Protein 3GEU (pdb70)

CATH classification: 1.10.357.10

Structure (mmCIF, N/CA/C/O backbone):
data_3GEU
#
_entry.id   3GEU
#
_cell.length_a   113.922
_cell.length_b   121.141
_cell.length_c   61.686
_cell.angle_alpha   90.000
_cell.angle_beta   90.000
_cell.angle_gamma   90.000
#
_symmetry.space_group_name_H-M   'P 21 21 2'
#
loop_
_entity.id
_entity.type
_entity.pdbx_description
1 polymer 'Intercellular adhesion protein R'
2 non-polymer 'CHLORIDE ION'
3 non-polymer 'FORMIC ACID'
4 non-polymer 'SODIUM ION'
5 water water
#
loop_
_atom_site.group_PDB
_atom_site.id
_atom_site.type_symbol
_atom_site.label_atom_id
_atom_site.label_alt_id
_atom_site.label_comp_id
_atom_site.label_asym_id
_atom_site.label_entity_id
_atom_site.label_seq_id
_atom_site.pdbx_PDB_ins_code
_atom_site.Cartn_x
_atom_site.Cartn_y
_atom_site.Cartn_z
_atom_site.occupancy
_atom_site.B_iso_or_equiv
_atom_site.auth_seq_id
_atom_site.auth_comp_id
_atom_site.auth_asym_id
_atom_site.auth_atom_id
_atom_site.pdbx_PDB_model_num
ATOM 1 N N . SER A 1 1 ? -1.182 13.900 -0.690 1.00 62.75 -2 SER A N 1
ATOM 2 C CA . SER A 1 1 ? -2.316 13.592 0.221 1.00 59.26 -2 SER A CA 1
ATOM 3 C C . SER A 1 1 ? -1.975 13.875 1.701 1.00 58.30 -2 SER A C 1
ATOM 4 O O . SER A 1 1 ? -1.167 13.175 2.286 1.00 46.84 -2 SER A O 1
ATOM 7 N N . ASN A 1 2 ? -2.609 14.893 2.283 1.00 58.98 -1 ASN A N 1
ATOM 8 C CA . ASN A 1 2 ? -2.590 15.161 3.730 1.00 56.46 -1 ASN A CA 1
ATOM 9 C C . ASN A 1 2 ? -2.831 13.952 4.657 1.00 53.27 -1 ASN A C 1
ATOM 10 O O . ASN A 1 2 ? -2.173 13.831 5.698 1.00 43.57 -1 ASN A O 1
ATOM 15 N N . ALA A 1 3 ? -3.730 13.045 4.286 1.00 47.71 0 ALA A N 1
ATOM 16 C CA . ALA A 1 3 ? -3.923 11.844 5.100 1.00 46.61 0 ALA A CA 1
ATOM 17 C C . ALA A 1 3 ? -2.726 10.903 5.040 1.00 42.71 0 ALA A C 1
ATOM 18 O O . ALA A 1 3 ? -2.314 10.371 6.077 1.00 42.14 0 ALA A O 1
ATOM 28 N N . LYS A 1 5 ? 0.406 11.820 4.196 1.00 40.27 2 LYS A N 1
ATOM 29 C CA . LYS A 1 5 ? 1.498 12.505 4.874 1.00 39.11 2 LYS A CA 1
ATOM 30 C C . LYS A 1 5 ? 1.400 12.270 6.394 1.00 42.97 2 LYS A C 1
ATOM 31 O O . LYS A 1 5 ? 2.407 12.041 7.108 1.00 32.23 2 LYS A O 1
ATOM 37 N N . ASP A 1 6 ? 0.185 12.323 6.909 1.00 39.74 3 ASP A N 1
ATOM 38 C CA . ASP A 1 6 ? -0.005 12.105 8.337 1.00 42.15 3 ASP A CA 1
ATOM 39 C C . ASP A 1 6 ? 0.349 10.669 8.743 1.00 40.10 3 ASP A C 1
ATOM 40 O O . ASP A 1 6 ? 0.898 10.436 9.818 1.00 39.57 3 ASP A O 1
ATOM 45 N N . LYS A 1 7 ? 0.015 9.720 7.884 1.00 34.21 4 LYS A N 1
ATOM 46 C CA . LYS A 1 7 ? 0.196 8.322 8.192 1.00 31.18 4 LYS A CA 1
ATOM 47 C C . LYS A 1 7 ? 1.693 7.982 8.133 1.00 33.79 4 LYS A C 1
ATOM 48 O O . LYS A 1 7 ? 2.171 7.160 8.899 1.00 31.98 4 LYS A O 1
ATOM 54 N N . ILE A 1 8 ? 2.401 8.614 7.196 1.00 27.26 5 ILE A N 1
ATOM 55 C CA . ILE A 1 8 ? 3.857 8.489 7.079 1.00 29.01 5 ILE A CA 1
ATOM 56 C C . ILE A 1 8 ? 4.533 9.021 8.339 1.00 25.20 5 ILE A C 1
ATOM 57 O O . ILE A 1 8 ? 5.414 8.396 8.880 1.00 27.37 5 ILE A O 1
ATOM 62 N N . ILE A 1 9 ? 4.085 10.168 8.834 1.00 28.98 6 ILE A N 1
ATOM 63 C CA . ILE A 1 9 ? 4.705 10.719 10.031 1.00 27.15 6 ILE A CA 1
ATOM 64 C C . ILE A 1 9 ? 4.422 9.835 11.238 1.00 32.89 6 ILE A C 1
ATOM 65 O O . ILE A 1 9 ? 5.317 9.575 12.062 1.00 31.79 6 ILE A O 1
ATOM 70 N N . ASP A 1 10 ? 3.181 9.367 11.350 1.00 28.39 7 ASP A N 1
ATOM 71 C CA . ASP A 1 10 ? 2.812 8.543 12.493 1.00 30.21 7 ASP A CA 1
ATOM 72 C C . ASP A 1 10 ? 3.679 7.286 12.524 1.00 29.95 7 ASP A C 1
ATOM 73 O O . ASP A 1 10 ? 4.253 6.937 13.563 1.00 27.78 7 ASP A O 1
ATOM 78 N N . ASN A 1 11 ? 3.816 6.627 11.381 1.00 29.46 8 ASN A N 1
ATOM 79 C CA . ASN A 1 11 ? 4.698 5.465 11.288 1.00 33.38 8 ASN A CA 1
ATOM 80 C C . ASN A 1 11 ? 6.185 5.740 11.489 1.00 32.66 8 ASN A C 1
ATOM 81 O O . ASN A 1 11 ? 6.878 4.939 12.100 1.00 28.49 8 ASN A O 1
ATOM 86 N N . ALA A 1 12 ? 6.663 6.871 10.977 1.00 25.25 9 ALA A N 1
ATOM 87 C CA . ALA A 1 12 ? 8.063 7.298 11.128 1.00 28.72 9 ALA A CA 1
ATOM 88 C C . ALA A 1 12 ? 8.429 7.595 12.589 1.00 28.23 9 ALA A C 1
ATOM 89 O O . ALA A 1 12 ? 9.534 7.285 13.067 1.00 28.27 9 ALA A O 1
ATOM 91 N N . ILE A 1 13 ? 7.509 8.203 13.318 1.00 31.64 10 ILE A N 1
ATOM 92 C CA . ILE A 1 13 ? 7.705 8.320 14.777 1.00 30.70 10 ILE A CA 1
ATOM 93 C C . ILE A 1 13 ? 8.056 6.932 15.388 1.00 30.84 10 ILE A C 1
ATOM 94 O O . ILE A 1 13 ? 9.012 6.795 16.143 1.00 30.17 10 ILE A O 1
ATOM 99 N N . THR A 1 14 ? 7.271 5.912 15.052 1.00 30.06 11 THR A N 1
ATOM 100 C CA . THR A 1 14 ? 7.498 4.583 15.599 1.00 29.25 11 THR A CA 1
ATOM 101 C C . THR A 1 14 ? 8.876 4.051 15.213 1.00 29.36 11 THR A C 1
ATOM 102 O O . THR A 1 14 ? 9.577 3.511 16.050 1.00 30.80 11 THR A O 1
ATOM 106 N N . LEU A 1 15 ? 9.229 4.147 13.925 1.00 31.81 12 LEU A N 1
ATOM 107 C CA . LEU A 1 15 ? 10.505 3.658 13.420 1.00 26.38 12 LEU A CA 1
ATOM 108 C C . LEU A 1 15 ? 11.678 4.433 13.991 1.00 29.78 12 LEU A C 1
ATOM 109 O O . LEU A 1 15 ? 12.660 3.841 14.427 1.00 27.97 12 LEU A O 1
ATOM 114 N N . PHE A 1 16 ? 11.586 5.761 13.985 1.00 23.66 13 PHE A N 1
ATOM 115 C CA . PHE A 1 16 ? 12.653 6.587 14.585 1.00 24.45 13 PHE A CA 1
ATOM 116 C C . PHE A 1 16 ? 12.856 6.296 16.080 1.00 23.93 13 PHE A C 1
ATOM 117 O O . PHE A 1 16 ? 13.993 6.298 16.574 1.00 26.87 13 PHE A O 1
ATOM 125 N N . SER A 1 17 ? 11.745 6.111 16.796 1.00 25.03 14 SER A N 1
ATOM 126 C CA . SER A 1 17 ? 11.775 5.931 18.244 1.00 28.13 14 SER A CA 1
ATOM 127 C C . SER A 1 17 ? 12.482 4.631 18.555 1.00 32.60 14 SER A C 1
ATOM 128 O O . SER A 1 17 ? 13.098 4.515 19.622 1.00 31.27 14 SER A O 1
ATOM 131 N N . GLU A 1 18 ? 12.385 3.670 17.626 1.00 29.23 15 GLU A N 1
ATOM 132 C CA . GLU A 1 18 ? 13.109 2.379 17.678 1.00 35.68 15 GLU A CA 1
ATOM 133 C C . GLU A 1 18 ? 14.602 2.444 17.345 1.00 37.39 15 GLU A C 1
ATOM 134 O O . GLU A 1 18 ? 15.396 1.967 18.141 1.00 39.53 15 GLU A O 1
ATOM 140 N N . LYS A 1 19 ? 15.010 3.047 16.227 1.00 33.61 16 LYS A N 1
ATOM 141 C CA . LYS A 1 19 ? 16.415 2.938 15.773 1.00 31.02 16 LYS A CA 1
ATOM 142 C C . LYS A 1 19 ? 17.120 4.268 15.577 1.00 35.77 16 LYS A C 1
ATOM 143 O O . LYS A 1 19 ? 18.285 4.306 15.149 1.00 36.41 16 LYS A O 1
ATOM 149 N N . GLY A 1 20 ? 16.414 5.360 15.866 1.00 32.87 17 GLY A N 1
ATOM 150 C CA . GLY A 1 20 ? 16.924 6.680 15.604 1.00 27.84 17 GLY A CA 1
ATOM 151 C C . GLY A 1 20 ? 17.064 7.056 14.124 1.00 31.34 17 GLY A C 1
ATOM 152 O O . GLY A 1 20 ? 16.779 6.267 13.238 1.00 34.21 17 GLY A O 1
ATOM 153 N N . TYR A 1 21 ? 17.514 8.280 13.870 1.00 32.77 18 TYR A N 1
ATOM 154 C CA . TYR A 1 21 ? 17.586 8.821 12.514 1.00 32.88 18 TYR A CA 1
ATOM 155 C C . TYR A 1 21 ? 18.482 7.995 11.596 1.00 36.57 18 TYR A C 1
ATOM 156 O O . TYR A 1 21 ? 18.042 7.559 10.512 1.00 27.32 18 TYR A O 1
ATOM 165 N N . ASP A 1 22 ? 19.729 7.773 12.035 1.00 36.85 19 ASP A N 1
ATOM 166 C CA . ASP A 1 22 ? 20.740 7.106 11.185 1.00 41.12 19 ASP A CA 1
ATOM 167 C C . ASP A 1 22 ? 20.390 5.632 11.002 1.00 36.90 19 ASP A C 1
ATOM 168 O O . ASP A 1 22 ? 20.679 5.042 9.966 1.00 46.69 19 ASP A O 1
ATOM 173 N N . GLY A 1 23 ? 19.747 5.030 11.985 1.00 31.57 20 GLY A N 1
ATOM 174 C CA . GLY A 1 23 ? 19.392 3.604 11.841 1.00 34.00 20 GLY A CA 1
ATOM 175 C C . GLY A 1 23 ? 18.057 3.338 11.135 1.00 38.70 20 GLY A C 1
ATOM 176 O O . GLY A 1 23 ? 17.668 2.194 10.938 1.00 35.55 20 GLY A O 1
ATOM 177 N N . THR A 1 24 ? 17.358 4.394 10.749 1.00 29.51 21 THR A N 1
ATOM 178 C CA . THR A 1 24 ? 16.052 4.255 10.090 1.00 32.06 21 THR A CA 1
ATOM 179 C C . THR A 1 24 ? 16.235 4.646 8.609 1.00 32.00 21 THR A C 1
ATOM 180 O O . THR A 1 24 ? 16.843 5.685 8.318 1.00 33.52 21 THR A O 1
ATOM 184 N N . THR A 1 25 ? 15.767 3.803 7.690 1.00 30.67 22 THR A N 1
ATOM 185 C CA . THR A 1 25 ? 15.941 4.050 6.231 1.00 33.46 22 THR A CA 1
ATOM 186 C C . THR A 1 25 ? 14.659 4.515 5.584 1.00 29.29 22 THR A C 1
ATOM 187 O O . THR A 1 25 ? 13.572 4.264 6.081 1.00 27.12 22 THR A O 1
ATOM 191 N N . LEU A 1 26 ? 14.762 5.208 4.458 1.00 25.79 23 LEU A N 1
ATOM 192 C CA . LEU A 1 26 ? 13.532 5.545 3.754 1.00 26.80 23 LEU A CA 1
ATOM 193 C C . LEU A 1 26 ? 12.763 4.289 3.335 1.00 27.92 23 LEU A C 1
ATOM 194 O O . LEU A 1 26 ? 11.531 4.289 3.336 1.00 28.12 23 LEU A O 1
ATOM 199 N N . ASP A 1 27 ? 13.477 3.232 2.967 1.00 28.15 24 ASP A N 1
ATOM 200 C CA . ASP A 1 27 ? 12.820 1.959 2.659 1.00 32.87 24 ASP A CA 1
ATOM 201 C C . ASP A 1 27 ? 11.949 1.484 3.797 1.00 28.55 24 ASP A C 1
ATOM 202 O O . ASP A 1 27 ? 10.813 1.062 3.569 1.00 31.05 24 ASP A O 1
ATOM 207 N N . ASP A 1 28 ? 12.483 1.565 5.014 1.00 32.11 25 ASP A N 1
ATOM 208 C CA . ASP A 1 28 ? 11.763 1.147 6.214 1.00 32.56 25 ASP A CA 1
ATOM 209 C C . ASP A 1 28 ? 10.426 1.899 6.321 1.00 31.64 25 ASP A C 1
ATOM 210 O O . ASP A 1 28 ? 9.355 1.313 6.609 1.00 31.10 25 ASP A O 1
ATOM 215 N N . ILE A 1 29 ? 10.513 3.221 6.158 1.00 28.60 26 ILE A N 1
ATOM 216 C CA . ILE A 1 29 ? 9.339 4.104 6.241 1.00 26.00 26 ILE A CA 1
ATOM 217 C C . ILE A 1 29 ? 8.289 3.757 5.175 1.00 28.61 26 ILE A C 1
ATOM 218 O O . ILE A 1 29 ? 7.112 3.587 5.503 1.00 27.37 26 ILE A O 1
ATOM 223 N N . ALA A 1 30 ? 8.713 3.624 3.910 1.00 26.02 27 ALA A N 1
ATOM 224 C CA . ALA A 1 30 ? 7.774 3.249 2.848 1.00 28.00 27 ALA A CA 1
ATOM 225 C C . ALA A 1 30 ? 7.089 1.904 3.112 1.00 28.69 27 ALA A C 1
ATOM 226 O O . ALA A 1 30 ? 5.871 1.778 2.922 1.00 28.69 27 ALA A O 1
ATOM 228 N N . LYS A 1 31 ? 7.859 0.893 3.511 1.00 27.83 28 LYS A N 1
ATOM 229 C CA . LYS A 1 31 ? 7.257 -0.408 3.815 1.00 34.14 28 LYS A CA 1
ATOM 230 C C . LYS A 1 31 ? 6.190 -0.326 4.919 1.00 40.49 28 LYS A C 1
ATOM 231 O O . LYS A 1 31 ? 5.117 -0.945 4.819 1.00 39.31 28 LYS A O 1
ATOM 237 N N . SER A 1 32 ? 6.474 0.462 5.952 1.00 35.14 29 SER A N 1
ATOM 238 C CA . SER A 1 32 ? 5.554 0.609 7.078 1.00 35.98 29 SER A CA 1
ATOM 239 C C . SER A 1 32 ? 4.158 1.028 6.611 1.00 37.32 29 SER A C 1
ATOM 240 O O . SER A 1 32 ? 3.160 0.584 7.169 1.00 37.09 29 SER A O 1
ATOM 243 N N . VAL A 1 33 ? 4.065 1.876 5.584 1.00 37.28 30 VAL A N 1
ATOM 244 C CA . VAL A 1 33 ? 2.751 2.287 5.095 1.00 36.12 30 VAL A CA 1
ATOM 245 C C . VAL A 1 33 ? 2.369 1.597 3.787 1.00 31.24 30 VAL A C 1
ATOM 246 O O . VAL A 1 33 ? 1.386 1.954 3.158 1.00 32.78 30 VAL A O 1
ATOM 250 N N . ASN A 1 34 ? 3.192 0.635 3.382 1.00 32.77 31 ASN A N 1
ATOM 251 C CA . ASN A 1 34 ? 3.060 -0.072 2.107 1.00 32.78 31 ASN A CA 1
ATOM 252 C C . ASN A 1 34 ? 2.899 0.851 0.884 1.00 33.56 31 ASN A C 1
ATOM 253 O O . ASN A 1 34 ? 1.943 0.724 0.120 1.00 31.50 31 ASN A O 1
ATOM 258 N N . ILE A 1 35 ? 3.827 1.783 0.709 1.00 30.22 32 ILE A N 1
ATOM 259 C CA . ILE A 1 35 ? 3.904 2.579 -0.529 1.00 31.11 32 ILE A CA 1
ATOM 260 C C . ILE A 1 35 ? 5.281 2.392 -1.163 1.00 28.98 32 ILE A C 1
ATOM 261 O O . ILE A 1 35 ? 6.232 1.978 -0.491 1.00 27.53 32 ILE A O 1
ATOM 266 N N . LYS A 1 36 ? 5.381 2.665 -2.461 1.00 30.59 33 LYS A N 1
ATOM 267 C CA . LYS A 1 36 ? 6.676 2.560 -3.115 1.00 31.24 33 LYS A CA 1
ATOM 268 C C . LYS A 1 36 ? 7.497 3.676 -2.528 1.00 29.28 33 LYS A C 1
ATOM 269 O O . LYS A 1 36 ? 6.969 4.706 -2.134 1.00 29.00 33 LYS A O 1
ATOM 275 N N . LYS A 1 37 ? 8.797 3.494 -2.501 1.00 30.30 34 LYS A N 1
ATOM 276 C CA . LYS A 1 37 ? 9.654 4.502 -1.919 1.00 29.23 34 LYS A CA 1
ATOM 277 C C . LYS A 1 37 ? 9.521 5.840 -2.658 1.00 28.57 34 LYS A C 1
ATOM 278 O O . LYS A 1 37 ? 9.653 6.889 -2.022 1.00 29.89 34 LYS A O 1
ATOM 284 N N . ALA A 1 38 ? 9.246 5.822 -3.971 1.00 24.97 35 ALA A N 1
ATOM 285 C CA . ALA A 1 38 ? 9.166 7.068 -4.725 1.00 23.22 35 ALA A CA 1
ATOM 286 C C . ALA A 1 38 ? 8.005 7.913 -4.228 1.00 30.99 35 ALA A C 1
ATOM 287 O O . ALA A 1 38 ? 8.033 9.137 -4.343 1.00 30.75 35 ALA A O 1
ATOM 289 N N . SER A 1 39 ? 6.980 7.255 -3.694 1.00 28.42 36 SER A N 1
ATOM 290 C CA . SER A 1 39 ? 5.784 7.932 -3.188 1.00 30.05 36 SER A CA 1
ATOM 291 C C . SER A 1 39 ? 6.065 8.768 -1.959 1.00 28.28 36 SER A C 1
ATOM 292 O O . SER A 1 39 ? 5.334 9.689 -1.685 1.00 24.00 36 SER A O 1
ATOM 295 N N . LEU A 1 40 ? 7.139 8.467 -1.239 1.00 25.88 37 LEU A N 1
ATOM 296 C CA . LEU A 1 40 ? 7.519 9.313 -0.101 1.00 28.21 37 LEU A CA 1
ATOM 297 C C . LEU A 1 40 ? 7.734 10.755 -0.565 1.00 28.47 37 LEU A C 1
ATOM 298 O O . LEU A 1 40 ? 7.387 11.717 0.135 1.00 27.39 37 LEU A O 1
ATOM 303 N N . TYR A 1 41 ? 8.309 10.888 -1.753 1.00 26.18 38 TYR A N 1
ATOM 304 C CA . TYR A 1 41 ? 8.735 12.185 -2.264 1.00 31.17 38 TYR A CA 1
ATOM 305 C C . TYR A 1 41 ? 7.550 13.015 -2.732 1.00 32.94 38 TYR A C 1
ATOM 306 O O . TYR A 1 41 ? 7.675 14.225 -2.937 1.00 34.10 38 TYR A O 1
ATOM 315 N N . TYR A 1 42 ? 6.393 12.371 -2.875 1.00 36.76 39 TYR A N 1
ATOM 316 C CA . TYR A 1 42 ? 5.150 13.115 -3.048 1.00 42.12 39 TYR A CA 1
ATOM 317 C C . TYR A 1 42 ? 4.817 14.038 -1.873 1.00 38.85 39 TYR A C 1
ATOM 318 O O . TYR A 1 42 ? 4.108 15.019 -2.065 1.00 37.68 39 TYR A O 1
ATOM 327 N N . HIS A 1 43 ? 5.314 13.726 -0.669 1.00 31.72 40 HIS A N 1
ATOM 328 C CA . HIS A 1 43 ? 4.906 14.417 0.553 1.00 27.74 40 HIS A CA 1
ATOM 329 C C . HIS A 1 43 ? 6.079 15.033 1.319 1.00 31.12 40 HIS A C 1
ATOM 330 O O . HIS A 1 43 ? 5.879 15.826 2.245 1.00 30.35 40 HIS A O 1
ATOM 337 N N . PHE A 1 44 ? 7.301 14.618 0.971 1.00 26.82 41 PHE A N 1
ATOM 338 C CA . PHE A 1 44 ? 8.515 15.064 1.665 1.00 28.20 41 PHE A CA 1
ATOM 339 C C . PHE A 1 44 ? 9.659 15.168 0.668 1.00 27.15 41 PHE A C 1
ATOM 340 O O . PHE A 1 44 ? 9.688 14.451 -0.320 1.00 38.37 41 PHE A O 1
ATOM 348 N N . ASP A 1 45 ? 10.636 16.015 0.926 1.00 25.81 42 ASP A N 1
ATOM 349 C CA . ASP A 1 45 ? 11.716 16.092 -0.057 1.00 22.54 42 ASP A CA 1
ATOM 350 C C . ASP A 1 45 ? 12.959 15.294 0.348 1.00 21.29 42 ASP A C 1
ATOM 351 O O . ASP A 1 45 ? 13.919 15.233 -0.426 1.00 25.64 42 ASP A O 1
ATOM 356 N N . SER A 1 46 ? 12.917 14.651 1.522 1.00 22.34 43 SER A N 1
ATOM 357 C CA . SER A 1 46 ? 14.100 14.018 2.111 1.00 23.91 43 SER A CA 1
ATOM 358 C C . SER A 1 46 ? 13.810 13.311 3.425 1.00 28.06 43 SER A C 1
ATOM 359 O O . SER A 1 46 ? 12.799 13.603 4.086 1.00 27.53 43 SER A O 1
ATOM 362 N N . LYS A 1 47 ? 14.709 12.402 3.843 1.00 20.58 44 LYS A N 1
ATOM 363 C CA . LYS A 1 47 ? 14.583 11.776 5.142 1.00 23.72 44 LYS A CA 1
ATOM 364 C C . LYS A 1 47 ? 14.622 12.824 6.253 1.00 24.97 44 LYS A C 1
ATOM 365 O O . LYS A 1 47 ? 13.922 12.706 7.254 1.00 24.06 44 LYS A O 1
ATOM 371 N N . LYS A 1 48 ? 15.431 13.850 6.062 1.00 26.41 45 LYS A N 1
ATOM 372 C CA . LYS A 1 48 ? 15.555 14.935 7.029 1.00 30.43 45 LYS A CA 1
ATOM 373 C C . LYS A 1 48 ? 14.201 15.614 7.324 1.00 25.82 45 LYS A C 1
ATOM 374 O O . LYS A 1 48 ? 13.866 15.834 8.480 1.00 26.38 45 LYS A O 1
ATOM 380 N N . SER A 1 49 ? 13.439 15.934 6.286 1.00 25.29 46 SER A N 1
ATOM 381 C CA . SER A 1 49 ? 12.078 16.521 6.455 1.00 26.29 46 SER A CA 1
ATOM 382 C C . SER A 1 49 ? 11.114 15.605 7.186 1.00 25.95 46 SER A C 1
ATOM 383 O O . SER A 1 49 ? 10.294 16.087 7.971 1.00 25.20 46 SER A O 1
ATOM 386 N N . ILE A 1 50 ? 11.194 14.296 6.946 1.00 26.59 47 ILE A N 1
ATOM 387 C CA . ILE A 1 50 ? 10.302 13.362 7.655 1.00 25.52 47 ILE A CA 1
ATOM 388 C C . ILE A 1 50 ? 10.661 13.384 9.144 1.00 25.27 47 ILE A C 1
ATOM 389 O O . ILE A 1 50 ? 9.783 13.453 10.001 1.00 24.61 47 ILE A O 1
ATOM 394 N N . TYR A 1 51 ? 11.943 13.359 9.467 1.00 24.95 48 TYR A N 1
ATOM 395 C CA . TYR A 1 51 ? 12.332 13.347 10.865 1.00 25.05 48 TYR A CA 1
ATOM 396 C C . TYR A 1 51 ? 11.912 14.647 11.582 1.00 30.34 48 TYR A C 1
ATOM 397 O O . TYR A 1 51 ? 11.332 14.605 12.663 1.00 25.28 48 TYR A O 1
ATOM 406 N N . GLU A 1 52 ? 12.216 15.800 10.971 1.00 22.67 49 GLU A N 1
ATOM 407 C CA . GLU A 1 52 ? 11.879 17.106 11.559 1.00 26.40 49 GLU A CA 1
ATOM 408 C C . GLU A 1 52 ? 10.404 17.161 11.899 1.00 26.15 49 GLU A C 1
ATOM 409 O O . GLU A 1 52 ? 10.013 17.578 12.991 1.00 28.75 49 GLU A O 1
ATOM 415 N N . GLN A 1 53 ? 9.579 16.749 10.942 1.00 27.13 50 GLN A N 1
ATOM 416 C CA . GLN A 1 53 ? 8.145 16.784 11.131 1.00 31.10 50 GLN A CA 1
ATOM 417 C C . GLN A 1 53 ? 7.677 15.757 12.170 1.00 30.69 50 GLN A C 1
ATOM 418 O O . GLN A 1 53 ? 6.689 15.990 12.880 1.00 25.35 50 GLN A O 1
ATOM 424 N N . SER A 1 54 ? 8.386 14.629 12.264 1.00 29.00 51 SER A N 1
ATOM 425 C CA . SER A 1 54 ? 8.090 13.613 13.264 1.00 25.59 51 SER A CA 1
ATOM 426 C C . SER A 1 54 ? 8.423 14.109 14.677 1.00 26.24 51 SER A C 1
ATOM 427 O O . SER A 1 54 ? 7.693 13.844 15.636 1.00 27.71 51 SER A O 1
ATOM 430 N N . VAL A 1 55 ? 9.556 14.782 14.812 1.00 25.92 52 VAL A N 1
ATOM 431 C CA . VAL A 1 55 ? 9.941 15.379 16.082 1.00 27.87 52 VAL A CA 1
ATOM 432 C C . VAL A 1 55 ? 8.940 16.441 16.534 1.00 27.45 52 VAL A C 1
ATOM 433 O O . VAL A 1 55 ? 8.597 16.515 17.707 1.00 31.34 52 VAL A O 1
ATOM 437 N N . LYS A 1 56 ? 8.461 17.265 15.604 1.00 26.32 53 LYS A N 1
ATOM 438 C CA . LYS A 1 56 ? 7.436 18.252 15.923 1.00 25.04 53 LYS A CA 1
ATOM 439 C C . LYS A 1 56 ? 6.122 17.628 16.391 1.00 26.13 53 LYS A C 1
ATOM 440 O O . LYS A 1 56 ? 5.477 18.125 17.314 1.00 27.95 53 LYS A O 1
ATOM 446 N N . CYS A 1 57 ? 5.682 16.587 15.713 1.00 25.78 54 CYS A N 1
ATOM 447 C CA A CYS A 1 57 ? 4.482 15.836 16.076 0.50 27.99 54 CYS A CA 1
ATOM 448 C CA B CYS A 1 57 ? 4.460 15.907 16.115 0.50 27.95 54 CYS A CA 1
ATOM 449 C C . CYS A 1 57 ? 4.643 15.272 17.493 1.00 33.40 54 CYS A C 1
ATOM 450 O O . CYS A 1 57 ? 3.704 15.240 18.317 1.00 27.32 54 CYS A O 1
ATOM 455 N N . CYS A 1 58 ? 5.842 14.786 17.765 1.00 27.59 55 CYS A N 1
ATOM 456 C CA . CYS A 1 58 ? 6.123 14.178 19.074 1.00 28.79 55 CYS A CA 1
ATOM 457 C C . CYS A 1 58 ? 5.989 15.218 20.179 1.00 26.70 55 CYS A C 1
ATOM 458 O O . CYS A 1 58 ? 5.323 14.963 21.206 1.00 28.14 55 CYS A O 1
ATOM 461 N N . PHE A 1 59 ? 6.560 16.402 19.974 1.00 26.33 56 PHE A N 1
ATOM 462 C CA . PHE A 1 59 ? 6.338 17.472 20.962 1.00 24.78 56 PHE A CA 1
ATOM 463 C C . PHE A 1 59 ? 4.878 17.927 21.021 1.00 33.02 56 PHE A C 1
ATOM 464 O O . PHE A 1 59 ? 4.400 18.281 22.088 1.00 34.68 56 PHE A O 1
ATOM 472 N N . ASP A 1 60 ? 4.160 17.933 19.896 1.00 30.78 57 ASP A N 1
ATOM 473 C CA . ASP A 1 60 ? 2.748 18.301 19.983 1.00 28.42 57 ASP A CA 1
ATOM 474 C C . ASP A 1 60 ? 2.050 17.336 20.912 1.00 29.84 57 ASP A C 1
ATOM 475 O O . ASP A 1 60 ? 1.250 17.753 21.752 1.00 29.46 57 ASP A O 1
ATOM 480 N N . TYR A 1 61 ? 2.344 16.047 20.766 1.00 28.72 58 TYR A N 1
ATOM 481 C CA . TYR A 1 61 ? 1.743 15.028 21.620 1.00 32.42 58 TYR A CA 1
ATOM 482 C C . TYR A 1 61 ? 2.075 15.270 23.096 1.00 32.36 58 TYR A C 1
ATOM 483 O O . TYR A 1 61 ? 1.195 15.250 23.938 1.00 30.33 58 TYR A O 1
ATOM 492 N N . LEU A 1 62 ? 3.356 15.451 23.395 1.00 28.14 59 LEU A N 1
ATOM 493 C CA . LEU A 1 62 ? 3.812 15.633 24.772 1.00 31.13 59 LEU A CA 1
ATOM 494 C C . LEU A 1 62 ? 3.233 16.906 25.401 1.00 32.89 59 LEU A C 1
ATOM 495 O O . LEU A 1 62 ? 2.754 16.879 26.531 1.00 36.89 59 LEU A O 1
ATOM 500 N N . ASN A 1 63 ? 3.250 18.007 24.662 1.00 28.79 60 ASN A N 1
ATOM 501 C CA . ASN A 1 63 ? 2.621 19.237 25.118 1.00 33.95 60 ASN A CA 1
ATOM 502 C C . ASN A 1 63 ? 1.115 19.087 25.296 1.00 39.22 60 ASN A C 1
ATOM 503 O O . ASN A 1 63 ? 0.494 19.771 26.119 1.00 35.39 60 ASN A O 1
ATOM 508 N N . ASN A 1 64 ? 0.497 18.215 24.507 1.00 32.71 61 ASN A N 1
ATOM 509 C CA . ASN A 1 64 ? -0.927 18.034 24.691 1.00 39.12 61 ASN A CA 1
ATOM 510 C C . ASN A 1 64 ? -1.313 17.376 26.023 1.00 36.57 61 ASN A C 1
ATOM 511 O O . ASN A 1 64 ? -2.448 17.489 26.460 1.00 34.59 61 ASN A O 1
ATOM 516 N N . ILE A 1 65 ? -0.382 16.687 26.672 1.00 42.54 62 ILE A N 1
ATOM 517 C CA . ILE A 1 65 ? -0.646 16.131 28.013 1.00 42.19 62 ILE A CA 1
ATOM 518 C C . ILE A 1 65 ? -0.993 17.247 29.000 1.00 46.23 62 ILE A C 1
ATOM 519 O O . ILE A 1 65 ? -1.820 17.080 29.904 1.00 48.63 62 ILE A O 1
ATOM 524 N N . ILE A 1 66 ? -0.389 18.411 28.791 1.00 42.64 63 ILE A N 1
ATOM 525 C CA . ILE A 1 66 ? -0.586 19.537 29.677 1.00 42.79 63 ILE A CA 1
ATOM 526 C C . ILE A 1 66 ? -1.896 20.241 29.364 1.00 42.73 63 ILE A C 1
ATOM 527 O O . ILE A 1 66 ? -2.652 20.601 30.265 1.00 41.91 63 ILE A O 1
ATOM 548 N N . ASN A 1 69 ? -4.653 18.257 30.808 1.00 38.48 66 ASN A N 1
ATOM 549 C CA . ASN A 1 69 ? -4.749 18.467 32.244 1.00 40.64 66 ASN A CA 1
ATOM 550 C C . ASN A 1 69 ? -5.419 19.790 32.597 1.00 37.18 66 ASN A C 1
ATOM 551 O O . ASN A 1 69 ? -6.243 19.840 33.509 1.00 36.69 66 ASN A O 1
ATOM 556 N N . GLN A 1 70 ? -5.066 20.855 31.880 1.00 38.11 67 GLN A N 1
ATOM 557 C CA . GLN A 1 70 ? -5.730 22.158 32.085 1.00 43.45 67 GLN A CA 1
ATOM 558 C C . GLN A 1 70 ? -7.235 22.068 31.897 1.00 45.07 67 GLN A C 1
ATOM 559 O O . GLN A 1 70 ? -8.006 22.772 32.573 1.00 41.23 67 GLN A O 1
ATOM 565 N N . ASN A 1 71 ? -7.657 21.218 30.961 1.00 43.40 68 ASN A N 1
ATOM 566 C CA . ASN A 1 71 ? -9.076 21.128 30.628 1.00 46.13 68 ASN A CA 1
ATOM 567 C C . ASN A 1 71 ? -9.865 20.498 31.757 1.00 42.47 68 ASN A C 1
ATOM 568 O O . ASN A 1 71 ? -11.059 20.697 31.843 1.00 41.05 68 ASN A O 1
ATOM 573 N N . LYS A 1 72 ? -9.225 19.727 32.621 1.00 36.08 69 LYS A N 1
ATOM 574 C CA . LYS A 1 72 ? -10.034 18.880 33.483 1.00 38.15 69 LYS A CA 1
ATOM 575 C C . LYS A 1 72 ? -9.789 19.119 34.946 1.00 42.33 69 LYS A C 1
ATOM 576 O O . LYS A 1 72 ? -10.730 19.281 35.734 1.00 42.56 69 LYS A O 1
ATOM 582 N N . SER A 1 73 ? -8.499 19.186 35.283 1.00 45.55 70 SER A N 1
ATOM 583 C CA . SER A 1 73 ? -7.992 19.236 36.664 1.00 42.63 70 SER A CA 1
ATOM 584 C C . SER A 1 73 ? -8.477 20.379 37.569 1.00 37.94 70 SER A C 1
ATOM 585 O O . SER A 1 73 ? -8.501 21.543 37.173 1.00 38.17 70 SER A O 1
ATOM 588 N N . ASN A 1 74 ? -8.862 20.017 38.789 1.00 41.02 71 ASN A N 1
ATOM 589 C CA . ASN A 1 74 ? -9.179 20.961 39.859 1.00 38.12 71 ASN A CA 1
ATOM 590 C C . ASN A 1 74 ? -7.903 21.418 40.603 1.00 41.23 71 ASN A C 1
ATOM 591 O O . ASN A 1 74 ? -7.957 22.246 41.514 1.00 44.45 71 ASN A O 1
ATOM 596 N N . TYR A 1 75 ? -6.768 20.862 40.207 1.00 31.16 72 TYR A N 1
ATOM 597 C CA . TYR A 1 75 ? -5.481 21.149 40.860 1.00 27.66 72 TYR A CA 1
ATOM 598 C C . TYR A 1 75 ? -5.369 20.814 42.359 1.00 22.52 72 TYR A C 1
ATOM 599 O O . TYR A 1 75 ? -4.443 21.278 43.025 1.00 25.38 72 TYR A O 1
ATOM 608 N N . SER A 1 76 ? -6.284 19.979 42.862 1.00 22.70 73 SER A N 1
ATOM 609 C CA . SER A 1 76 ? -6.203 19.435 44.227 1.00 26.28 73 SER A CA 1
ATOM 610 C C . SER A 1 76 ? -5.021 18.478 44.413 1.00 22.74 73 SER A C 1
ATOM 611 O O . SER A 1 76 ? -4.371 18.096 43.428 1.00 25.13 73 SER A O 1
ATOM 614 N N . ILE A 1 77 ? -4.714 18.096 45.660 1.00 22.19 74 ILE A N 1
ATOM 615 C CA . ILE A 1 77 ? -3.673 17.097 45.901 1.00 26.91 74 ILE A CA 1
ATOM 616 C C . ILE A 1 77 ? -4.036 15.778 45.228 1.00 28.41 74 ILE A C 1
ATOM 617 O O . ILE A 1 77 ? -3.183 15.124 44.637 1.00 24.73 74 ILE A O 1
ATOM 622 N N . ASP A 1 78 ? -5.313 15.385 45.312 1.00 26.02 75 ASP A N 1
ATOM 623 C CA . ASP A 1 78 ? -5.763 14.200 44.569 1.00 26.30 75 ASP A CA 1
ATOM 624 C C . ASP A 1 78 ? -5.469 14.357 43.122 1.00 24.17 75 ASP A C 1
ATOM 625 O O . ASP A 1 78 ? -4.974 13.434 42.488 1.00 25.75 75 ASP A O 1
ATOM 630 N N . ALA A 1 79 ? -5.832 15.493 42.542 1.00 21.77 76 ALA A N 1
ATOM 631 C CA . ALA A 1 79 ? -5.509 15.707 41.126 1.00 23.99 76 ALA A CA 1
ATOM 632 C C . ALA A 1 79 ? -3.987 15.667 40.819 1.00 25.09 76 ALA A C 1
ATOM 633 O O . ALA A 1 79 ? -3.581 15.260 39.718 1.00 22.32 76 ALA A O 1
ATOM 635 N N . LEU A 1 80 ? -3.148 16.105 41.768 1.00 19.05 77 LEU A N 1
ATOM 636 C CA . LEU A 1 80 ? -1.683 15.993 41.579 1.00 18.77 77 LEU A CA 1
ATOM 637 C C . LEU A 1 80 ? -1.263 14.529 41.482 1.00 22.48 77 LEU A C 1
ATOM 638 O O . LEU A 1 80 ? -0.522 14.162 40.565 1.00 22.91 77 LEU A O 1
ATOM 643 N N . TYR A 1 81 ? -1.768 13.667 42.367 1.00 24.08 78 TYR A N 1
ATOM 644 C CA . TYR A 1 81 ? -1.406 12.223 42.259 1.00 21.11 78 TYR A CA 1
ATOM 645 C C . TYR A 1 81 ? -1.881 11.612 40.945 1.00 23.69 78 TYR A C 1
ATOM 646 O O . TYR A 1 81 ? -1.185 10.807 40.292 1.00 24.02 78 TYR A O 1
ATOM 655 N N . GLN A 1 82 ? -3.069 12.011 40.536 1.00 23.10 79 GLN A N 1
ATOM 656 C CA . GLN A 1 82 ? -3.610 11.517 39.254 1.00 26.38 79 GLN A CA 1
ATOM 657 C C . GLN A 1 82 ? -2.818 12.024 38.038 1.00 24.27 79 GLN A C 1
ATOM 658 O O . GLN A 1 82 ? -2.569 11.269 37.090 1.00 25.24 79 GLN A O 1
ATOM 664 N N . PHE A 1 83 ? -2.408 13.291 38.052 1.00 25.97 80 PHE A N 1
ATOM 665 C CA . PHE A 1 83 ? -1.530 13.808 36.984 1.00 23.23 80 PHE A CA 1
ATOM 666 C C . PHE A 1 83 ? -0.216 13.028 36.915 1.00 22.60 80 PHE A C 1
ATOM 667 O O . PHE A 1 83 ? 0.272 12.705 35.807 1.00 21.09 80 PHE A O 1
ATOM 675 N N . LEU A 1 84 ? 0.375 12.706 38.073 1.00 22.38 81 LEU A N 1
ATOM 676 C CA . LEU A 1 84 ? 1.639 11.949 38.056 1.00 20.00 81 LEU A CA 1
ATOM 677 C C . LEU A 1 84 ? 1.369 10.539 37.447 1.00 22.72 81 LEU A C 1
ATOM 678 O O . LEU A 1 84 ? 2.167 10.020 36.611 1.00 21.07 81 LEU A O 1
ATOM 683 N N . PHE A 1 85 ? 0.290 9.914 37.922 1.00 19.82 82 PHE A N 1
ATOM 684 C CA . PHE A 1 85 ? -0.145 8.619 37.391 1.00 21.08 82 PHE A CA 1
ATOM 685 C C . PHE A 1 85 ? -0.292 8.692 35.882 1.00 21.75 82 PHE A C 1
ATOM 686 O O . PHE A 1 85 ? 0.232 7.849 35.145 1.00 20.77 82 PHE A O 1
ATOM 694 N N . GLU A 1 86 ? -1.027 9.690 35.402 1.00 23.02 83 GLU A N 1
ATOM 695 C CA . GLU A 1 86 ? -1.228 9.795 33.960 1.00 24.26 83 GLU A CA 1
ATOM 696 C C . GLU A 1 86 ? 0.056 10.016 33.157 1.00 25.24 83 GLU A C 1
ATOM 697 O O . GLU A 1 86 ? 0.225 9.459 32.078 1.00 22.75 83 GLU A O 1
ATOM 703 N N . PHE A 1 87 ? 0.987 10.814 33.681 1.00 21.89 84 PHE A N 1
ATOM 704 C CA . PHE A 1 87 ? 2.242 11.041 32.994 1.00 21.10 84 PHE A CA 1
ATOM 705 C C . PHE A 1 87 ? 3.020 9.722 32.813 1.00 23.74 84 PHE A C 1
ATOM 706 O O . PHE A 1 87 ? 3.515 9.418 31.712 1.00 22.33 84 PHE A O 1
ATOM 714 N N . ILE A 1 88 ? 3.139 8.954 33.895 1.00 19.73 85 ILE A N 1
ATOM 715 C CA . ILE A 1 88 ? 3.895 7.701 33.915 1.00 18.45 85 ILE A CA 1
ATOM 716 C C . ILE A 1 88 ? 3.151 6.605 33.087 1.00 18.82 85 ILE A C 1
ATOM 717 O O . ILE A 1 88 ? 3.755 5.914 32.277 1.00 20.60 85 ILE A O 1
ATOM 722 N N . PHE A 1 89 ? 1.839 6.451 33.276 1.00 22.43 86 PHE A N 1
ATOM 723 C CA . PHE A 1 89 ? 1.134 5.346 32.622 1.00 19.94 86 PHE A CA 1
ATOM 724 C C . PHE A 1 89 ? 0.594 5.671 31.229 1.00 22.45 86 PHE A C 1
ATOM 725 O O . PHE A 1 89 ? 0.517 4.764 30.387 1.00 21.09 86 PHE A O 1
ATOM 733 N N . ASP A 1 90 ? 0.175 6.919 31.002 1.00 22.42 87 ASP A N 1
ATOM 734 C CA . ASP A 1 90 ? -0.604 7.234 29.794 1.00 21.37 87 ASP A CA 1
ATOM 735 C C . ASP A 1 90 ? 0.137 7.820 28.600 1.00 27.65 87 ASP A C 1
ATOM 736 O O . ASP A 1 90 ? -0.428 7.950 27.495 1.00 26.84 87 ASP A O 1
ATOM 741 N N . ILE A 1 91 ? 1.365 8.262 28.831 1.00 23.06 88 ILE A N 1
ATOM 742 C CA . ILE A 1 91 ? 2.213 8.682 27.735 1.00 26.17 88 ILE A CA 1
ATOM 743 C C . ILE A 1 91 ? 2.698 7.438 27.003 1.00 25.76 88 ILE A C 1
ATOM 744 O O . ILE A 1 91 ? 3.347 6.560 27.574 1.00 25.78 88 ILE A O 1
ATOM 749 N N . GLU A 1 92 ? 2.314 7.344 25.746 1.00 24.93 89 GLU A N 1
ATOM 750 C CA . GLU A 1 92 ? 2.700 6.189 24.945 1.00 26.30 89 GLU A CA 1
ATOM 751 C C . GLU A 1 92 ? 4.207 6.099 24.841 1.00 23.73 89 GLU A C 1
ATOM 752 O O . GLU A 1 92 ? 4.904 7.100 24.629 1.00 25.72 89 GLU A O 1
ATOM 758 N N . GLU A 1 93 ? 4.685 4.867 24.992 1.00 24.81 90 GLU A N 1
ATOM 759 C CA . GLU A 1 93 ? 6.097 4.575 25.049 1.00 23.64 90 GLU A CA 1
ATOM 760 C C . GLU A 1 93 ? 6.858 5.135 23.853 1.00 30.66 90 GLU A C 1
ATOM 761 O O . GLU A 1 93 ? 7.974 5.606 23.997 1.00 27.47 90 GLU A O 1
ATOM 767 N N . ARG A 1 94 ? 6.262 5.146 22.668 1.00 25.07 91 ARG A N 1
ATOM 768 C CA . ARG A 1 94 ? 7.099 5.546 21.502 1.00 31.81 91 ARG A CA 1
ATOM 769 C C . ARG A 1 94 ? 7.501 7.024 21.523 1.00 26.38 91 ARG A C 1
ATOM 770 O O . ARG A 1 94 ? 8.593 7.412 21.063 1.00 30.20 91 ARG A O 1
ATOM 778 N N . TYR A 1 95 ? 6.640 7.834 22.091 1.00 24.30 92 TYR A N 1
ATOM 779 C CA . TYR A 1 95 ? 6.956 9.273 22.206 1.00 24.81 92 TYR A CA 1
ATOM 780 C C . TYR A 1 95 ? 8.048 9.518 23.208 1.00 28.90 92 TYR A C 1
ATOM 781 O O . TYR A 1 95 ? 8.879 10.347 22.988 1.00 30.78 92 TYR A O 1
ATOM 790 N N . ILE A 1 96 ? 8.023 8.812 24.329 1.00 29.63 93 ILE A N 1
ATOM 791 C CA . ILE A 1 96 ? 9.169 8.887 25.234 1.00 35.38 93 ILE A CA 1
ATOM 792 C C . ILE A 1 96 ? 10.453 8.406 24.577 1.00 29.85 93 ILE A C 1
ATOM 793 O O . ILE A 1 96 ? 11.484 9.041 24.716 1.00 28.79 93 ILE A O 1
ATOM 798 N N . ARG A 1 97 ? 10.395 7.296 23.845 1.00 29.35 94 ARG A N 1
ATOM 799 C CA . ARG A 1 97 ? 11.595 6.839 23.190 1.00 30.25 94 ARG A CA 1
ATOM 800 C C . ARG A 1 97 ? 12.074 7.822 22.084 1.00 32.87 94 ARG A C 1
ATOM 801 O O . ARG A 1 97 ? 13.259 7.999 21.897 1.00 29.35 94 ARG A O 1
ATOM 817 N N . TYR A 1 99 ? 11.690 11.043 22.141 1.00 34.53 96 TYR A N 1
ATOM 818 C CA . TYR A 1 99 ? 12.336 12.114 22.929 1.00 35.57 96 TYR A CA 1
ATOM 819 C C . TYR A 1 99 ? 13.767 11.750 23.348 1.00 34.16 96 TYR A C 1
ATOM 820 O O . TYR A 1 99 ? 14.723 12.523 23.175 1.00 32.59 96 TYR A O 1
ATOM 829 N N . VAL A 1 100 ? 13.941 10.553 23.895 1.00 29.50 97 VAL A N 1
ATOM 830 C CA . VAL A 1 100 ? 15.286 10.131 24.222 1.00 32.00 97 VAL A CA 1
ATOM 831 C C . VAL A 1 100 ? 16.148 10.031 22.950 1.00 34.82 97 VAL A C 1
ATOM 832 O O . VAL A 1 100 ? 17.312 10.377 23.010 1.00 35.33 97 VAL A O 1
ATOM 836 N N . GLN A 1 101 ? 15.573 9.571 21.821 1.00 34.16 98 GLN A N 1
ATOM 837 C CA . GLN A 1 101 ? 16.324 9.431 20.546 1.00 32.83 98 GLN A CA 1
ATOM 838 C C . GLN A 1 101 ? 16.834 10.793 20.026 1.00 30.78 98 GLN A C 1
ATOM 839 O O . GLN A 1 101 ? 17.746 10.839 19.225 1.00 35.46 98 GLN A O 1
ATOM 845 N N . LEU A 1 102 ? 16.254 11.891 20.487 1.00 29.32 99 LEU A N 1
ATOM 846 C CA . LEU A 1 102 ? 16.746 13.226 20.077 1.00 33.05 99 LEU A CA 1
ATOM 847 C C . LEU A 1 102 ? 18.242 13.366 20.353 1.00 39.06 99 LEU A C 1
ATOM 848 O O . LEU A 1 102 ? 18.891 14.270 19.823 1.00 38.34 99 LEU A O 1
ATOM 853 N N . SER A 1 103 ? 18.776 12.449 21.174 1.00 43.27 100 SER A N 1
ATOM 854 C CA . SER A 1 103 ? 20.220 12.352 21.490 1.00 41.86 100 SER A CA 1
ATOM 855 C C . SER A 1 103 ? 21.131 11.983 20.332 1.00 47.82 100 SER A C 1
ATOM 856 O O . SER A 1 103 ? 22.308 12.350 20.336 1.00 45.80 100 SER A O 1
ATOM 859 N N . ASN A 1 104 ? 20.630 11.250 19.340 1.00 45.94 101 ASN A N 1
ATOM 860 C CA . ASN A 1 104 ? 21.520 10.846 18.247 1.00 43.22 101 ASN A CA 1
ATOM 861 C C . ASN A 1 104 ? 21.225 11.525 16.898 1.00 46.32 101 ASN A C 1
ATOM 862 O O . ASN A 1 104 ? 21.690 11.102 15.840 1.00 47.87 101 ASN A O 1
ATOM 867 N N . THR A 1 105 ? 20.460 12.600 16.956 1.00 45.15 102 THR A N 1
ATOM 868 C CA . THR A 1 105 ? 20.240 13.445 15.799 1.00 46.28 102 THR A CA 1
ATOM 869 C C . THR A 1 105 ? 21.594 13.888 15.215 1.00 48.71 102 THR A C 1
ATOM 870 O O . THR A 1 105 ? 22.448 14.344 15.963 1.00 48.99 102 THR A O 1
ATOM 874 N N . PRO A 1 106 ? 21.770 13.837 13.907 1.00 51.16 103 PRO A N 1
ATOM 875 C CA . PRO A 1 106 ? 22.977 14.362 13.315 1.00 48.87 103 PRO A CA 1
ATOM 876 C C . PRO A 1 106 ? 23.082 15.850 13.592 1.00 50.62 103 PRO A C 1
ATOM 877 O O . PRO A 1 106 ? 22.119 16.580 13.622 1.00 39.03 103 PRO A O 1
ATOM 881 N N . GLU A 1 107 ? 24.316 16.276 13.802 1.00 52.28 104 GLU A N 1
ATOM 882 C CA . GLU A 1 107 ? 24.625 17.640 14.168 1.00 61.03 104 GLU A CA 1
ATOM 883 C C . GLU A 1 107 ? 24.149 18.610 13.125 1.00 62.54 104 GLU A C 1
ATOM 884 O O . GLU A 1 107 ? 23.673 19.683 13.460 1.00 63.33 104 GLU A O 1
ATOM 890 N N . GLU A 1 108 ? 24.235 18.201 11.867 1.00 63.05 105 GLU A N 1
ATOM 891 C CA . GLU A 1 108 ? 23.890 19.016 10.733 1.00 69.12 105 GLU A CA 1
ATOM 892 C C . GLU A 1 108 ? 22.407 19.385 10.709 1.00 70.92 105 GLU A C 1
ATOM 893 O O . GLU A 1 108 ? 21.969 20.209 9.930 1.00 72.40 105 GLU A O 1
ATOM 899 N N . PHE A 1 109 ? 21.645 18.705 11.542 1.00 71.76 106 PHE A N 1
ATOM 900 C CA . PHE A 1 109 ? 20.240 18.920 11.686 1.00 68.73 106 PHE A CA 1
ATOM 901 C C . PHE A 1 109 ? 19.854 19.200 13.131 1.00 68.78 106 PHE A C 1
ATOM 902 O O . PHE A 1 109 ? 18.849 18.767 13.575 1.00 71.54 106 PHE A O 1
ATOM 910 N N . SER A 1 110 ? 20.638 19.928 13.901 1.00 66.65 107 SER A N 1
ATOM 911 C CA . SER A 1 110 ? 20.202 20.216 15.277 1.00 63.27 107 SER A CA 1
ATOM 912 C C . SER A 1 110 ? 18.853 20.932 15.236 1.00 63.30 107 SER A C 1
ATOM 913 O O . SER A 1 110 ? 18.025 20.681 16.060 1.00 59.57 107 SER A O 1
ATOM 916 N N . GLY A 1 111 ? 18.658 21.841 14.260 1.00 61.86 108 GLY A N 1
ATOM 917 C CA . GLY A 1 111 ? 17.411 22.564 14.061 1.00 52.07 108 GLY A CA 1
ATOM 918 C C . GLY A 1 111 ? 16.959 23.394 15.241 1.00 50.90 108 GLY A C 1
ATOM 919 O O . GLY A 1 111 ? 17.731 24.143 15.795 1.00 52.05 108 GLY A O 1
ATOM 920 N N . ASN A 1 112 ? 15.695 23.256 15.602 1.00 42.63 109 ASN A N 1
ATOM 921 C CA . ASN A 1 112 ? 15.093 23.918 16.752 1.00 37.97 109 ASN A CA 1
ATOM 922 C C . ASN A 1 112 ? 14.889 22.975 17.942 1.00 36.64 109 ASN A C 1
ATOM 923 O O . ASN A 1 112 ? 14.219 23.300 18.894 1.00 31.30 109 ASN A O 1
ATOM 928 N N . ILE A 1 113 ? 15.448 21.796 17.834 1.00 32.00 110 ILE A N 1
ATOM 929 C CA . ILE A 1 113 ? 15.137 20.688 18.749 1.00 35.43 110 ILE A CA 1
ATOM 930 C C . ILE A 1 113 ? 15.419 20.997 20.209 1.00 30.57 110 ILE A C 1
ATOM 931 O O . ILE A 1 113 ? 14.623 20.652 21.068 1.00 32.81 110 ILE A O 1
ATOM 936 N N . TYR A 1 114 ? 16.550 21.632 20.520 1.00 29.60 111 TYR A N 1
ATOM 937 C CA . TYR A 1 114 ? 16.821 21.924 21.932 1.00 29.08 111 TYR A CA 1
ATOM 938 C C . TYR A 1 114 ? 15.807 22.932 22.472 1.00 32.37 111 TYR A C 1
ATOM 939 O O . TYR A 1 114 ? 15.457 22.895 23.634 1.00 32.22 111 TYR A O 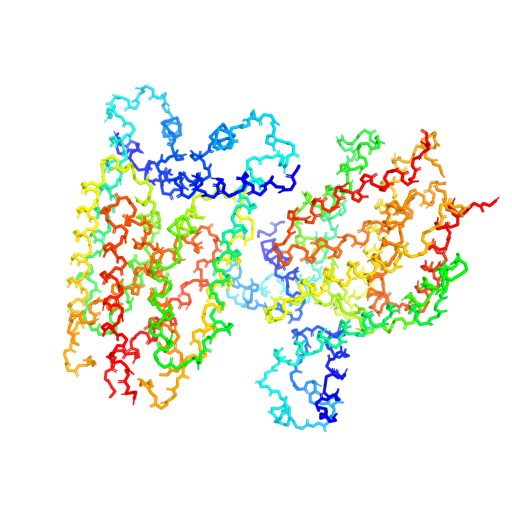1
ATOM 948 N N . GLY A 1 115 ? 15.383 23.869 21.626 1.00 30.86 112 GLY A N 1
ATOM 949 C CA . GLY A 1 115 ? 14.329 24.814 22.002 1.00 29.41 112 GLY A CA 1
ATOM 950 C C . GLY A 1 115 ? 13.029 24.114 22.401 1.00 30.03 112 GLY A C 1
ATOM 951 O O . GLY A 1 115 ? 12.369 24.525 23.348 1.00 28.82 112 GLY A O 1
ATOM 952 N N . GLN A 1 116 ? 12.668 23.057 21.672 1.00 26.38 113 GLN A N 1
ATOM 953 C CA . GLN A 1 116 ? 11.472 22.287 21.950 1.00 26.44 113 GLN A CA 1
ATOM 954 C C . GLN A 1 116 ? 11.619 21.511 23.291 1.00 25.69 113 GLN A C 1
ATOM 955 O O . GLN A 1 116 ? 10.679 21.457 24.090 1.00 25.58 113 GLN A O 1
ATOM 961 N N . ILE A 1 117 ? 12.807 20.948 23.519 1.00 24.29 114 ILE A N 1
ATOM 962 C CA . ILE A 1 117 ? 13.151 20.263 24.794 1.00 23.03 114 ILE A CA 1
ATOM 963 C C . ILE A 1 117 ? 12.999 21.218 25.971 1.00 26.76 114 ILE A C 1
ATOM 964 O O . ILE A 1 117 ? 12.360 20.909 26.961 1.00 25.93 114 ILE A O 1
ATOM 969 N N . GLN A 1 118 ? 13.589 22.395 25.859 1.00 26.52 115 GLN A N 1
ATOM 970 C CA . GLN A 1 118 ? 13.510 23.356 26.937 1.00 28.66 115 GLN A CA 1
ATOM 971 C C . GLN A 1 118 ? 12.135 23.955 27.185 1.00 30.36 115 GLN A C 1
ATOM 972 O O . GLN A 1 118 ? 11.777 24.176 28.336 1.00 27.95 115 GLN A O 1
ATOM 978 N N . ASP A 1 119 ? 11.384 24.219 26.112 1.00 30.83 116 ASP A N 1
ATOM 979 C CA . ASP A 1 119 ? 9.991 24.685 26.209 1.00 32.02 116 ASP A CA 1
ATOM 980 C C . ASP A 1 119 ? 9.081 23.649 26.878 1.00 32.45 116 ASP A C 1
ATOM 981 O O . ASP A 1 119 ? 8.235 24.004 27.676 1.00 23.99 116 ASP A O 1
ATOM 986 N N . LEU A 1 120 ? 9.240 22.375 26.548 1.00 26.21 117 LEU A N 1
ATOM 987 C CA . LEU A 1 120 ? 8.432 21.352 27.219 1.00 28.46 117 LEU A CA 1
ATOM 988 C C . LEU A 1 120 ? 8.676 21.367 28.732 1.00 26.71 117 LEU A C 1
ATOM 989 O O . LEU A 1 120 ? 7.719 21.364 29.539 1.00 28.22 117 LEU A O 1
ATOM 994 N N . ASN A 1 121 ? 9.950 21.429 29.127 1.00 26.88 118 ASN A N 1
ATOM 995 C CA . ASN A 1 121 ? 10.291 21.516 30.549 1.00 28.99 118 ASN A CA 1
ATOM 996 C C . ASN A 1 121 ? 9.669 22.750 31.194 1.00 28.87 118 ASN A C 1
ATOM 997 O O . ASN A 1 121 ? 9.103 22.651 32.281 1.00 31.68 118 ASN A O 1
ATOM 1002 N N . GLN A 1 122 ? 9.780 23.905 30.528 1.00 31.09 119 GLN A N 1
ATOM 1003 C CA A GLN A 1 122 ? 9.185 25.170 30.989 0.50 31.40 119 GLN A CA 1
ATOM 1004 C CA B GLN A 1 122 ? 9.197 25.116 31.103 0.50 30.52 119 GLN A CA 1
ATOM 1005 C C . GLN A 1 122 ? 7.668 25.037 31.164 1.00 30.37 119 GLN A C 1
ATOM 1006 O O . GLN A 1 122 ? 7.073 25.465 32.157 1.00 26.88 119 GLN A O 1
ATOM 1017 N N . SER A 1 123 ? 7.030 24.459 30.147 1.00 27.60 120 SER A N 1
ATOM 1018 C CA . SER A 1 123 ? 5.591 24.259 30.173 1.00 30.09 120 SER A CA 1
ATOM 1019 C C . SER A 1 123 ? 5.148 23.318 31.295 1.00 28.28 120 SER A C 1
ATOM 1020 O O . SER A 1 123 ? 4.097 23.541 31.914 1.00 24.85 120 SER A O 1
ATOM 1023 N N . LEU A 1 124 ? 5.912 22.252 31.515 1.00 25.24 121 LEU A N 1
ATOM 1024 C CA . LEU A 1 124 ? 5.566 21.288 32.562 1.00 25.40 121 LEU A CA 1
ATOM 1025 C C . LEU A 1 124 ? 5.706 21.943 33.932 1.00 26.09 121 LEU A C 1
ATOM 1026 O O . LEU A 1 124 ? 4.868 21.754 34.800 1.00 26.18 121 LEU A O 1
ATOM 1031 N N . SER A 1 125 ? 6.805 22.668 34.118 1.00 23.85 122 SER A N 1
ATOM 1032 C CA . SER A 1 125 ? 7.022 23.462 35.332 1.00 26.48 122 SER A CA 1
ATOM 1033 C C . SER A 1 125 ? 5.896 24.447 35.648 1.00 26.70 122 SER A C 1
ATOM 1034 O O . SER A 1 125 ? 5.424 24.512 36.788 1.00 26.17 122 SER A O 1
ATOM 1037 N N . LYS A 1 126 ? 5.450 25.223 34.660 1.00 27.32 123 LYS A N 1
ATOM 1038 C CA . LYS A 1 126 ? 4.291 26.075 34.871 1.00 26.20 123 LYS A CA 1
ATOM 1039 C C . LYS A 1 126 ? 3.036 25.296 35.257 1.00 27.56 123 LYS A C 1
ATOM 1040 O O . LYS A 1 126 ? 2.266 25.736 36.101 1.00 24.20 123 LYS A O 1
ATOM 1046 N N . GLU A 1 127 ? 2.788 24.165 34.629 1.00 27.79 124 GLU A N 1
ATOM 1047 C CA . GLU A 1 127 ? 1.560 23.411 34.976 1.00 30.82 124 GLU A CA 1
ATOM 1048 C C . GLU A 1 127 ? 1.667 22.832 36.414 1.00 29.84 124 GLU A C 1
ATOM 1049 O O . GLU A 1 127 ? 0.714 22.880 37.187 1.00 24.56 124 GLU A O 1
ATOM 1055 N N . ILE A 1 128 ? 2.850 22.330 36.755 1.00 26.50 125 ILE A N 1
ATOM 1056 C CA . ILE A 1 128 ? 3.137 21.786 38.098 1.00 26.40 125 ILE A CA 1
ATOM 1057 C C . ILE A 1 128 ? 2.881 22.853 39.176 1.00 24.49 125 ILE A C 1
ATOM 1058 O O . ILE A 1 128 ? 2.298 22.551 40.237 1.00 22.10 125 ILE A O 1
ATOM 1063 N N . ALA A 1 129 ? 3.271 24.096 38.891 1.00 21.92 126 ALA A N 1
ATOM 1064 C CA . ALA A 1 129 ? 3.110 25.198 39.850 1.00 23.26 126 ALA A CA 1
ATOM 1065 C C . ALA A 1 129 ? 1.670 25.414 40.265 1.00 28.13 126 ALA A C 1
ATOM 1066 O O . ALA A 1 129 ? 1.406 25.854 41.385 1.00 23.31 126 ALA A O 1
ATOM 1068 N N . LYS A 1 130 ? 0.734 25.116 39.363 1.00 22.02 127 LYS A N 1
ATOM 1069 C CA . LYS A 1 130 ? -0.682 25.264 39.678 1.00 25.49 127 LYS A CA 1
ATOM 1070 C C . LYS A 1 130 ? -1.230 24.376 40.796 1.00 21.89 127 LYS A C 1
ATOM 1071 O O . LYS A 1 130 ? -2.299 24.682 41.371 1.00 21.30 127 LYS A O 1
ATOM 1077 N N . PHE A 1 131 ? -0.551 23.260 41.065 1.00 23.24 128 PHE A N 1
ATOM 1078 C CA . PHE A 1 131 ? -0.876 22.353 42.185 1.00 23.85 128 PHE A CA 1
ATOM 1079 C C . PHE A 1 131 ? -0.275 22.802 43.505 1.00 26.73 128 PHE A C 1
ATOM 1080 O O . PHE A 1 131 ? -0.553 22.206 44.545 1.00 25.60 128 PHE A O 1
ATOM 1088 N N . TYR A 1 132 ? 0.603 23.791 43.483 1.00 26.04 129 TYR A N 1
ATOM 1089 C CA . TYR A 1 132 ? 1.184 24.197 44.769 1.00 25.07 129 TYR A CA 1
ATOM 1090 C C . TYR A 1 132 ? 0.106 24.710 45.716 1.00 26.52 129 TYR A C 1
ATOM 1091 O O . TYR A 1 132 ? -0.683 25.571 45.359 1.00 27.06 129 TYR A O 1
ATOM 1100 N N . ASP A 1 133 ? 0.094 24.226 46.946 1.00 26.67 130 ASP A N 1
ATOM 1101 C CA . ASP A 1 133 ? -0.861 24.757 47.892 1.00 21.83 130 ASP A CA 1
ATOM 1102 C C . ASP A 1 133 ? -0.176 24.892 49.208 1.00 28.28 130 ASP A C 1
ATOM 1103 O O . ASP A 1 133 ? 0.204 23.873 49.804 1.00 22.34 130 ASP A O 1
ATOM 1108 N N . GLU A 1 134 ? -0.024 26.145 49.680 1.00 20.29 131 GLU A N 1
ATOM 1109 C CA . GLU A 1 134 ? 0.728 26.417 50.895 1.00 28.58 131 GLU A CA 1
ATOM 1110 C C . GLU A 1 134 ? 0.128 25.652 52.071 1.00 24.80 131 GLU A C 1
ATOM 1111 O O . GLU A 1 134 ? 0.845 25.286 52.981 1.00 34.21 131 GLU A O 1
ATOM 1117 N N . SER A 1 135 ? -1.185 25.469 52.090 1.00 28.73 132 SER A N 1
ATOM 1118 C CA . SER A 1 135 ? -1.815 24.762 53.225 1.00 37.77 132 SER A CA 1
ATOM 1119 C C . SER A 1 135 ? -1.614 23.220 53.241 1.00 42.97 132 SER A C 1
ATOM 1120 O O . SER A 1 135 ? -1.980 22.558 54.220 1.00 42.54 132 SER A O 1
ATOM 1123 N N . LYS A 1 136 ? -1.026 22.649 52.186 1.00 33.26 133 LYS A N 1
ATOM 1124 C CA . LYS A 1 136 ? -1.003 21.186 52.066 1.00 31.16 133 LYS A CA 1
ATOM 1125 C C . LYS A 1 136 ? 0.392 20.616 51.791 1.00 36.29 133 LYS A C 1
ATOM 1126 O O . LYS A 1 136 ? 0.672 19.425 52.049 1.00 33.18 133 LYS A O 1
ATOM 1132 N N . ILE A 1 137 ? 1.274 21.491 51.331 1.00 31.37 134 ILE A N 1
ATOM 1133 C CA . ILE A 1 137 ? 2.625 21.085 50.903 1.00 29.06 134 ILE A CA 1
ATOM 1134 C C . ILE A 1 137 ? 3.637 21.783 51.755 1.00 33.14 134 ILE A C 1
ATOM 1135 O O . ILE A 1 137 ? 3.743 23.018 51.761 1.00 27.19 134 ILE A O 1
ATOM 1140 N N . LYS A 1 138 ? 4.398 21.001 52.481 1.00 27.94 135 LYS A N 1
ATOM 1141 C CA . LYS A 1 138 ? 5.390 21.485 53.387 1.00 34.24 135 LYS A CA 1
ATOM 1142 C C . LYS A 1 138 ? 6.723 21.754 52.681 1.00 34.65 135 LYS A C 1
ATOM 1143 O O . LYS A 1 138 ? 7.712 21.214 53.043 1.00 32.55 135 LYS A O 1
ATOM 1157 N N . THR A 1 140 ? 8.703 24.965 49.876 1.00 18.50 137 THR A N 1
ATOM 1158 C CA . THR A 1 140 ? 8.623 26.171 49.111 1.00 18.95 137 THR A CA 1
ATOM 1159 C C . THR A 1 140 ? 8.077 25.809 47.755 1.00 17.43 137 THR A C 1
ATOM 1160 O O . THR A 1 140 ? 8.224 24.688 47.346 1.00 18.64 137 THR A O 1
ATOM 1164 N N . LYS A 1 141 ? 7.454 26.753 47.062 1.00 16.53 138 LYS A N 1
ATOM 1165 C CA . LYS A 1 141 ? 6.973 26.445 45.697 1.00 20.67 138 LYS A CA 1
ATOM 1166 C C . LYS A 1 141 ? 8.120 26.014 44.779 1.00 21.43 138 LYS A C 1
ATOM 1167 O O . LYS A 1 141 ? 7.962 25.082 43.991 1.00 22.02 138 LYS A O 1
ATOM 1173 N N . GLU A 1 142 ? 9.249 26.730 44.860 1.00 18.40 139 GLU A N 1
ATOM 1174 C CA . GLU A 1 142 ? 10.535 26.386 44.184 1.00 24.10 139 GLU A CA 1
ATOM 1175 C C . GLU A 1 142 ? 10.864 24.914 44.363 1.00 18.42 139 GLU A C 1
ATOM 1176 O O . GLU A 1 142 ? 11.124 24.213 43.372 1.00 21.54 139 GLU A O 1
ATOM 1182 N N . ASP A 1 143 ? 10.879 24.436 45.608 1.00 17.25 140 ASP A N 1
ATOM 1183 C CA . ASP A 1 143 ? 11.270 23.042 45.866 1.00 19.79 140 ASP A CA 1
ATOM 1184 C C . ASP A 1 143 ? 10.207 22.071 45.379 1.00 21.42 140 ASP A C 1
ATOM 1185 O O . ASP A 1 143 ? 10.497 20.964 44.873 1.00 20.32 140 ASP A O 1
ATOM 1190 N N . PHE A 1 144 ? 8.959 22.473 45.533 1.00 18.77 141 PHE A N 1
ATOM 1191 C CA . PHE A 1 144 ? 7.860 21.584 45.040 1.00 19.98 141 PHE A CA 1
ATOM 1192 C C . PHE A 1 144 ? 7.995 21.395 43.505 1.00 20.73 141 PHE A C 1
ATOM 1193 O O . PHE A 1 144 ? 7.897 20.283 42.985 1.00 21.64 141 PHE A O 1
ATOM 1201 N N . GLN A 1 145 ? 8.153 22.488 42.757 1.00 19.98 142 GLN A N 1
ATOM 1202 C CA . GLN A 1 145 ? 8.299 22.370 41.305 1.00 20.73 142 GLN A CA 1
ATOM 1203 C C . GLN A 1 145 ? 9.519 21.497 40.950 1.00 20.41 142 GLN A C 1
ATOM 1204 O O . GLN A 1 145 ? 9.469 20.668 40.051 1.00 24.06 142 GLN A O 1
ATOM 1210 N N . ASN A 1 146 ? 10.616 21.704 41.650 1.00 24.23 143 ASN A N 1
ATOM 1211 C CA . ASN A 1 146 ? 11.815 20.923 41.349 1.00 24.86 143 ASN A CA 1
ATOM 1212 C C . ASN A 1 146 ? 11.592 19.439 41.644 1.00 25.71 143 ASN A C 1
ATOM 1213 O O . ASN A 1 146 ? 12.048 18.595 40.884 1.00 21.04 143 ASN A O 1
ATOM 1218 N N . LEU A 1 147 ? 10.929 19.141 42.748 1.00 21.10 144 LEU A N 1
ATOM 1219 C CA . LEU A 1 147 ? 10.669 17.729 43.101 1.00 22.03 144 LEU A CA 1
ATOM 1220 C C . LEU A 1 147 ? 9.784 17.052 42.055 1.00 22.48 144 LEU A C 1
ATOM 1221 O O . LEU A 1 147 ? 10.072 15.914 41.617 1.00 20.83 144 LEU A O 1
ATOM 1226 N N . ILE A 1 148 ? 8.717 17.735 41.653 1.00 19.95 145 ILE A N 1
ATOM 1227 C CA . ILE A 1 148 ? 7.796 17.106 40.713 1.00 24.51 145 ILE A CA 1
ATOM 1228 C C . ILE A 1 148 ? 8.488 16.948 39.342 1.00 22.97 145 ILE A C 1
ATOM 1229 O O . ILE A 1 148 ? 8.390 15.898 38.682 1.00 23.33 145 ILE A O 1
ATOM 1234 N N . LEU A 1 149 ? 9.232 17.961 38.956 1.00 22.04 146 LEU A N 1
ATOM 1235 C CA . LEU A 1 149 ? 10.026 17.882 37.732 1.00 24.04 146 LEU A CA 1
ATOM 1236 C C . LEU A 1 149 ? 11.025 16.756 37.736 1.00 25.87 146 LEU A C 1
ATOM 1237 O O . LEU A 1 149 ? 11.209 16.093 36.717 1.00 26.96 146 LEU A O 1
ATOM 1242 N N . LEU A 1 150 ? 11.721 16.535 38.849 1.00 22.33 147 LEU A N 1
ATOM 1243 C CA . LEU A 1 150 ? 12.614 15.415 38.836 1.00 26.25 147 LEU A CA 1
ATOM 1244 C C . LEU A 1 150 ? 11.912 14.083 38.717 1.00 25.69 147 LEU A C 1
ATOM 1245 O O . LEU A 1 150 ? 12.495 13.169 38.148 1.00 25.77 147 LEU A O 1
ATOM 1250 N N . PHE A 1 151 ? 10.706 13.940 39.255 1.00 27.67 148 PHE A N 1
ATOM 1251 C CA . PHE A 1 151 ? 9.941 12.694 39.021 1.00 24.96 148 PHE A CA 1
ATOM 1252 C C . PHE A 1 151 ? 9.688 12.541 37.523 1.00 25.77 148 PHE A C 1
ATOM 1253 O O . PHE A 1 151 ? 9.913 11.483 36.938 1.00 27.47 148 PHE A O 1
ATOM 1261 N N . LEU A 1 152 ? 9.190 13.590 36.898 1.00 21.98 149 LEU A N 1
ATOM 1262 C CA . LEU A 1 152 ? 8.751 13.451 35.504 1.00 26.55 149 LEU A CA 1
ATOM 1263 C C . LEU A 1 152 ? 9.953 13.285 34.578 1.00 22.23 149 LEU A C 1
ATOM 1264 O O . LEU A 1 152 ? 9.907 12.488 33.607 1.00 22.70 149 LEU A O 1
ATOM 1269 N N . GLU A 1 153 ? 11.036 14.004 34.858 1.00 22.37 150 GLU A N 1
ATOM 1270 C CA . GLU A 1 153 ? 12.205 13.955 33.961 1.00 26.26 150 GLU A CA 1
ATOM 1271 C C . GLU A 1 153 ? 13.088 12.724 34.155 1.00 26.71 150 GLU A C 1
ATOM 1272 O O . GLU A 1 153 ? 13.739 12.282 33.217 1.00 25.02 150 GLU A O 1
ATOM 1278 N N . SER A 1 154 ? 13.069 12.142 35.344 1.00 22.89 151 SER A N 1
ATOM 1279 C CA . SER A 1 154 ? 13.699 10.845 35.537 1.00 27.08 151 SER A CA 1
ATOM 1280 C C . SER A 1 154 ? 12.909 9.722 34.841 1.00 28.45 151 SER A C 1
ATOM 1281 O O . SER A 1 154 ? 13.483 8.649 34.476 1.00 24.87 151 SER A O 1
ATOM 1284 N N . TRP A 1 155 ? 11.607 9.924 34.658 1.00 22.11 152 TRP A N 1
ATOM 1285 C CA . TRP A 1 155 ? 10.799 8.891 33.979 1.00 23.06 152 TRP A CA 1
ATOM 1286 C C . TRP A 1 155 ? 11.217 8.675 32.527 1.00 25.42 152 TRP A C 1
ATOM 1287 O O . TRP A 1 155 ? 11.237 7.537 32.072 1.00 23.47 152 TRP A O 1
ATOM 1298 N N . TYR A 1 156 ? 11.545 9.733 31.795 1.00 26.71 153 TYR A N 1
ATOM 1299 C CA . TYR A 1 156 ? 11.959 9.535 30.386 1.00 29.37 153 TYR A CA 1
ATOM 1300 C C . TYR A 1 156 ? 12.961 8.383 30.173 1.00 27.54 153 TYR A C 1
ATOM 1301 O O . TYR A 1 156 ? 12.724 7.450 29.372 1.00 23.92 153 TYR A O 1
ATOM 1310 N N . LEU A 1 157 ? 14.075 8.405 30.913 1.00 28.36 154 LEU A N 1
ATOM 1311 C CA . LEU A 1 157 ? 15.121 7.438 30.656 1.00 32.31 154 LEU A CA 1
ATOM 1312 C C . LEU A 1 157 ? 14.731 6.072 31.181 1.00 27.57 154 LEU A C 1
ATOM 1313 O O . LEU A 1 157 ? 14.957 5.059 30.530 1.00 29.03 154 LEU A O 1
ATOM 1318 N N . LYS A 1 158 ? 14.128 6.023 32.367 1.00 28.54 155 LYS A N 1
ATOM 1319 C CA . LYS A 1 158 ? 13.603 4.728 32.870 1.00 27.68 155 LYS A CA 1
ATOM 1320 C C . LYS A 1 158 ? 12.639 4.051 31.856 1.00 28.01 155 LYS A C 1
ATOM 1321 O O . LYS A 1 158 ? 12.707 2.840 31.616 1.00 25.78 155 LYS A O 1
ATOM 1327 N N . ALA A 1 159 ? 11.708 4.835 31.318 1.00 24.42 156 ALA A N 1
ATOM 1328 C CA . ALA A 1 159 ? 10.695 4.299 30.407 1.00 27.27 156 ALA A CA 1
ATOM 1329 C C . ALA A 1 159 ? 11.392 3.826 29.117 1.00 29.17 156 ALA A C 1
ATOM 1330 O O . ALA A 1 159 ? 11.070 2.768 28.597 1.00 28.73 156 ALA A O 1
ATOM 1332 N N . SER A 1 160 ? 12.322 4.623 28.603 1.00 25.16 157 SER A N 1
ATOM 1333 C CA . SER A 1 160 ? 13.074 4.248 27.381 1.00 28.36 157 SER A CA 1
ATOM 1334 C C . SER A 1 160 ? 13.849 2.948 27.581 1.00 27.37 157 SER A C 1
ATOM 1335 O O . SER A 1 160 ? 13.772 2.053 26.738 1.00 29.87 157 SER A O 1
ATOM 1338 N N . PHE A 1 161 ? 14.566 2.828 28.705 1.00 24.81 158 PHE A N 1
ATOM 1339 C CA . PHE A 1 161 ? 15.297 1.591 29.043 1.00 27.20 158 PHE A CA 1
ATOM 1340 C C . PHE A 1 161 ? 14.313 0.413 29.206 1.00 30.70 158 PHE A C 1
ATOM 1341 O O . PHE A 1 161 ? 14.596 -0.695 28.749 1.00 31.13 158 PHE A O 1
ATOM 1349 N N . SER A 1 162 ? 13.158 0.646 29.856 1.00 30.22 159 SER A N 1
ATOM 1350 C CA . SER A 1 162 ? 12.225 -0.442 30.187 1.00 30.80 159 SER A CA 1
ATOM 1351 C C . SER A 1 162 ? 11.810 -1.227 28.936 1.00 32.45 159 SER A C 1
ATOM 1352 O O . SER A 1 162 ? 11.549 -2.434 28.982 1.00 34.73 159 SER A O 1
ATOM 1355 N N . GLN A 1 163 ? 11.783 -0.552 27.813 1.00 29.43 160 GLN A N 1
ATOM 1356 C CA . GLN A 1 163 ? 11.419 -1.184 26.564 1.00 35.96 160 GLN A CA 1
ATOM 1357 C C . GLN A 1 163 ? 12.396 -2.308 26.171 1.00 36.29 160 GLN A C 1
ATOM 1358 O O . GLN A 1 163 ? 11.981 -3.348 25.683 1.00 31.03 160 GLN A O 1
ATOM 1364 N N . LYS A 1 164 ? 13.682 -2.081 26.412 1.00 33.38 161 LYS A N 1
ATOM 1365 C CA . LYS A 1 164 ? 14.729 -3.010 26.035 1.00 38.19 161 LYS A CA 1
ATOM 1366 C C . LYS A 1 164 ? 14.920 -4.016 27.132 1.00 44.98 161 LYS A C 1
ATOM 1367 O O . LYS A 1 164 ? 15.133 -5.198 26.855 1.00 44.55 161 LYS A O 1
ATOM 1373 N N . PHE A 1 165 ? 14.904 -3.525 28.375 1.00 40.88 162 PHE A N 1
ATOM 1374 C CA . PHE A 1 165 ? 15.428 -4.276 29.518 1.00 46.41 162 PHE A CA 1
ATOM 1375 C C . PHE A 1 165 ? 14.263 -4.529 30.438 1.00 50.78 162 PHE A C 1
ATOM 1376 O O . PHE A 1 165 ? 14.027 -3.760 31.372 1.00 58.80 162 PHE A O 1
ATOM 1384 N N . GLY A 1 166 ? 13.528 -5.601 30.194 1.00 60.87 163 GLY A N 1
ATOM 1385 C CA . GLY A 1 166 ? 12.441 -5.926 31.091 1.00 54.90 163 GLY A CA 1
ATOM 1386 C C . GLY A 1 166 ? 11.119 -5.376 30.604 1.00 54.34 163 GLY A C 1
ATOM 1387 O O . GLY A 1 166 ? 10.784 -5.505 29.412 1.00 60.58 163 GLY A O 1
ATOM 1388 N N . ALA A 1 167 ? 10.356 -4.754 31.507 1.00 43.05 164 ALA A N 1
ATOM 1389 C CA . ALA A 1 167 ? 8.975 -4.633 31.190 1.00 31.58 164 ALA A CA 1
ATOM 1390 C C . ALA A 1 167 ? 8.371 -3.247 31.404 1.00 25.36 164 ALA A C 1
ATOM 1391 O O . ALA A 1 167 ? 8.421 -2.710 32.492 1.00 22.82 164 ALA A O 1
ATOM 1393 N N . VAL A 1 168 ? 7.814 -2.690 30.340 1.00 24.09 165 VAL A N 1
ATOM 1394 C CA . VAL A 1 168 ? 7.269 -1.338 30.405 1.00 28.05 165 VAL A CA 1
ATOM 1395 C C . VAL A 1 168 ? 6.211 -1.214 31.540 1.00 25.74 165 VAL A C 1
ATOM 1396 O O . VAL A 1 168 ? 6.273 -0.295 32.319 1.00 23.28 165 VAL A O 1
ATOM 1400 N N . GLU A 1 169 ? 5.235 -2.124 31.632 1.00 22.30 166 GLU A N 1
ATOM 1401 C CA . GLU A 1 169 ? 4.116 -1.895 32.588 1.00 21.55 166 GLU A CA 1
ATOM 1402 C C . GLU A 1 169 ? 4.589 -2.098 34.012 1.00 25.12 166 GLU A C 1
ATOM 1403 O O . GLU A 1 169 ? 4.181 -1.397 34.942 1.00 24.12 166 GLU A O 1
ATOM 1409 N N . GLU A 1 170 ? 5.465 -3.079 34.182 1.00 21.02 167 GLU A N 1
ATOM 1410 C CA . GLU A 1 170 ? 6.036 -3.322 35.512 1.00 23.84 167 GLU A CA 1
ATOM 1411 C C . GLU A 1 170 ? 6.839 -2.116 35.959 1.00 21.10 167 GLU A C 1
ATOM 1412 O O . GLU A 1 170 ? 6.806 -1.733 37.157 1.00 21.41 167 GLU A O 1
ATOM 1418 N N . SER A 1 171 ? 7.553 -1.491 35.005 1.00 20.59 168 SER A N 1
ATOM 1419 C CA . SER A 1 171 ? 8.304 -0.280 35.343 1.00 23.17 168 SER A CA 1
ATOM 1420 C C . SER A 1 171 ? 7.426 0.893 35.727 1.00 24.45 168 SER A C 1
ATOM 1421 O O . SER A 1 171 ? 7.756 1.622 36.644 1.00 20.97 168 SER A O 1
ATOM 1424 N N . LYS A 1 172 ? 6.320 1.088 35.004 1.00 20.36 169 LYS A N 1
ATOM 1425 C CA . LYS A 1 172 ? 5.377 2.142 35.367 1.00 22.44 169 LYS A CA 1
ATOM 1426 C C . LYS A 1 172 ? 4.925 1.924 36.799 1.00 25.71 169 LYS A C 1
ATOM 1427 O O . LYS A 1 172 ? 4.882 2.874 37.598 1.00 22.45 169 LYS A O 1
ATOM 1433 N N . SER A 1 173 ? 4.549 0.692 37.129 1.00 22.08 170 SER A N 1
ATOM 1434 C CA . SER A 1 173 ? 3.957 0.436 38.425 1.00 24.12 170 SER A CA 1
ATOM 1435 C C . SER A 1 173 ? 4.993 0.692 39.522 1.00 22.86 170 SER A C 1
ATOM 1436 O O . SER A 1 173 ? 4.707 1.332 40.532 1.00 24.30 170 SER A O 1
ATOM 1439 N N . GLN A 1 174 ? 6.198 0.179 39.329 1.00 20.60 171 GLN A N 1
ATOM 1440 C CA . GLN A 1 174 ? 7.249 0.355 40.346 1.00 23.48 171 GLN A CA 1
ATOM 1441 C C . GLN A 1 174 ? 7.629 1.833 40.544 1.00 23.06 171 GLN A C 1
ATOM 1442 O O . GLN A 1 174 ? 7.856 2.315 41.661 1.00 22.20 171 GLN A O 1
ATOM 1448 N N . PHE A 1 175 ? 7.714 2.565 39.433 1.00 24.13 172 PHE A N 1
ATOM 1449 C CA . PHE A 1 175 ? 8.151 3.966 39.457 1.00 23.05 172 PHE A CA 1
ATOM 1450 C C . PHE A 1 175 ? 7.066 4.812 40.083 1.00 24.68 172 PHE A C 1
ATOM 1451 O O . PHE A 1 175 ? 7.354 5.630 40.938 1.00 22.17 172 PHE A O 1
ATOM 1459 N N . LYS A 1 176 ? 5.816 4.604 39.655 1.00 24.35 173 LYS A N 1
ATOM 1460 C CA . LYS A 1 176 ? 4.680 5.251 40.333 1.00 22.98 173 LYS A CA 1
ATOM 1461 C C . LYS A 1 176 ? 4.682 5.055 41.857 1.00 25.67 173 LYS A C 1
ATOM 1462 O O . LYS A 1 176 ? 4.530 6.039 42.618 1.00 23.44 173 LYS A O 1
ATOM 1468 N N . ASP A 1 177 ? 4.831 3.819 42.317 1.00 23.38 174 ASP A N 1
ATOM 1469 C CA . ASP A 1 177 ? 4.881 3.614 43.781 1.00 25.29 174 ASP A CA 1
ATOM 1470 C C . ASP A 1 177 ? 6.056 4.342 44.449 1.00 23.53 174 ASP A C 1
ATOM 1471 O O . ASP A 1 177 ? 5.923 4.909 45.547 1.00 24.66 174 ASP A O 1
ATOM 1476 N N . GLU A 1 178 ? 7.201 4.358 43.776 1.00 24.96 175 GLU A N 1
ATOM 1477 C CA . GLU A 1 178 ? 8.341 5.096 44.293 1.00 22.72 175 GLU A CA 1
ATOM 1478 C C . GLU A 1 178 ? 8.129 6.592 44.380 1.00 28.86 175 GLU A C 1
ATOM 1479 O O . GLU A 1 178 ? 8.467 7.227 45.375 1.00 25.40 175 GLU A O 1
ATOM 1485 N N . VAL A 1 179 ? 7.603 7.176 43.318 1.00 22.15 176 VAL A N 1
ATOM 1486 C CA . VAL A 1 179 ? 7.357 8.564 43.309 1.00 23.14 176 VAL A CA 1
ATOM 1487 C C . VAL A 1 179 ? 6.278 8.917 44.363 1.00 24.13 176 VAL A C 1
ATOM 1488 O O . VAL A 1 179 ? 6.435 9.920 45.071 1.00 24.52 176 VAL A O 1
ATOM 1492 N N . TYR A 1 180 ? 5.186 8.167 44.413 1.00 27.82 177 TYR A N 1
ATOM 1493 C CA . TYR A 1 180 ? 4.165 8.384 45.488 1.00 27.51 177 TYR A CA 1
ATOM 1494 C C . TYR A 1 180 ? 4.775 8.335 46.894 1.00 28.21 177 TYR A C 1
ATOM 1495 O O . TYR A 1 180 ? 4.517 9.212 47.713 1.00 27.16 177 TYR A O 1
ATOM 1504 N N . SER A 1 181 ? 5.593 7.334 47.166 1.00 26.03 178 SER A N 1
ATOM 1505 C CA . S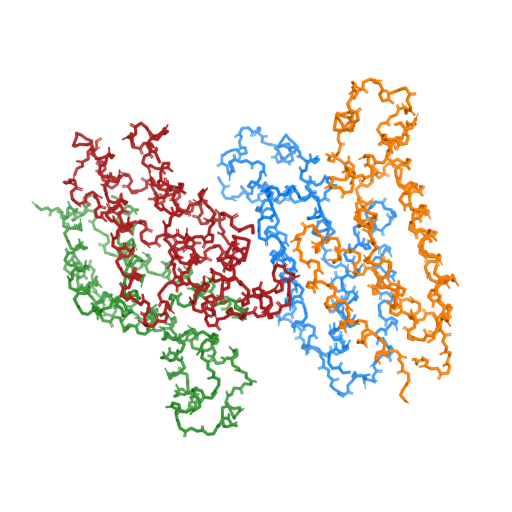ER A 1 181 ? 6.292 7.268 48.468 1.00 33.00 178 SER A CA 1
ATOM 1506 C C . SER A 1 181 ? 7.097 8.545 48.800 1.00 32.42 178 SER A C 1
ATOM 1507 O O . SER A 1 181 ? 7.051 9.040 49.929 1.00 31.49 178 SER A O 1
ATOM 1510 N N . LEU A 1 182 ? 7.812 9.118 47.831 1.00 28.83 179 LEU A N 1
ATOM 1511 C CA . LEU A 1 182 ? 8.574 10.319 48.091 1.00 24.93 179 LEU A CA 1
ATOM 1512 C C . LEU A 1 182 ? 7.662 11.558 48.272 1.00 29.90 179 LEU A C 1
ATOM 1513 O O . LEU A 1 182 ? 7.929 12.417 49.131 1.00 29.93 179 LEU A O 1
ATOM 1518 N N . LEU A 1 183 ? 6.648 11.682 47.418 1.00 25.79 180 LEU A N 1
ATOM 1519 C CA . LEU A 1 183 ? 5.768 12.851 47.486 1.00 32.83 180 LEU A CA 1
ATOM 1520 C C . LEU A 1 183 ? 5.058 12.868 48.840 1.00 29.87 180 LEU A C 1
ATOM 1521 O O . LEU A 1 183 ? 4.910 13.926 49.460 1.00 30.29 180 LEU A O 1
ATOM 1526 N N . ASN A 1 184 ? 4.678 11.687 49.313 1.00 24.73 181 ASN A N 1
ATOM 1527 C CA . ASN A 1 184 ? 3.957 11.559 50.561 1.00 26.04 181 ASN A CA 1
ATOM 1528 C C . ASN A 1 184 ? 4.700 12.200 51.696 1.00 31.03 181 ASN A C 1
ATOM 1529 O O . ASN A 1 184 ? 4.098 12.584 52.688 1.00 30.57 181 ASN A O 1
ATOM 1534 N N . ILE A 1 185 ? 6.023 12.304 51.580 1.00 27.55 182 ILE A N 1
ATOM 1535 C CA . ILE A 1 185 ? 6.826 12.847 52.666 1.00 26.49 182 ILE A CA 1
ATOM 1536 C C . ILE A 1 185 ? 6.454 14.325 52.896 1.00 24.24 182 ILE A C 1
ATOM 1537 O O . ILE A 1 185 ? 6.592 14.877 53.993 1.00 29.62 182 ILE A O 1
ATOM 1542 N N . PHE A 1 186 ? 6.072 14.996 51.831 1.00 25.48 183 PHE A N 1
ATOM 1543 C CA . PHE A 1 186 ? 5.886 16.447 51.918 1.00 32.18 183 PHE A CA 1
ATOM 1544 C C . PHE A 1 186 ? 4.451 16.936 52.076 1.00 35.95 183 PHE A C 1
ATOM 1545 O O . PHE A 1 186 ? 4.188 18.152 52.077 1.00 37.49 183 PHE A O 1
ATOM 1553 N N . LEU A 1 187 ? 3.522 16.002 52.225 1.00 35.26 184 LEU A N 1
ATOM 1554 C CA . LEU A 1 187 ? 2.124 16.381 52.337 1.00 33.96 184 LEU A CA 1
ATOM 1555 C C . LEU A 1 187 ? 1.770 16.562 53.791 1.00 44.38 184 LEU A C 1
ATOM 1556 O O . LEU A 1 187 ? 1.969 15.634 54.594 1.00 48.96 184 LEU A O 1
ATOM 1561 N N . LYS A 1 188 ? 1.290 17.751 54.157 1.00 49.70 185 LYS A N 1
ATOM 1562 C CA . LYS A 1 188 ? 0.527 17.898 55.394 1.00 60.48 185 LYS A CA 1
ATOM 1563 C C . LYS A 1 188 ? -0.845 17.387 54.972 1.00 66.63 185 LYS A C 1
ATOM 1564 O O . LYS A 1 188 ? -1.375 16.433 55.532 1.00 69.53 185 LYS A O 1
ATOM 1570 N N . LYS A 1 189 ? -1.369 18.040 53.930 1.00 73.08 186 LYS A N 1
ATOM 1571 C CA . LYS A 1 189 ? -2.678 17.774 53.311 1.00 75.71 186 LYS A CA 1
ATOM 1572 C C . LYS A 1 189 ? -3.881 17.822 54.296 1.00 78.71 186 LYS A C 1
ATOM 1573 O O . LYS A 1 189 ? -3.863 18.516 55.326 1.00 78.05 186 LYS A O 1
ATOM 1580 N N . SER B 1 1 ? 50.550 3.915 18.783 1.00 85.43 -2 SER B N 1
ATOM 1581 C CA . SER B 1 1 ? 50.106 2.523 19.110 1.00 85.89 -2 SER B CA 1
ATOM 1582 C C . SER B 1 1 ? 49.688 2.365 20.584 1.00 84.56 -2 SER B C 1
ATOM 1583 O O . SER B 1 1 ? 49.109 3.284 21.170 1.00 87.76 -2 SER B O 1
ATOM 1586 N N . ASN B 1 2 ? 49.944 1.200 21.179 1.00 81.24 -1 ASN B N 1
ATOM 1587 C CA . ASN B 1 2 ? 50.511 0.043 20.486 1.00 76.17 -1 ASN B CA 1
ATOM 1588 C C . ASN B 1 2 ? 49.442 -1.039 20.264 1.00 73.75 -1 ASN B C 1
ATOM 1589 O O . ASN B 1 2 ? 49.737 -2.117 19.732 1.00 73.99 -1 ASN B O 1
ATOM 1594 N N . ALA B 1 3 ? 48.204 -0.745 20.675 1.00 67.57 0 ALA B N 1
ATOM 1595 C CA . ALA B 1 3 ? 47.160 -1.770 20.745 1.00 58.72 0 ALA B CA 1
ATOM 1596 C C . ALA B 1 3 ? 45.915 -1.439 19.917 1.00 54.16 0 ALA B C 1
ATOM 1597 O O . ALA B 1 3 ? 45.036 -0.679 20.347 1.00 52.57 0 ALA B O 1
ATOM 1607 N N . LYS B 1 5 ? 43.346 -3.238 19.147 1.00 39.10 2 LYS B N 1
ATOM 1608 C CA . LYS B 1 5 ? 42.073 -3.622 19.790 1.00 42.17 2 LYS B CA 1
ATOM 1609 C C . LYS B 1 5 ? 41.495 -2.480 20.631 1.00 46.20 2 LYS B C 1
ATOM 1610 O O . LYS B 1 5 ? 40.311 -2.160 20.529 1.00 36.86 2 LYS B O 1
ATOM 1616 N N . ASP B 1 6 ? 42.339 -1.896 21.481 1.00 47.19 3 ASP B N 1
ATOM 1617 C CA . ASP B 1 6 ? 41.963 -0.754 22.306 1.00 48.90 3 ASP B CA 1
ATOM 1618 C C . ASP B 1 6 ? 41.620 0.501 21.513 1.00 43.70 3 ASP B C 1
ATOM 1619 O O . ASP B 1 6 ? 40.807 1.311 21.964 1.00 45.16 3 ASP B O 1
ATOM 1624 N N . LYS B 1 7 ? 42.243 0.668 20.348 1.00 45.13 4 LYS B N 1
ATOM 1625 C CA . LYS B 1 7 ? 42.010 1.838 19.491 1.00 44.17 4 LYS B CA 1
ATOM 1626 C C . LYS B 1 7 ? 40.642 1.747 18.870 1.00 43.23 4 LYS B C 1
ATOM 1627 O O . LYS B 1 7 ? 39.887 2.745 18.810 1.00 39.04 4 LYS B O 1
ATOM 1633 N N . ILE B 1 8 ? 40.332 0.556 18.372 1.00 28.72 5 ILE B N 1
ATOM 1634 C CA . ILE B 1 8 ? 38.981 0.305 17.869 1.00 28.16 5 ILE B CA 1
ATOM 1635 C C . ILE B 1 8 ? 37.940 0.561 18.973 1.00 26.58 5 ILE B C 1
ATOM 1636 O O . ILE B 1 8 ? 36.898 1.211 18.721 1.00 28.74 5 ILE B O 1
ATOM 1641 N N . ILE B 1 9 ? 38.177 0.048 20.190 1.00 27.78 6 ILE B N 1
ATOM 1642 C CA . ILE B 1 9 ? 37.139 0.167 21.257 1.00 30.76 6 ILE B CA 1
ATOM 1643 C C . ILE B 1 9 ? 36.975 1.642 21.718 1.00 34.95 6 ILE B C 1
ATOM 1644 O O . ILE B 1 9 ? 35.847 2.119 21.953 1.00 35.94 6 ILE B O 1
ATOM 1649 N N . ASP B 1 10 ? 38.098 2.346 21.848 1.00 35.97 7 ASP B N 1
ATOM 1650 C CA . ASP B 1 10 ? 38.057 3.772 22.160 1.00 39.75 7 ASP B CA 1
ATOM 1651 C C . ASP B 1 10 ? 37.272 4.547 21.078 1.00 39.32 7 ASP B C 1
ATOM 1652 O O . ASP B 1 10 ? 36.387 5.343 21.403 1.00 41.62 7 ASP B O 1
ATOM 1657 N N . ASN B 1 11 ? 37.578 4.302 19.798 1.00 33.71 8 ASN B N 1
ATOM 1658 C CA . ASN B 1 11 ? 36.822 4.925 18.703 1.00 30.00 8 ASN B CA 1
ATOM 1659 C C . ASN B 1 11 ? 35.358 4.512 18.691 1.00 35.70 8 ASN B C 1
ATOM 1660 O O . ASN B 1 11 ? 34.461 5.301 18.348 1.00 33.93 8 ASN B O 1
ATOM 1665 N N . ALA B 1 12 ? 35.104 3.265 19.056 1.00 30.10 9 ALA B N 1
ATOM 1666 C CA . ALA B 1 12 ? 33.736 2.740 19.015 1.00 28.99 9 ALA B CA 1
ATOM 1667 C C . ALA B 1 12 ? 32.827 3.390 20.070 1.00 30.39 9 ALA B C 1
ATOM 1668 O O . ALA B 1 12 ? 31.637 3.603 19.822 1.00 33.94 9 ALA B O 1
ATOM 1670 N N . ILE B 1 13 ? 33.392 3.681 21.247 1.00 27.18 10 ILE B N 1
ATOM 1671 C CA . ILE B 1 13 ? 32.648 4.306 22.338 1.00 31.53 10 ILE B CA 1
ATOM 1672 C C . ILE B 1 13 ? 32.203 5.663 21.828 1.00 34.47 10 ILE B C 1
ATOM 1673 O O . ILE B 1 13 ? 31.053 6.076 22.007 1.00 33.89 10 ILE B O 1
ATOM 1678 N N . THR B 1 14 ? 33.085 6.325 21.092 1.00 30.34 11 THR B N 1
ATOM 1679 C CA . THR B 1 14 ? 32.684 7.623 20.548 1.00 30.57 11 THR B CA 1
ATOM 1680 C C . THR B 1 14 ? 31.577 7.569 19.502 1.00 31.00 11 THR B C 1
ATOM 1681 O O . THR B 1 14 ? 30.558 8.296 19.596 1.00 37.57 11 THR B O 1
ATOM 1685 N N . LEU B 1 15 ? 31.772 6.712 18.504 1.00 30.85 12 LEU B N 1
ATOM 1686 C CA . LEU B 1 15 ? 30.780 6.494 17.470 1.00 31.28 12 LEU B CA 1
ATOM 1687 C C . LEU B 1 15 ? 29.462 6.044 18.118 1.00 32.73 12 LEU B C 1
ATOM 1688 O O . LEU B 1 15 ? 28.423 6.654 17.869 1.00 31.99 12 LEU B O 1
ATOM 1693 N N . PHE B 1 16 ? 29.494 4.988 18.948 1.00 30.02 13 PHE B N 1
ATOM 1694 C CA . PHE B 1 16 ? 28.239 4.543 19.592 1.00 32.28 13 PHE B CA 1
ATOM 1695 C C . PHE B 1 16 ? 27.537 5.632 20.435 1.00 37.84 13 PHE B C 1
ATOM 1696 O O . PHE B 1 16 ? 26.299 5.707 20.459 1.00 40.61 13 PHE B O 1
ATOM 1704 N N . SER B 1 17 ? 28.308 6.475 21.118 1.00 34.75 14 SER B N 1
ATOM 1705 C CA . SER B 1 17 ? 27.733 7.483 22.001 1.00 37.49 14 SER B CA 1
ATOM 1706 C C . SER B 1 17 ? 27.046 8.569 21.176 1.00 37.97 14 SER B C 1
ATOM 1707 O O . SER B 1 17 ? 26.164 9.280 21.674 1.00 39.90 14 SER B O 1
ATOM 1710 N N . GLU B 1 18 ? 27.448 8.685 19.910 1.00 37.13 15 GLU B N 1
ATOM 1711 C CA . GLU B 1 18 ? 26.926 9.748 19.028 1.00 38.91 15 GLU B CA 1
ATOM 1712 C C . GLU B 1 18 ? 25.786 9.289 18.143 1.00 38.98 15 GLU B C 1
ATOM 1713 O O . GLU B 1 18 ? 24.824 10.059 17.895 1.00 37.13 15 GLU B O 1
ATOM 1719 N N . LYS B 1 19 ? 25.857 8.032 17.706 1.00 30.19 16 LYS B N 1
ATOM 1720 C CA . LYS B 1 19 ? 24.819 7.486 16.811 1.00 40.86 16 LYS B CA 1
ATOM 1721 C C . LYS B 1 19 ? 24.040 6.283 17.369 1.00 38.96 16 LYS B C 1
ATOM 1722 O O . LYS B 1 19 ? 23.048 5.852 16.770 1.00 46.68 16 LYS B O 1
ATOM 1728 N N . GLY B 1 20 ? 24.497 5.729 18.484 1.00 41.81 17 GLY B N 1
ATOM 1729 C CA . GLY B 1 20 ? 23.880 4.515 19.042 1.00 43.31 17 GLY B CA 1
ATOM 1730 C C . GLY B 1 20 ? 24.196 3.283 18.209 1.00 42.26 17 GLY B C 1
ATOM 1731 O O . GLY B 1 20 ? 24.956 3.344 17.219 1.00 41.86 17 GLY B O 1
ATOM 1732 N N . TYR B 1 21 ? 23.624 2.155 18.616 1.00 38.88 18 TYR B N 1
ATOM 1733 C CA . TYR B 1 21 ? 23.938 0.877 17.983 1.00 33.93 18 TYR B CA 1
ATOM 1734 C C . TYR B 1 21 ? 23.486 0.824 16.516 1.00 35.15 18 TYR B C 1
ATOM 1735 O O . TYR B 1 21 ? 24.259 0.446 15.618 1.00 34.33 18 TYR B O 1
ATOM 1744 N N . ASP B 1 22 ? 22.237 1.219 16.265 1.00 32.76 19 ASP B N 1
ATOM 1745 C CA . ASP B 1 22 ? 21.633 1.001 14.948 1.00 35.40 19 ASP B CA 1
ATOM 1746 C C . ASP B 1 22 ? 22.240 1.953 13.943 1.00 33.49 19 ASP B C 1
ATOM 1747 O O . ASP B 1 22 ? 22.255 1.683 12.759 1.00 39.07 19 ASP B O 1
ATOM 1752 N N . GLY B 1 23 ? 22.738 3.080 14.439 1.00 39.89 20 GLY B N 1
ATOM 1753 C CA . GLY B 1 23 ? 23.238 4.135 13.577 1.00 40.26 20 GLY B CA 1
ATOM 1754 C C . GLY B 1 23 ? 24.726 4.089 13.334 1.00 39.09 20 GLY B C 1
ATOM 1755 O O . GLY B 1 23 ? 25.223 4.800 12.485 1.00 39.85 20 GLY B O 1
ATOM 1756 N N . THR B 1 24 ? 25.441 3.250 14.084 1.00 44.48 21 THR B N 1
ATOM 1757 C CA . THR B 1 24 ? 26.892 3.085 13.910 1.00 40.89 21 THR B CA 1
ATOM 1758 C C . THR B 1 24 ? 27.175 1.860 13.032 1.00 40.34 21 THR B C 1
ATOM 1759 O O . THR B 1 24 ? 26.677 0.769 13.319 1.00 42.51 21 THR B O 1
ATOM 1763 N N . THR B 1 25 ? 27.971 2.049 11.975 1.00 39.73 22 THR B N 1
ATOM 1764 C CA . THR B 1 25 ? 28.270 0.998 10.987 1.00 39.81 22 THR B CA 1
ATOM 1765 C C . THR B 1 25 ? 29.678 0.408 11.159 1.00 41.29 22 THR B C 1
ATOM 1766 O O . THR B 1 25 ? 30.595 1.088 11.630 1.00 36.87 22 THR B O 1
ATOM 1770 N N . LEU B 1 26 ? 29.866 -0.847 10.765 1.00 38.66 23 LEU B N 1
ATOM 1771 C CA . LEU B 1 26 ? 31.205 -1.428 10.868 1.00 38.63 23 LEU B CA 1
ATOM 1772 C C . LEU B 1 26 ? 32.190 -0.583 10.052 1.00 40.23 23 LEU B C 1
ATOM 1773 O O . LEU B 1 26 ? 33.334 -0.406 10.450 1.00 37.01 23 LEU B O 1
ATOM 1778 N N . ASP B 1 27 ? 31.712 -0.011 8.945 1.00 41.34 24 ASP B N 1
ATOM 1779 C CA . ASP B 1 27 ? 32.540 0.840 8.090 1.00 45.13 24 ASP B CA 1
ATOM 1780 C C . ASP B 1 27 ? 32.991 2.118 8.780 1.00 43.27 24 ASP B C 1
ATOM 1781 O O . ASP B 1 27 ? 34.136 2.552 8.604 1.00 38.13 24 ASP B O 1
ATOM 1786 N N . ASP B 1 28 ? 32.076 2.717 9.538 1.00 37.93 25 ASP B N 1
ATOM 1787 C CA . ASP B 1 28 ? 32.346 3.880 10.383 1.00 39.70 25 ASP B CA 1
ATOM 1788 C C . ASP B 1 28 ? 33.485 3.583 11.317 1.00 34.65 25 ASP B C 1
ATOM 1789 O O . ASP B 1 28 ? 34.380 4.393 11.510 1.00 37.67 25 ASP B O 1
ATOM 1794 N N . ILE B 1 29 ? 33.402 2.430 11.949 1.00 33.86 26 ILE B N 1
ATOM 1795 C CA . ILE B 1 29 ? 34.382 2.033 12.951 1.00 31.12 26 ILE B CA 1
ATOM 1796 C C . ILE B 1 29 ? 35.720 1.807 12.247 1.00 32.59 26 ILE B C 1
ATOM 1797 O O . ILE B 1 29 ? 36.759 2.293 12.708 1.00 29.75 26 ILE B O 1
ATOM 1802 N N . ALA B 1 30 ? 35.686 1.108 11.114 1.00 25.44 27 ALA B N 1
ATOM 1803 C CA . ALA B 1 30 ? 36.926 0.776 10.420 1.00 31.89 27 ALA B CA 1
ATOM 1804 C C . ALA B 1 30 ? 37.595 2.062 9.951 1.00 33.62 27 ALA B C 1
ATOM 1805 O O . ALA B 1 30 ? 38.797 2.249 10.167 1.00 34.12 27 ALA B O 1
ATOM 1807 N N . LYS B 1 31 ? 36.811 2.951 9.325 1.00 35.37 28 LYS B N 1
ATOM 1808 C CA . LYS B 1 31 ? 37.327 4.238 8.835 1.00 40.35 28 LYS B CA 1
ATOM 1809 C C . LYS B 1 31 ? 38.047 4.986 9.950 1.00 38.91 28 LYS B C 1
ATOM 1810 O O . LYS B 1 31 ? 39.035 5.694 9.727 1.00 32.61 28 LYS B O 1
ATOM 1816 N N . SER B 1 32 ? 37.543 4.810 11.163 1.00 35.44 29 SER B N 1
ATOM 1817 C CA . SER B 1 32 ? 37.953 5.655 12.275 1.00 35.57 29 SER B CA 1
ATOM 1818 C C . SER B 1 32 ? 39.340 5.277 12.827 1.00 37.29 29 SER B C 1
ATOM 1819 O O . SER B 1 32 ? 39.938 6.057 13.577 1.00 37.65 29 SER B O 1
ATOM 1822 N N . VAL B 1 33 ? 39.854 4.102 12.418 1.00 29.20 30 VAL B N 1
ATOM 1823 C CA . VAL B 1 33 ? 41.220 3.651 12.725 1.00 33.58 30 VAL B CA 1
ATOM 1824 C C . VAL B 1 33 ? 42.003 3.350 11.435 1.00 28.83 30 VAL B C 1
ATOM 1825 O O . VAL B 1 33 ? 43.081 2.732 11.438 1.00 26.29 30 VAL B O 1
ATOM 1829 N N . ASN B 1 34 ? 41.423 3.766 10.318 1.00 32.78 31 ASN B N 1
ATOM 1830 C CA . ASN B 1 34 ? 42.104 3.687 9.034 1.00 28.78 31 ASN B CA 1
ATOM 1831 C C . ASN B 1 34 ? 42.473 2.246 8.591 1.00 33.56 31 ASN B C 1
ATOM 1832 O O . ASN B 1 34 ? 43.552 2.018 8.022 1.00 28.85 31 ASN B O 1
ATOM 1837 N N . ILE B 1 35 ? 41.583 1.288 8.839 1.00 30.01 32 ILE B N 1
ATOM 1838 C CA . ILE B 1 35 ? 41.773 -0.070 8.311 1.00 34.60 32 ILE B CA 1
ATOM 1839 C C . ILE B 1 35 ? 40.602 -0.426 7.416 1.00 32.58 32 ILE B C 1
ATOM 1840 O O . ILE B 1 35 ? 39.596 0.296 7.397 1.00 35.28 32 ILE B O 1
ATOM 1845 N N . LYS B 1 36 ? 40.751 -1.500 6.646 1.00 35.34 33 LYS B N 1
ATOM 1846 C CA . LYS B 1 36 ? 39.634 -2.054 5.877 1.00 38.64 33 LYS B CA 1
ATOM 1847 C C . LYS B 1 36 ? 38.628 -2.665 6.849 1.00 41.33 33 LYS B C 1
ATOM 1848 O O . LYS B 1 36 ? 38.986 -3.035 7.971 1.00 38.70 33 LYS B O 1
ATOM 1854 N N . LYS B 1 37 ? 37.375 -2.778 6.425 1.00 45.02 34 LYS B N 1
ATOM 1855 C CA . LYS B 1 37 ? 36.354 -3.378 7.287 1.00 49.78 34 LYS B CA 1
ATOM 1856 C C . LYS B 1 37 ? 36.777 -4.772 7.780 1.00 47.51 34 LYS B C 1
ATOM 1857 O O . LYS B 1 37 ? 36.746 -5.041 8.990 1.00 48.00 34 LYS B O 1
ATOM 1863 N N . ALA B 1 38 ? 37.190 -5.643 6.857 1.00 42.72 35 ALA B N 1
ATOM 1864 C CA . ALA B 1 38 ? 37.587 -7.019 7.213 1.00 45.24 35 ALA B CA 1
ATOM 1865 C C . ALA B 1 38 ? 38.677 -7.131 8.302 1.00 47.08 35 ALA B C 1
ATOM 1866 O O . ALA B 1 38 ? 38.762 -8.158 8.995 1.00 49.09 35 ALA B O 1
ATOM 1868 N N . SER B 1 39 ? 39.509 -6.094 8.446 1.00 38.70 36 SER B N 1
ATOM 1869 C CA . SER B 1 39 ? 40.599 -6.120 9.428 1.00 34.32 36 SER B CA 1
ATOM 1870 C C . SER B 1 39 ? 40.092 -5.968 10.868 1.00 33.62 36 SER B C 1
ATOM 1871 O O . SER B 1 39 ? 40.831 -6.201 11.839 1.00 28.49 36 SER B O 1
ATOM 1874 N N . LEU B 1 40 ? 38.831 -5.561 11.012 1.00 33.69 37 LEU B N 1
ATOM 1875 C CA . LEU B 1 40 ? 38.243 -5.484 12.342 1.00 34.41 37 LEU B CA 1
ATOM 1876 C C . LEU B 1 40 ? 38.158 -6.893 12.862 1.00 27.87 37 LEU B C 1
ATOM 1877 O O . LEU B 1 40 ? 38.149 -7.115 14.075 1.00 33.14 37 LEU B O 1
ATOM 1882 N N . TYR B 1 41 ? 38.051 -7.832 11.921 1.00 35.01 38 TYR B N 1
ATOM 1883 C CA . TYR B 1 41 ? 37.873 -9.237 12.255 1.00 39.21 38 TYR B CA 1
ATOM 1884 C C . TYR B 1 41 ? 39.157 -9.865 12.791 1.00 39.73 38 TYR B C 1
ATOM 1885 O O . TYR B 1 41 ? 39.160 -11.030 13.199 1.00 45.45 38 TYR B O 1
ATOM 1894 N N . TYR B 1 42 ? 40.236 -9.077 12.834 1.00 35.76 39 TYR B N 1
ATOM 1895 C CA . TYR B 1 42 ? 41.495 -9.512 13.453 1.00 31.54 39 TYR B CA 1
ATOM 1896 C C . TYR B 1 42 ? 41.407 -9.357 14.967 1.00 32.98 39 TYR B C 1
ATOM 1897 O O . TYR B 1 42 ? 42.228 -9.887 15.714 1.00 33.85 39 TYR B O 1
ATOM 1906 N N . HIS B 1 43 ? 40.388 -8.639 15.426 1.00 29.15 40 HIS B N 1
ATOM 1907 C CA . HIS B 1 43 ? 40.356 -8.224 16.809 1.00 33.31 40 HIS B CA 1
ATOM 1908 C C . HIS B 1 43 ? 39.027 -8.530 17.456 1.00 31.27 40 HIS B C 1
ATOM 1909 O O . HIS B 1 43 ? 38.937 -8.644 18.675 1.00 34.08 40 HIS B O 1
ATOM 1916 N N . PHE B 1 44 ? 38.010 -8.713 16.621 1.00 33.58 41 PHE B N 1
ATOM 1917 C CA . PHE B 1 44 ? 36.646 -8.909 17.083 1.00 33.51 41 PHE B CA 1
ATOM 1918 C C . PHE B 1 44 ? 35.912 -9.877 16.158 1.00 38.91 41 PHE B C 1
ATOM 1919 O O . PHE B 1 44 ? 36.250 -9.998 14.993 1.00 38.89 41 PHE B O 1
ATOM 1927 N N . ASP B 1 45 ? 34.894 -10.568 16.662 1.00 42.71 42 ASP B N 1
ATOM 1928 C CA . ASP B 1 45 ? 34.147 -11.437 15.750 1.00 46.27 42 ASP B CA 1
ATOM 1929 C C . ASP B 1 45 ? 32.880 -10.821 15.138 1.00 44.20 42 ASP B C 1
ATOM 1930 O O . ASP B 1 45 ? 32.356 -11.339 14.164 1.00 41.39 42 ASP B O 1
ATOM 1935 N N . SER B 1 46 ? 32.408 -9.699 15.679 1.00 40.30 43 SER B N 1
ATOM 1936 C CA . SER B 1 46 ? 31.184 -9.100 15.176 1.00 40.31 43 SER B CA 1
ATOM 1937 C C . SER B 1 46 ? 31.040 -7.651 15.626 1.00 42.23 43 SER B C 1
ATOM 1938 O O . SER B 1 46 ? 31.729 -7.206 16.553 1.00 38.43 43 SER B O 1
ATOM 1941 N N . LYS B 1 47 ? 30.132 -6.923 14.975 1.00 39.11 44 LYS B N 1
ATOM 1942 C CA . LYS B 1 47 ? 29.717 -5.625 15.493 1.00 39.72 44 LYS B CA 1
ATOM 1943 C C . LYS B 1 47 ? 29.198 -5.751 16.934 1.00 38.18 44 LYS B C 1
ATOM 1944 O O . LYS B 1 47 ? 29.545 -4.948 17.792 1.00 33.88 44 LYS B O 1
ATOM 1950 N N . LYS B 1 48 ? 28.350 -6.745 17.205 1.00 38.90 45 LYS B N 1
ATOM 1951 C CA A LYS B 1 48 ? 27.794 -6.932 18.567 0.00 39.59 45 LYS B CA 1
ATOM 1952 C CA B LYS B 1 48 ? 27.794 -6.885 18.534 1.00 37.51 45 LYS B CA 1
ATOM 1953 C C . LYS B 1 48 ? 28.906 -7.072 19.577 1.00 35.59 45 LYS B C 1
ATOM 1954 O O . LYS B 1 48 ? 28.805 -6.571 20.696 1.00 30.26 45 LYS B O 1
ATOM 1965 N N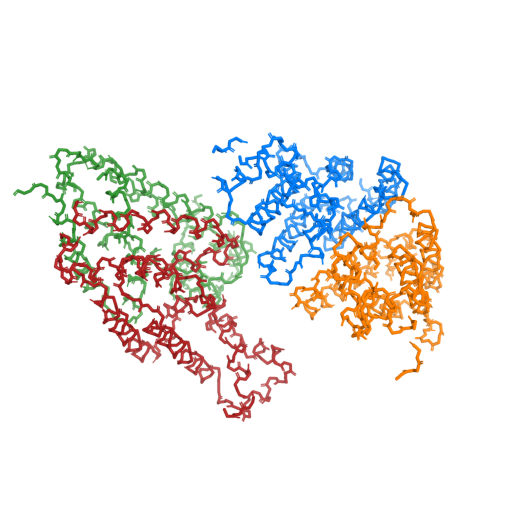 . SER B 1 49 ? 29.965 -7.786 19.215 1.00 34.43 46 SER B N 1
ATOM 1966 C CA . SER B 1 49 ? 31.084 -7.957 20.142 1.00 33.93 46 SER B CA 1
ATOM 1967 C C . SER B 1 49 ? 31.856 -6.649 20.377 1.00 34.26 46 SER B C 1
ATOM 1968 O O . SER B 1 49 ? 32.284 -6.384 21.505 1.00 30.39 46 SER B O 1
ATOM 1971 N N . ILE B 1 50 ? 32.016 -5.827 19.330 1.00 27.99 47 ILE B N 1
ATOM 1972 C CA . ILE B 1 50 ? 32.637 -4.517 19.519 1.00 33.66 47 ILE B CA 1
ATOM 1973 C C . ILE B 1 50 ? 31.770 -3.675 20.483 1.00 31.93 47 ILE B C 1
ATOM 1974 O O . ILE B 1 50 ? 32.280 -3.057 21.416 1.00 28.07 47 ILE B O 1
ATOM 1979 N N . TYR B 1 51 ? 30.461 -3.686 20.289 1.00 26.40 48 TYR B N 1
ATOM 1980 C CA . TYR B 1 51 ? 29.594 -2.935 21.191 1.00 29.96 48 TYR B CA 1
ATOM 1981 C C . TYR B 1 51 ? 29.661 -3.431 22.634 1.00 28.91 48 TYR B C 1
ATOM 1982 O O . TYR B 1 51 ? 29.694 -2.645 23.587 1.00 29.39 48 TYR B O 1
ATOM 1991 N N . GLU B 1 52 ? 29.602 -4.731 22.823 1.00 26.54 49 GLU B N 1
ATOM 1992 C CA . GLU B 1 52 ? 29.592 -5.251 24.202 1.00 33.21 49 GLU B CA 1
ATOM 1993 C C . GLU B 1 52 ? 30.851 -4.832 24.927 1.00 31.97 49 GLU B C 1
ATOM 1994 O O . GLU B 1 52 ? 30.805 -4.440 26.096 1.00 27.02 49 GLU B O 1
ATOM 2000 N N . GLN B 1 53 ? 31.982 -4.918 24.235 1.00 30.11 50 GLN B N 1
ATOM 2001 C CA . GLN B 1 53 ? 33.239 -4.520 24.850 1.00 31.00 50 GLN B CA 1
ATOM 2002 C C . GLN B 1 53 ? 33.319 -3.011 25.140 1.00 32.08 50 GLN B C 1
ATOM 2003 O O . GLN B 1 53 ? 33.837 -2.605 26.185 1.00 29.53 50 GLN B O 1
ATOM 2009 N N . SER B 1 54 ? 32.817 -2.192 24.219 1.00 29.94 51 SER B N 1
ATOM 2010 C CA . SER B 1 54 ? 32.681 -0.720 24.428 1.00 32.15 51 SER B CA 1
ATOM 2011 C C . SER B 1 54 ? 31.740 -0.372 25.612 1.00 28.05 51 SER B C 1
ATOM 2012 O O . SER B 1 54 ? 32.018 0.526 26.383 1.00 38.15 51 SER B O 1
ATOM 2015 N N . VAL B 1 55 ? 30.637 -1.100 25.753 1.00 28.76 52 VAL B N 1
ATOM 2016 C CA . VAL B 1 55 ? 29.722 -0.891 26.871 1.00 28.43 52 VAL B CA 1
ATOM 2017 C C . VAL B 1 55 ? 30.399 -1.262 28.204 1.00 34.02 52 VAL B C 1
ATOM 2018 O O . VAL B 1 55 ? 30.283 -0.531 29.185 1.00 32.50 52 VAL B O 1
ATOM 2022 N N . LYS B 1 56 ? 31.122 -2.379 28.235 1.00 28.94 53 LYS B N 1
ATOM 2023 C CA . LYS B 1 56 ? 31.886 -2.759 29.436 1.00 28.09 53 LYS B CA 1
ATOM 2024 C C . LYS B 1 56 ? 32.873 -1.654 29.833 1.00 25.83 53 LYS B C 1
ATOM 2025 O O . LYS B 1 56 ? 32.949 -1.282 31.007 1.00 29.53 53 LYS B O 1
ATOM 2031 N N . CYS B 1 57 ? 33.609 -1.111 28.865 1.00 29.92 54 CYS B N 1
ATOM 2032 C CA . CYS B 1 57 ? 34.550 -0.003 29.127 1.00 28.13 54 CYS B CA 1
ATOM 2033 C C . CYS B 1 57 ? 33.845 1.209 29.689 1.00 32.94 54 CYS B C 1
ATOM 2034 O O . CYS B 1 57 ? 34.367 1.899 30.571 1.00 28.13 54 CYS B O 1
ATOM 2037 N N . CYS B 1 58 ? 32.649 1.479 29.177 1.00 30.37 55 CYS B N 1
ATOM 2038 C CA A CYS B 1 58 ? 31.829 2.585 29.666 0.50 30.33 55 CYS B CA 1
ATOM 2039 C CA B CYS B 1 58 ? 31.896 2.605 29.689 0.50 30.74 55 CYS B CA 1
ATOM 2040 C C . CYS B 1 58 ? 31.453 2.379 31.141 1.00 30.32 55 CYS B C 1
ATOM 2041 O O . CYS B 1 58 ? 31.608 3.274 31.969 1.00 30.85 55 CYS B O 1
ATOM 2046 N N . PHE B 1 59 ? 30.953 1.187 31.473 1.00 29.90 56 PHE B N 1
ATOM 2047 C CA . PHE B 1 59 ? 30.587 0.917 32.885 1.00 26.24 56 PHE B CA 1
ATOM 2048 C C . PHE B 1 59 ? 31.830 0.918 33.793 1.00 27.69 56 PHE B C 1
ATOM 2049 O O . PHE B 1 59 ? 31.731 1.387 34.954 1.00 31.73 56 PHE B O 1
ATOM 2057 N N . ASP B 1 60 ? 32.977 0.438 33.278 1.00 27.43 57 ASP B N 1
ATOM 2058 C CA . ASP B 1 60 ? 34.260 0.461 34.029 1.00 29.12 57 ASP B CA 1
ATOM 2059 C C . ASP B 1 60 ? 34.602 1.917 34.396 1.00 27.72 57 ASP B C 1
ATOM 2060 O O . ASP B 1 60 ? 34.925 2.245 35.549 1.00 27.05 57 ASP B O 1
ATOM 2065 N N . TYR B 1 61 ? 34.539 2.799 33.411 1.00 27.51 58 TYR B N 1
ATOM 2066 C CA . TYR B 1 61 ? 34.764 4.222 33.659 1.00 28.59 58 TYR B CA 1
ATOM 2067 C C . TYR B 1 61 ? 33.779 4.798 34.733 1.00 27.19 58 TYR B C 1
ATOM 2068 O O . TYR B 1 61 ? 34.198 5.450 35.696 1.00 28.91 58 TYR B O 1
ATOM 2077 N N . LEU B 1 62 ? 32.482 4.551 34.567 1.00 30.31 59 LEU B N 1
ATOM 2078 C CA . LEU B 1 62 ? 31.497 5.145 35.486 1.00 30.99 59 LEU B CA 1
ATOM 2079 C C . LEU B 1 62 ? 31.654 4.590 36.880 1.00 30.29 59 LEU B C 1
ATOM 2080 O O . LEU B 1 62 ? 31.573 5.340 37.861 1.00 26.72 59 LEU B O 1
ATOM 2085 N N . ASN B 1 63 ? 31.909 3.286 36.984 1.00 28.04 60 ASN B N 1
ATOM 2086 C CA . ASN B 1 63 ? 32.097 2.681 38.303 1.00 28.95 60 ASN B CA 1
ATOM 2087 C C . ASN B 1 63 ? 33.337 3.249 38.953 1.00 27.44 60 ASN B C 1
ATOM 2088 O O . ASN B 1 63 ? 33.407 3.400 40.173 1.00 27.49 60 ASN B O 1
ATOM 2093 N N . ASN B 1 64 ? 34.345 3.548 38.145 1.00 28.46 61 ASN B N 1
ATOM 2094 C CA . ASN B 1 64 ? 35.553 4.091 38.719 1.00 28.42 61 ASN B CA 1
ATOM 2095 C C . ASN B 1 64 ? 35.359 5.523 39.254 1.00 29.28 61 ASN B C 1
ATOM 2096 O O . ASN B 1 64 ? 36.001 5.906 40.215 1.00 29.72 61 ASN B O 1
ATOM 2101 N N . ILE B 1 65 ? 34.473 6.317 38.655 1.00 29.44 62 ILE B N 1
ATOM 2102 C CA . ILE B 1 65 ? 34.194 7.659 39.224 1.00 31.74 62 ILE B CA 1
ATOM 2103 C C . ILE B 1 65 ? 33.707 7.477 40.665 1.00 25.12 62 ILE B C 1
ATOM 2104 O O . ILE B 1 65 ? 34.157 8.144 41.590 1.00 25.94 62 ILE B O 1
ATOM 2109 N N . ILE B 1 66 ? 32.831 6.499 40.860 1.00 25.71 63 ILE B N 1
ATOM 2110 C CA . ILE B 1 66 ? 32.255 6.224 42.162 1.00 29.40 63 ILE B CA 1
ATOM 2111 C C . ILE B 1 66 ? 33.312 5.739 43.126 1.00 29.81 63 ILE B C 1
ATOM 2112 O O . ILE B 1 66 ? 33.432 6.269 44.238 1.00 33.13 63 ILE B O 1
ATOM 2143 N N . ASN B 1 69 ? 35.460 8.363 44.450 1.00 29.66 66 ASN B N 1
ATOM 2144 C CA . ASN B 1 69 ? 34.913 9.430 45.264 1.00 25.02 66 ASN B CA 1
ATOM 2145 C C . ASN B 1 69 ? 35.466 9.431 46.723 1.00 32.60 66 ASN B C 1
ATOM 2146 O O . ASN B 1 69 ? 35.727 10.493 47.318 1.00 30.71 66 ASN B O 1
ATOM 2151 N N . GLN B 1 70 ? 35.800 8.233 47.295 1.00 32.42 67 GLN B N 1
ATOM 2152 C CA . GLN B 1 70 ? 36.364 8.180 48.655 1.00 35.26 67 GLN B CA 1
ATOM 2153 C C . GLN B 1 70 ? 37.803 8.752 48.873 1.00 36.95 67 GLN B C 1
ATOM 2154 O O . GLN B 1 70 ? 38.161 9.118 50.016 1.00 28.55 67 GLN B O 1
ATOM 2160 N N . ASN B 1 71 ? 38.614 8.853 47.803 1.00 33.71 68 ASN B N 1
ATOM 2161 C CA . ASN B 1 71 ? 39.880 9.631 47.891 1.00 42.63 68 ASN B CA 1
ATOM 2162 C C . ASN B 1 71 ? 39.731 11.170 47.851 1.00 39.64 68 ASN B C 1
ATOM 2163 O O . ASN B 1 71 ? 40.723 11.909 47.982 1.00 40.26 68 ASN B O 1
ATOM 2168 N N . LYS B 1 72 ? 38.494 11.630 47.706 1.00 37.23 69 LYS B N 1
ATOM 2169 C CA . LYS B 1 72 ? 38.189 13.013 47.395 1.00 37.99 69 LYS B CA 1
ATOM 2170 C C . LYS B 1 72 ? 37.092 13.573 48.304 1.00 39.11 69 LYS B C 1
ATOM 2171 O O . LYS B 1 72 ? 36.632 14.689 48.062 1.00 43.77 69 LYS B O 1
ATOM 2177 N N . SER B 1 73 ? 36.620 12.810 49.300 1.00 33.39 70 SER B N 1
ATOM 2178 C CA . SER B 1 73 ? 35.370 13.209 50.016 1.00 30.28 70 SER B CA 1
ATOM 2179 C C . SER B 1 73 ? 35.433 13.011 51.534 1.00 32.32 70 SER B C 1
ATOM 2180 O O . SER B 1 73 ? 35.943 12.004 52.006 1.00 35.52 70 SER B O 1
ATOM 2183 N N . ASN B 1 74 ? 34.950 13.979 52.308 1.00 27.14 71 ASN B N 1
ATOM 2184 C CA . ASN B 1 74 ? 34.741 13.716 53.739 1.00 28.78 71 ASN B CA 1
ATOM 2185 C C . ASN B 1 74 ? 33.275 13.363 54.028 1.00 29.29 71 ASN B C 1
ATOM 2186 O O . ASN B 1 74 ? 32.870 13.314 55.178 1.00 23.89 71 ASN B O 1
ATOM 2191 N N . TYR B 1 75 ? 32.486 13.142 52.979 1.00 27.57 72 TYR B N 1
ATOM 2192 C CA . TYR B 1 75 ? 31.085 12.695 53.133 1.00 24.73 72 TYR B CA 1
ATOM 2193 C C . TYR B 1 75 ? 30.167 13.624 53.968 1.00 28.64 72 TYR B C 1
ATOM 2194 O O . TYR B 1 75 ? 29.107 13.214 54.449 1.00 28.25 72 TYR B O 1
ATOM 2203 N N . SER B 1 76 ? 30.576 14.878 54.108 1.00 28.54 73 SER B N 1
ATOM 2204 C CA . SER B 1 76 ? 29.702 15.890 54.679 1.00 29.46 73 SER B CA 1
ATOM 2205 C C . SER B 1 76 ? 28.640 16.267 53.670 1.00 34.60 73 SER B C 1
ATOM 2206 O O . SER B 1 76 ? 28.795 16.017 52.467 1.00 27.23 73 SER B O 1
ATOM 2209 N N . ILE B 1 77 ? 27.550 16.873 54.151 1.00 34.17 74 ILE B N 1
ATOM 2210 C CA . ILE B 1 77 ? 26.484 17.287 53.257 1.00 40.24 74 ILE B CA 1
ATOM 2211 C C . ILE B 1 77 ? 27.088 18.195 52.205 1.00 34.40 74 ILE B C 1
ATOM 2212 O O . ILE B 1 77 ? 26.703 18.169 51.039 1.00 35.22 74 ILE B O 1
ATOM 2217 N N . ASP B 1 78 ? 28.051 19.001 52.621 1.00 33.72 75 ASP B N 1
ATOM 2218 C CA . ASP B 1 78 ? 28.713 19.906 51.689 1.00 38.19 75 ASP B CA 1
ATOM 2219 C C . ASP B 1 78 ? 29.499 19.190 50.566 1.00 35.62 75 ASP B C 1
ATOM 2220 O O . ASP B 1 78 ? 29.587 19.682 49.445 1.00 38.64 75 ASP B O 1
ATOM 2225 N N . ALA B 1 79 ? 30.063 18.025 50.857 1.00 30.09 76 ALA B N 1
ATOM 2226 C CA . ALA B 1 79 ? 30.773 17.251 49.826 1.00 28.79 76 ALA B CA 1
ATOM 2227 C C . ALA B 1 79 ? 29.803 16.562 48.843 1.00 28.88 76 ALA B C 1
ATOM 2228 O O . ALA B 1 79 ? 30.200 16.113 47.777 1.00 26.30 76 ALA B O 1
ATOM 2230 N N . LEU B 1 80 ? 28.521 16.485 49.183 1.00 24.02 77 LEU B N 1
ATOM 2231 C CA . LEU B 1 80 ? 27.580 15.812 48.282 1.00 28.59 77 LEU B CA 1
ATOM 2232 C C . LEU B 1 80 ? 27.478 16.491 46.920 1.00 26.45 77 LEU B C 1
ATOM 2233 O O . LEU B 1 80 ? 27.496 15.840 45.893 1.00 28.66 77 LEU B O 1
ATOM 2238 N N . TYR B 1 81 ? 27.338 17.797 46.902 1.00 31.13 78 TYR B N 1
ATOM 2239 C CA . TYR B 1 81 ? 27.347 18.498 45.609 1.00 35.86 78 TYR B CA 1
ATOM 2240 C C . TYR B 1 81 ? 28.512 18.083 44.719 1.00 39.61 78 TYR B C 1
ATOM 2241 O O . TYR B 1 81 ? 28.310 17.783 43.541 1.00 36.18 78 TYR B O 1
ATOM 2250 N N . GLN B 1 82 ? 29.730 18.043 45.266 1.00 33.68 79 GLN B N 1
ATOM 2251 C CA . GLN B 1 82 ? 30.886 17.837 44.423 1.00 34.98 79 GLN B CA 1
ATOM 2252 C C . GLN B 1 82 ? 30.728 16.493 43.775 1.00 31.31 79 GLN B C 1
ATOM 2253 O O . GLN B 1 82 ? 31.076 16.298 42.604 1.00 32.96 79 GLN B O 1
ATOM 2259 N N . PHE B 1 83 ? 30.235 15.534 44.554 1.00 28.57 80 PHE B N 1
ATOM 2260 C CA . PHE B 1 83 ? 30.101 14.196 44.037 1.00 32.86 80 PHE B CA 1
ATOM 2261 C C . PHE B 1 83 ? 29.084 14.165 42.865 1.00 32.38 80 PHE B C 1
ATOM 2262 O O . PHE B 1 83 ? 29.371 13.579 41.816 1.00 30.07 80 PHE B O 1
ATOM 2270 N N . LEU B 1 84 ? 27.909 14.757 43.055 1.00 30.65 81 LEU B N 1
ATOM 2271 C CA . LEU B 1 84 ? 26.866 14.721 42.013 1.00 25.51 81 LEU B CA 1
ATOM 2272 C C . LEU B 1 84 ? 27.378 15.496 40.752 1.00 35.62 81 LEU B C 1
ATOM 2273 O O . LEU B 1 84 ? 27.178 15.072 39.609 1.00 33.56 81 LEU B O 1
ATOM 2278 N N . PHE B 1 85 ? 28.046 16.624 40.965 1.00 36.15 82 PHE B N 1
ATOM 2279 C CA . PHE B 1 85 ? 28.708 17.312 39.834 1.00 36.76 82 PHE B CA 1
ATOM 2280 C C . PHE B 1 85 ? 29.674 16.391 39.051 1.00 40.28 82 PHE B C 1
ATOM 2281 O O . PHE B 1 85 ? 29.568 16.251 37.833 1.00 40.72 82 PHE B O 1
ATOM 2289 N N . GLU B 1 86 ? 30.607 15.759 39.745 1.00 36.55 83 GLU B N 1
ATOM 2290 C CA . GLU B 1 86 ? 31.606 14.928 39.076 1.00 43.29 83 GLU B CA 1
ATOM 2291 C C . GLU B 1 86 ? 30.996 13.764 38.329 1.00 41.58 83 GLU B C 1
ATOM 2292 O O . GLU B 1 86 ? 31.545 13.306 37.329 1.00 39.03 83 GLU B O 1
ATOM 2298 N N . PHE B 1 87 ? 29.856 13.267 38.805 1.00 33.26 84 PHE B N 1
ATOM 2299 C CA . PHE B 1 87 ? 29.249 12.147 38.134 1.00 34.26 84 PHE B CA 1
ATOM 2300 C C . PHE B 1 87 ? 28.488 12.633 36.877 1.00 29.93 84 PHE B C 1
ATOM 2301 O O . PHE B 1 87 ? 28.524 11.967 35.852 1.00 38.11 84 PHE B O 1
ATOM 2309 N N . ILE B 1 88 ? 27.849 13.792 36.947 1.00 28.56 85 ILE B N 1
ATOM 2310 C CA . ILE B 1 88 ? 27.052 14.298 35.795 1.00 33.20 85 ILE B CA 1
ATOM 2311 C C . ILE B 1 88 ? 27.953 15.064 34.801 1.00 34.29 85 ILE B C 1
ATOM 2312 O O . ILE B 1 88 ? 27.817 14.942 33.596 1.00 37.59 85 ILE B O 1
ATOM 2317 N N . PHE B 1 89 ? 28.868 15.851 35.321 1.00 30.62 86 PHE B N 1
ATOM 2318 C CA . PHE B 1 89 ? 29.714 16.640 34.461 1.00 35.31 86 PHE B CA 1
ATOM 2319 C C . PHE B 1 89 ? 31.180 16.151 34.573 1.00 39.69 86 PHE B C 1
ATOM 2320 O O . PHE B 1 89 ? 32.049 16.881 35.018 1.00 34.73 86 PHE B O 1
ATOM 2328 N N . ASP B 1 90 ? 31.418 14.885 34.197 1.00 40.41 87 ASP B N 1
ATOM 2329 C CA A ASP B 1 90 ? 32.790 14.328 34.171 0.50 42.98 87 ASP B CA 1
ATOM 2330 C CA B ASP B 1 90 ? 32.756 14.290 34.148 0.50 44.43 87 ASP B CA 1
ATOM 2331 C C . ASP B 1 90 ? 33.542 14.849 32.971 1.00 45.74 87 ASP B C 1
ATOM 2332 O O . ASP B 1 90 ? 32.978 14.998 31.880 1.00 45.56 87 ASP B O 1
ATOM 2341 N N . ILE B 1 91 ? 34.830 15.126 33.186 1.00 49.03 88 ILE B N 1
ATOM 2342 C CA . ILE B 1 91 ? 35.750 15.570 32.128 1.00 54.16 88 ILE B CA 1
ATOM 2343 C C . ILE B 1 91 ? 35.412 14.954 30.761 1.00 52.42 88 ILE B C 1
ATOM 2344 O O . ILE B 1 91 ? 35.441 15.632 29.723 1.00 50.95 88 ILE B O 1
ATOM 2349 N N . GLU B 1 92 ? 35.129 13.656 30.757 1.00 47.99 89 GLU B N 1
ATOM 2350 C CA . GLU B 1 92 ? 34.783 12.980 29.520 1.00 47.44 89 GLU B CA 1
ATOM 2351 C C . GLU B 1 92 ? 33.306 12.693 29.455 1.00 43.87 89 GLU B C 1
ATOM 2352 O O . GLU B 1 92 ? 32.821 11.724 30.055 1.00 44.62 89 GLU B O 1
ATOM 2358 N N . GLU B 1 93 ? 32.599 13.524 28.694 1.00 43.57 90 GLU B N 1
ATOM 2359 C CA . GLU B 1 93 ? 31.147 13.447 28.618 1.00 43.74 90 GLU B CA 1
ATOM 2360 C C . GLU B 1 93 ? 30.617 12.318 27.752 1.00 38.40 90 GLU B C 1
ATOM 2361 O O . GLU B 1 93 ? 29.434 11.989 27.822 1.00 43.05 90 GLU B O 1
ATOM 2367 N N . ARG B 1 94 ? 31.457 11.726 26.923 1.00 34.01 91 ARG B N 1
ATOM 2368 C CA . ARG B 1 94 ? 30.957 10.652 26.066 1.00 29.85 91 ARG B CA 1
ATOM 2369 C C . ARG B 1 94 ? 30.431 9.463 26.862 1.00 27.82 91 ARG B C 1
ATOM 2370 O O . ARG B 1 94 ? 29.633 8.684 26.352 1.00 33.03 91 ARG B O 1
ATOM 2378 N N . TYR B 1 95 ? 30.911 9.279 28.085 1.00 32.33 92 TYR B N 1
ATOM 2379 C CA . TYR B 1 95 ? 30.475 8.116 28.872 1.00 33.27 92 TYR B CA 1
ATOM 2380 C C . TYR B 1 95 ? 29.006 8.137 29.298 1.00 36.24 92 TYR B C 1
ATOM 2381 O O . TYR B 1 95 ? 28.301 7.143 29.082 1.00 32.53 92 TYR B O 1
ATOM 2390 N N . ILE B 1 96 ? 28.581 9.236 29.925 1.00 37.90 93 ILE B N 1
ATOM 2391 C CA . ILE B 1 96 ? 27.141 9.476 30.180 1.00 38.03 93 ILE B CA 1
ATOM 2392 C C . ILE B 1 96 ? 26.363 9.502 28.867 1.00 38.80 93 ILE B C 1
ATOM 2393 O O . ILE B 1 96 ? 25.266 8.951 28.796 1.00 36.53 93 ILE B O 1
ATOM 2398 N N . ARG B 1 97 ? 26.897 10.133 27.816 1.00 33.19 94 ARG B N 1
ATOM 2399 C CA A ARG B 1 97 ? 26.182 10.112 26.549 0.50 35.57 94 ARG B CA 1
ATOM 2400 C CA B ARG B 1 97 ? 26.189 10.106 26.547 0.50 36.24 94 ARG B CA 1
ATOM 2401 C C . ARG B 1 97 ? 26.021 8.668 26.077 1.00 34.17 94 ARG B C 1
ATOM 2402 O O . ARG B 1 97 ? 24.978 8.281 25.536 1.00 32.61 94 ARG B O 1
ATOM 2425 N N . TYR B 1 99 ? 25.843 6.028 28.080 1.00 30.16 96 TYR B N 1
ATOM 2426 C CA . TYR B 1 99 ? 24.917 5.352 28.976 1.00 31.53 96 TYR B CA 1
ATOM 2427 C C . TYR B 1 99 ? 23.481 5.637 28.480 1.00 27.32 96 TYR B C 1
ATOM 2428 O O . TYR B 1 99 ? 22.647 4.736 28.452 1.00 30.57 96 TYR B O 1
ATOM 2437 N N . VAL B 1 100 ? 23.192 6.885 28.094 1.00 30.32 97 VAL B N 1
ATOM 2438 C CA . VAL B 1 100 ? 21.858 7.190 27.577 1.00 34.78 97 VAL B CA 1
ATOM 2439 C C . VAL B 1 100 ? 21.530 6.359 26.310 1.00 39.98 97 VAL B C 1
ATOM 2440 O O . VAL B 1 100 ? 20.399 5.893 26.132 1.00 43.94 97 VAL B O 1
ATOM 2444 N N . GLN B 1 101 ? 22.521 6.196 25.441 1.00 35.11 98 GLN B N 1
ATOM 2445 C CA . GLN B 1 101 ? 22.430 5.403 24.190 1.00 37.20 98 GLN B CA 1
ATOM 2446 C C . GLN B 1 101 ? 22.191 3.902 24.425 1.00 36.64 98 GLN B C 1
ATOM 2447 O O . GLN B 1 101 ? 21.763 3.198 23.523 1.00 32.61 98 GLN B O 1
ATOM 2453 N N . LEU B 1 102 ? 22.455 3.411 25.632 1.00 37.84 99 LEU B N 1
ATOM 2454 C CA . LEU B 1 102 ? 22.142 1.996 25.978 1.00 32.92 99 LEU B CA 1
ATOM 2455 C C . LEU B 1 102 ? 20.723 1.636 25.666 1.00 39.06 99 LEU B C 1
ATOM 2456 O O . LEU B 1 102 ? 20.405 0.469 25.443 1.00 35.30 99 LEU B O 1
ATOM 2461 N N . SER B 1 103 ? 19.873 2.662 25.627 1.00 37.06 100 SER B N 1
ATOM 2462 C CA . SER B 1 103 ? 18.461 2.483 25.326 1.00 40.51 100 SER B CA 1
ATOM 2463 C C . SER B 1 103 ? 18.251 1.988 23.876 1.00 41.34 100 SER B C 1
ATOM 2464 O O . SER B 1 103 ? 17.156 1.579 23.515 1.00 37.64 100 SER B O 1
ATOM 2467 N N . ASN B 1 104 ? 19.332 1.967 23.083 1.00 38.86 101 ASN B N 1
ATOM 2468 C CA . ASN B 1 104 ? 19.331 1.388 21.729 1.00 42.81 101 ASN B CA 1
ATOM 2469 C C . ASN B 1 104 ? 20.030 0.034 21.566 1.00 45.42 101 ASN B C 1
ATOM 2470 O O . ASN B 1 104 ? 20.262 -0.432 20.441 1.00 45.18 101 ASN B O 1
ATOM 2475 N N . THR B 1 105 ? 20.374 -0.587 22.692 1.00 41.92 102 THR B N 1
ATOM 2476 C CA . THR B 1 105 ? 21.019 -1.905 22.688 1.00 39.10 102 THR B CA 1
ATOM 2477 C C . THR B 1 105 ? 20.176 -2.953 21.942 1.00 50.52 102 THR B C 1
ATOM 2478 O O . THR B 1 105 ? 18.952 -2.963 22.091 1.00 52.48 102 THR B O 1
ATOM 2482 N N . PRO B 1 106 ? 20.816 -3.827 21.128 1.00 55.61 103 PRO B N 1
ATOM 2483 C CA . PRO B 1 106 ? 20.058 -4.981 20.642 1.00 63.07 103 PRO B CA 1
ATOM 2484 C C . PRO B 1 106 ? 19.204 -5.566 21.767 1.00 66.71 103 PRO B C 1
ATOM 2485 O O . PRO B 1 106 ? 19.746 -6.044 22.770 1.00 65.97 103 PRO B O 1
ATOM 2489 N N . GLU B 1 107 ? 17.884 -5.514 21.627 1.00 71.97 104 GLU B N 1
ATOM 2490 C CA . GLU B 1 107 ? 17.036 -6.125 22.635 1.00 76.22 104 GLU B CA 1
ATOM 2491 C C . GLU B 1 107 ? 17.480 -7.584 22.727 1.00 77.69 104 GLU B C 1
ATOM 2492 O O . GLU B 1 107 ? 17.265 -8.254 23.736 1.00 79.17 104 GLU B O 1
ATOM 2498 N N . GLU B 1 108 ? 18.138 -8.047 21.665 1.00 79.59 105 GLU B N 1
ATOM 2499 C CA . GLU B 1 108 ? 18.727 -9.380 21.620 1.00 80.45 105 GLU B CA 1
ATOM 2500 C C . GLU B 1 108 ? 19.479 -9.678 22.909 1.00 77.77 105 GLU B C 1
ATOM 2501 O O . GLU B 1 108 ? 19.058 -10.528 23.688 1.00 79.99 105 GLU B O 1
ATOM 2507 N N . PHE B 1 109 ? 20.587 -8.991 23.155 1.00 76.00 106 PHE B N 1
ATOM 2508 C CA . PHE B 1 109 ? 21.256 -9.212 24.432 1.00 73.99 106 PHE B CA 1
ATOM 2509 C C . PHE B 1 109 ? 21.350 -8.015 25.359 1.00 73.05 106 PHE B C 1
ATOM 2510 O O . PHE B 1 109 ? 22.353 -7.296 25.401 1.00 73.56 106 PHE B O 1
ATOM 2518 N N . SER B 1 110 ? 20.235 -7.788 26.017 1.00 67.59 107 SER B N 1
ATOM 2519 C CA . SER B 1 110 ? 20.063 -6.754 26.966 1.00 65.42 107 SER B CA 1
ATOM 2520 C C . SER B 1 110 ? 20.246 -7.309 28.344 1.00 65.67 107 SER B C 1
ATOM 2521 O O . SER B 1 110 ? 20.282 -6.571 29.287 1.00 67.08 107 SER B O 1
ATOM 2524 N N . GLY B 1 111 ? 20.306 -8.615 28.485 1.00 63.04 108 GLY B N 1
ATOM 2525 C CA . GLY B 1 111 ? 20.442 -9.162 29.814 1.00 62.80 108 GLY B CA 1
ATOM 2526 C C . GLY B 1 111 ? 21.736 -8.819 30.511 1.00 60.76 108 GLY B C 1
ATOM 2527 O O . GLY B 1 111 ? 21.763 -8.445 31.652 1.00 66.00 108 GLY B O 1
ATOM 2528 N N . ASN B 1 112 ? 22.828 -8.976 29.835 1.00 53.49 109 ASN B N 1
ATOM 2529 C CA . ASN B 1 112 ? 24.044 -8.629 30.452 1.00 55.91 109 ASN B CA 1
ATOM 2530 C C . ASN B 1 112 ? 24.103 -7.139 30.703 1.00 55.45 109 ASN B C 1
ATOM 2531 O O . ASN B 1 112 ? 24.552 -6.726 31.732 1.00 51.21 109 ASN B O 1
ATOM 2536 N N . ILE B 1 113 ? 23.666 -6.337 29.745 1.00 50.16 110 ILE B N 1
ATOM 2537 C CA . ILE B 1 113 ? 23.671 -4.895 29.909 1.00 48.28 110 ILE B CA 1
ATOM 2538 C C . ILE B 1 113 ? 22.767 -4.448 31.036 1.00 40.31 110 ILE B C 1
ATOM 2539 O O . ILE B 1 113 ? 23.081 -3.540 31.740 1.00 40.98 110 ILE B O 1
ATOM 2544 N N . TYR B 1 114 ? 21.645 -5.110 31.191 1.00 37.70 111 TYR B N 1
ATOM 2545 C CA . TYR B 1 114 ? 20.745 -4.825 32.255 1.00 34.76 111 TYR B CA 1
ATOM 2546 C C . TYR B 1 114 ? 21.384 -5.097 33.607 1.00 37.92 111 TYR B C 1
ATOM 2547 O O . TYR B 1 114 ? 21.155 -4.377 34.545 1.00 28.66 111 TYR B O 1
ATOM 2556 N N . GLY B 1 115 ? 22.151 -6.173 33.686 1.00 36.58 112 GLY B N 1
ATOM 2557 C CA . GLY B 1 115 ? 22.858 -6.460 34.929 1.00 35.79 112 GLY B CA 1
ATOM 2558 C C . GLY B 1 115 ? 23.824 -5.317 35.279 1.00 34.00 112 GLY B C 1
ATOM 2559 O O . GLY B 1 115 ? 23.852 -4.879 36.423 1.00 30.75 112 GLY B O 1
ATOM 2560 N N . GLN B 1 116 ? 24.609 -4.857 34.299 1.00 31.45 113 GLN B N 1
ATOM 2561 C CA . GLN B 1 116 ? 25.547 -3.728 34.487 1.00 32.98 113 GLN B CA 1
ATOM 2562 C C . GLN B 1 116 ? 24.856 -2.456 34.949 1.00 31.67 113 GLN B C 1
ATOM 2563 O O . GLN B 1 116 ? 25.378 -1.743 35.796 1.00 24.80 113 GLN B O 1
ATOM 2569 N N . ILE B 1 117 ? 23.720 -2.128 34.336 1.00 30.45 114 ILE B N 1
ATOM 2570 C CA . ILE B 1 117 ? 22.907 -1.035 34.828 1.00 31.52 114 ILE B CA 1
ATOM 2571 C C . ILE B 1 117 ? 22.474 -1.204 36.300 1.00 32.59 114 ILE B C 1
ATOM 2572 O O . ILE B 1 117 ? 22.551 -0.263 37.088 1.00 26.27 114 ILE B O 1
ATOM 2577 N N . GLN B 1 118 ? 22.046 -2.405 36.703 1.00 26.66 115 GLN B N 1
ATOM 2578 C CA . GLN B 1 118 ? 21.642 -2.601 38.089 1.00 32.31 115 GLN B CA 1
ATOM 2579 C C . GLN B 1 118 ? 22.833 -2.500 39.026 1.00 28.11 115 GLN B C 1
ATOM 2580 O O . GLN B 1 118 ? 22.703 -1.965 40.147 1.00 28.33 115 GLN B O 1
ATOM 2586 N N . ASP B 1 119 ? 23.956 -3.095 38.603 1.00 27.86 116 ASP B N 1
ATOM 2587 C CA . ASP B 1 119 ? 25.180 -3.036 39.392 1.00 30.83 116 ASP B CA 1
ATOM 2588 C C . ASP B 1 119 ? 25.616 -1.593 39.609 1.00 29.55 116 ASP B C 1
ATOM 2589 O O . ASP B 1 119 ? 25.987 -1.226 40.726 1.00 29.33 116 ASP B O 1
ATOM 2594 N N . LEU B 1 120 ? 25.622 -0.786 38.537 1.00 29.69 117 LEU B N 1
ATOM 2595 C CA . LEU B 1 120 ? 25.993 0.629 38.675 1.00 27.25 117 LEU B CA 1
ATOM 2596 C C . LEU B 1 120 ? 25.029 1.368 39.622 1.00 29.19 117 LEU B C 1
ATOM 2597 O O . LEU B 1 120 ? 25.450 2.205 40.437 1.00 28.76 117 LEU B O 1
ATOM 2602 N N . ASN B 1 121 ? 23.740 1.106 39.500 1.00 25.92 118 ASN B N 1
ATOM 2603 C CA . ASN B 1 121 ? 22.786 1.716 40.430 1.00 29.84 118 ASN B CA 1
ATOM 2604 C C . ASN B 1 121 ? 23.040 1.350 41.907 1.00 27.29 118 ASN B C 1
ATOM 2605 O O . ASN B 1 121 ? 22.967 2.209 42.790 1.00 28.62 118 ASN B O 1
ATOM 2610 N N . GLN B 1 122 ? 23.291 0.070 42.177 1.00 29.08 119 GLN B N 1
ATOM 2611 C CA . GLN B 1 122 ? 23.646 -0.408 43.517 1.00 31.46 119 GLN B CA 1
ATOM 2612 C C . GLN B 1 122 ? 24.856 0.333 44.054 1.00 27.56 119 GLN B C 1
ATOM 2613 O O . GLN B 1 122 ? 24.896 0.814 45.202 1.00 24.84 119 GLN B O 1
ATOM 2619 N N . SER B 1 123 ? 25.865 0.441 43.216 1.00 29.15 120 SER B N 1
ATOM 2620 C CA . SER B 1 123 ? 27.088 1.095 43.615 1.00 27.97 120 SER B CA 1
ATOM 2621 C C . SER B 1 123 ? 26.867 2.592 43.884 1.00 27.28 120 SER B C 1
ATOM 2622 O O . SER B 1 123 ? 27.374 3.134 44.855 1.00 22.03 120 SER B O 1
ATOM 2625 N N . LEU B 1 124 ? 26.140 3.266 43.008 1.00 25.69 121 LEU B N 1
ATOM 2626 C CA . LEU B 1 124 ? 25.783 4.645 43.218 1.00 27.10 121 LEU B CA 1
ATOM 2627 C C . LEU B 1 124 ? 24.948 4.820 44.510 1.00 29.32 121 LEU B C 1
ATOM 2628 O O . LEU B 1 124 ? 25.229 5.714 45.310 1.00 31.16 121 LEU B O 1
ATOM 2633 N N . SER B 1 125 ? 23.940 3.965 44.732 1.00 26.55 122 SER B N 1
ATOM 2634 C CA . SER B 1 125 ? 23.134 4.065 45.985 1.00 29.23 122 SER B CA 1
ATOM 2635 C C . SER B 1 125 ? 24.011 3.938 47.225 1.00 30.78 122 SER B C 1
ATOM 2636 O O . SER B 1 125 ? 23.813 4.643 48.206 1.00 30.07 122 SER B O 1
ATOM 2639 N N . LYS B 1 126 ? 24.960 2.997 47.190 1.00 27.70 123 LYS B N 1
ATOM 2640 C CA . LYS B 1 126 ? 25.869 2.794 48.313 1.00 27.08 123 LYS B CA 1
ATOM 2641 C C . LYS B 1 126 ? 26.748 4.004 48.588 1.00 29.37 123 LYS B C 1
ATOM 2642 O O . LYS B 1 126 ? 26.998 4.339 49.737 1.00 28.66 123 LYS B O 1
ATOM 2648 N N . GLU B 1 127 ? 27.231 4.648 47.534 1.00 25.69 124 GLU B N 1
ATOM 2649 C CA . GLU B 1 127 ? 27.989 5.883 47.700 1.00 26.70 124 GLU B CA 1
ATOM 2650 C C . GLU B 1 127 ? 27.090 7.007 48.270 1.00 28.05 124 GLU B C 1
ATOM 2651 O O . GLU B 1 127 ? 27.488 7.712 49.216 1.00 27.66 124 GLU B O 1
ATOM 2657 N N . ILE B 1 128 ? 25.885 7.154 47.734 1.00 28.12 125 ILE B N 1
ATOM 2658 C CA . ILE B 1 128 ? 24.975 8.174 48.273 1.00 27.53 125 ILE B CA 1
ATOM 2659 C C . ILE B 1 128 ? 24.690 7.906 49.740 1.00 29.50 125 ILE B C 1
ATOM 2660 O O . ILE B 1 128 ? 24.654 8.837 50.533 1.00 27.29 125 ILE B O 1
ATOM 2665 N N . ALA B 1 129 ? 24.491 6.640 50.104 1.00 25.73 126 ALA B N 1
ATOM 2666 C CA . ALA B 1 129 ? 24.199 6.316 51.503 1.00 32.29 126 ALA B CA 1
ATOM 2667 C C . ALA B 1 129 ? 25.283 6.798 52.526 1.00 33.98 126 ALA B C 1
ATOM 2668 O O . ALA B 1 129 ? 24.951 7.135 53.678 1.00 28.60 126 ALA B O 1
ATOM 2670 N N . LYS B 1 130 ? 26.547 6.887 52.098 1.00 26.68 127 LYS B N 1
ATOM 2671 C CA . LYS B 1 130 ? 27.638 7.352 52.962 1.00 26.33 127 LYS B CA 1
ATOM 2672 C C . LYS B 1 130 ? 27.486 8.812 53.362 1.00 28.14 127 LYS B C 1
ATOM 2673 O O . LYS B 1 130 ? 28.136 9.277 54.311 1.00 26.36 127 LYS B O 1
ATOM 2679 N N . PHE B 1 131 ? 26.659 9.552 52.622 1.00 24.06 128 PHE B N 1
ATOM 2680 C CA . PHE B 1 131 ? 26.434 10.978 52.910 1.00 26.74 128 PHE B CA 1
ATOM 2681 C C . PHE B 1 131 ? 25.249 11.112 53.887 1.00 29.09 128 PHE B C 1
ATOM 2682 O O . PHE B 1 131 ? 25.007 12.197 54.427 1.00 25.16 128 PHE B O 1
ATOM 2690 N N . TYR B 1 132 ? 24.492 10.034 54.095 1.00 26.53 129 TYR B N 1
ATOM 2691 C CA . TYR B 1 132 ? 23.300 10.112 54.972 1.00 29.96 129 TYR B CA 1
ATOM 2692 C C . TYR B 1 132 ? 23.671 10.351 56.448 1.00 33.46 129 TYR B C 1
ATOM 2693 O O . TYR B 1 132 ? 24.511 9.665 57.008 1.00 26.86 129 TYR B O 1
ATOM 2702 N N . ASP B 1 133 ? 23.016 11.323 57.075 1.00 27.58 130 ASP B N 1
ATOM 2703 C CA . ASP B 1 133 ? 23.208 11.583 58.488 1.00 30.31 130 ASP B CA 1
ATOM 2704 C C . ASP B 1 133 ? 21.794 11.742 59.101 1.00 31.30 130 ASP B C 1
ATOM 2705 O O . ASP B 1 133 ? 21.082 12.689 58.810 1.00 27.99 130 ASP B O 1
ATOM 2710 N N . GLU B 1 134 ? 21.382 10.775 59.909 1.00 29.81 131 GLU B N 1
ATOM 2711 C CA . GLU B 1 134 ? 20.009 10.735 60.428 1.00 32.46 131 GLU B CA 1
ATOM 2712 C C . GLU B 1 134 ? 19.704 12.019 61.206 1.00 35.15 131 GLU B C 1
ATOM 2713 O O . GLU B 1 134 ? 18.586 12.559 61.166 1.00 36.89 131 GLU B O 1
ATOM 2719 N N . SER B 1 135 ? 20.699 12.532 61.922 1.00 27.10 132 SER B N 1
ATOM 2720 C CA . SER B 1 135 ? 20.432 13.704 62.741 1.00 32.81 132 SER B CA 1
ATOM 2721 C C . SER B 1 135 ? 20.243 14.969 61.895 1.00 33.29 132 SER B C 1
ATOM 2722 O O . SER B 1 135 ? 19.710 15.937 62.402 1.00 31.18 132 SER B O 1
ATOM 2725 N N . LYS B 1 136 ? 20.648 14.959 60.611 1.00 28.60 133 LYS B N 1
ATOM 2726 C CA . LYS B 1 136 ? 20.593 16.173 59.756 1.00 23.02 133 LYS B CA 1
ATOM 2727 C C . LYS B 1 136 ? 19.541 16.117 58.638 1.00 25.97 133 LYS B C 1
ATOM 2728 O O . LYS B 1 136 ? 19.221 17.146 58.016 1.00 26.12 133 LYS B O 1
ATOM 2734 N N . ILE B 1 137 ? 19.036 14.918 58.374 1.00 23.19 134 ILE B N 1
ATOM 2735 C CA . ILE B 1 137 ? 18.251 14.673 57.189 1.00 22.30 134 ILE B CA 1
ATOM 2736 C C . ILE B 1 137 ? 16.858 14.253 57.606 1.00 29.31 134 ILE B C 1
ATOM 2737 O O . ILE B 1 137 ? 16.683 13.268 58.368 1.00 26.63 134 ILE B O 1
ATOM 2742 N N . LYS B 1 138 ? 15.862 14.980 57.109 1.00 23.98 135 LYS B N 1
ATOM 2743 C CA . LYS B 1 138 ? 14.468 14.733 57.580 1.00 27.29 135 LYS B CA 1
ATOM 2744 C C . LYS B 1 138 ? 13.689 13.675 56.758 1.00 25.89 135 LYS B C 1
ATOM 2745 O O . LYS B 1 138 ? 12.539 13.873 56.325 1.00 24.31 135 LYS B O 1
ATOM 2759 N N . THR B 1 140 ? 14.117 9.034 55.765 1.00 25.64 137 THR B N 1
ATOM 2760 C CA . THR B 1 140 ? 14.872 7.809 56.006 1.00 27.90 137 THR B CA 1
ATOM 2761 C C . THR B 1 140 ? 16.040 7.720 55.060 1.00 29.39 137 THR B C 1
ATOM 2762 O O . THR B 1 140 ? 16.057 8.351 54.015 1.00 24.89 137 THR B O 1
ATOM 2766 N N . LYS B 1 141 ? 16.995 6.870 55.389 1.00 25.33 138 LYS B N 1
ATOM 2767 C CA . LYS B 1 141 ? 18.157 6.717 54.509 1.00 29.04 138 LYS B CA 1
ATOM 2768 C C . LYS B 1 141 ? 17.721 6.150 53.141 1.00 28.62 138 LYS B C 1
ATOM 2769 O O . LYS B 1 141 ? 18.271 6.521 52.113 1.00 26.92 138 LYS B O 1
ATOM 2775 N N . GLU B 1 142 ? 16.721 5.274 53.130 1.00 29.02 139 GLU B N 1
ATOM 2776 C CA . GLU B 1 142 ? 16.221 4.750 51.865 1.00 32.10 139 GLU B CA 1
ATOM 2777 C C . GLU B 1 142 ? 15.509 5.800 51.000 1.00 30.41 139 GLU B C 1
ATOM 2778 O O . GLU B 1 142 ? 15.653 5.788 49.783 1.00 26.48 139 GLU B O 1
ATOM 2784 N N . ASP B 1 143 ? 14.745 6.708 51.603 1.00 24.94 140 ASP B N 1
ATOM 2785 C CA . ASP B 1 143 ? 14.092 7.737 50.812 1.00 29.00 140 ASP B CA 1
ATOM 2786 C C . ASP B 1 143 ? 15.121 8.744 50.306 1.00 26.90 140 ASP B C 1
ATOM 2787 O O . ASP B 1 143 ? 15.021 9.239 49.162 1.00 24.98 140 ASP B O 1
ATOM 2792 N N . PHE B 1 144 ? 16.107 9.062 51.144 1.00 25.85 141 PHE B N 1
ATOM 2793 C CA . PHE B 1 144 ? 17.194 9.954 50.724 1.00 25.74 141 PHE B CA 1
ATOM 2794 C C . PHE B 1 144 ? 17.926 9.344 49.492 1.00 24.03 141 PHE B C 1
ATOM 2795 O O . PHE B 1 144 ? 18.195 10.022 48.509 1.00 22.83 141 PHE B O 1
ATOM 2803 N N . GLN B 1 145 ? 18.253 8.052 49.556 1.00 24.43 142 GLN B N 1
ATOM 2804 C CA . GLN B 1 145 ? 18.900 7.386 48.429 1.00 27.41 142 GLN B CA 1
ATOM 2805 C C . GLN B 1 145 ? 18.078 7.468 47.160 1.00 28.52 142 GLN B C 1
ATOM 2806 O O . GLN B 1 145 ? 18.602 7.817 46.100 1.00 25.99 142 GLN B O 1
ATOM 2812 N N . ASN B 1 146 ? 16.785 7.168 47.276 1.00 28.53 143 ASN B N 1
ATOM 2813 C CA . ASN B 1 146 ? 15.902 7.150 46.109 1.00 29.84 143 ASN B CA 1
ATOM 2814 C C . ASN B 1 146 ? 15.775 8.542 45.509 1.00 28.15 143 ASN B C 1
ATOM 2815 O O . ASN B 1 146 ? 15.740 8.720 44.306 1.00 25.14 143 ASN B O 1
ATOM 2820 N N . LEU B 1 147 ? 15.695 9.543 46.362 1.00 25.05 144 LEU B N 1
ATOM 2821 C CA . LEU B 1 147 ? 15.556 10.900 45.885 1.00 27.19 144 LEU B CA 1
ATOM 2822 C C . LEU B 1 147 ? 16.797 11.319 45.076 1.00 23.35 144 LEU B C 1
ATOM 2823 O O . LEU B 1 147 ? 16.679 11.922 43.985 1.00 26.04 144 LEU B O 1
ATOM 2828 N N . ILE B 1 148 ? 17.987 11.039 45.620 1.00 21.99 145 ILE B N 1
ATOM 2829 C CA . ILE B 1 148 ? 19.213 11.524 44.997 1.00 24.40 145 ILE B CA 1
ATOM 2830 C C . ILE B 1 148 ? 19.373 10.744 43.713 1.00 26.11 145 ILE B C 1
ATOM 2831 O O . ILE B 1 148 ? 19.752 11.307 42.699 1.00 24.17 145 ILE B O 1
ATOM 2836 N N . LEU B 1 149 ? 19.095 9.438 43.752 1.00 24.80 146 LEU B N 1
ATOM 2837 C CA . LEU B 1 149 ? 19.186 8.620 42.508 1.00 25.44 146 LEU B CA 1
ATOM 2838 C C . LEU B 1 149 ? 18.283 9.162 41.415 1.00 26.37 146 LEU B C 1
ATOM 2839 O O . LEU B 1 149 ? 18.702 9.232 40.251 1.00 28.52 146 LEU B O 1
ATOM 2844 N N . LEU B 1 150 ? 17.027 9.521 41.745 1.00 23.20 147 LEU B N 1
ATOM 2845 C CA . LEU B 1 150 ? 16.153 10.038 40.710 1.00 22.18 147 LEU B CA 1
ATOM 2846 C C . LEU B 1 150 ? 16.671 11.399 40.253 1.00 26.96 147 LEU B C 1
ATOM 2847 O O . LEU B 1 150 ? 16.587 11.729 39.058 1.00 24.66 147 LEU B O 1
ATOM 2852 N N . PHE B 1 151 ? 17.183 12.200 41.191 1.00 26.18 148 PHE B N 1
ATOM 2853 C CA . PHE B 1 151 ? 17.771 13.502 40.769 1.00 26.12 148 PHE B CA 1
ATOM 2854 C C . PHE B 1 151 ? 18.862 13.253 39.679 1.00 25.73 148 PHE B C 1
ATOM 2855 O O . PHE B 1 151 ? 18.869 13.865 38.584 1.00 23.77 148 PHE B O 1
ATOM 2863 N N . LEU B 1 152 ? 19.747 12.308 39.945 1.00 24.62 149 LEU B N 1
ATOM 2864 C CA . LEU B 1 152 ? 20.851 12.033 39.022 1.00 26.92 149 LEU B CA 1
ATOM 2865 C C . LEU B 1 152 ? 20.311 11.484 37.695 1.00 23.14 149 LEU B C 1
ATOM 2866 O O . LEU B 1 152 ? 20.783 11.918 36.603 1.00 28.23 149 LEU B O 1
ATOM 2871 N N . GLU B 1 153 ? 19.310 10.602 37.766 1.00 25.27 150 GLU B N 1
ATOM 2872 C CA . GLU B 1 153 ? 18.679 10.026 36.569 1.00 25.83 150 GLU B CA 1
ATOM 2873 C C . GLU B 1 153 ? 18.030 11.107 35.677 1.00 28.06 150 GLU B C 1
ATOM 2874 O O . GLU B 1 153 ? 18.151 11.042 34.450 1.00 30.11 150 GLU B O 1
ATOM 2880 N N . SER B 1 154 ? 17.369 12.098 36.269 1.00 26.77 151 SER B N 1
ATOM 2881 C CA . SER B 1 154 ? 16.838 13.193 35.444 1.00 28.39 151 SER B CA 1
ATOM 2882 C C . SER B 1 154 ? 17.983 13.974 34.741 1.00 30.05 151 SER B C 1
ATOM 2883 O O . SER B 1 154 ? 17.835 14.470 33.598 1.00 30.89 151 SER B O 1
ATOM 2886 N N . TRP B 1 155 ? 19.153 14.028 35.355 1.00 25.30 152 TRP B N 1
ATOM 2887 C CA . TRP B 1 155 ? 20.239 14.793 34.814 1.00 24.19 152 TRP B CA 1
ATOM 2888 C C . TRP B 1 155 ? 21.014 14.075 33.727 1.00 25.28 152 TRP B C 1
ATOM 2889 O O . TRP B 1 155 ? 21.724 14.714 32.982 1.00 28.08 152 TRP B O 1
ATOM 2900 N N . TYR B 1 156 ? 20.966 12.748 33.653 1.00 25.85 153 TYR B N 1
ATOM 2901 C CA . TYR B 1 156 ? 21.777 12.110 32.614 1.00 32.20 153 TYR B CA 1
ATOM 2902 C C . TYR B 1 156 ? 21.314 12.645 31.250 1.00 29.77 153 TYR B C 1
ATOM 2903 O O . TYR B 1 156 ? 22.141 13.009 30.398 1.00 24.33 153 TYR B O 1
ATOM 2912 N N . LEU B 1 157 ? 20.007 12.628 31.013 1.00 26.06 154 LEU B N 1
ATOM 2913 C CA . LEU B 1 157 ? 19.506 13.156 29.729 1.00 24.64 154 LEU B CA 1
ATOM 2914 C C . LEU B 1 157 ? 19.745 14.633 29.607 1.00 24.62 154 LEU B C 1
ATOM 2915 O O . LEU B 1 157 ? 20.134 15.088 28.561 1.00 24.86 154 LEU B O 1
ATOM 2920 N N . LYS B 1 158 ? 19.444 15.413 30.656 1.00 23.65 155 LYS B N 1
ATOM 2921 C CA . LYS B 1 158 ? 19.626 16.867 30.575 1.00 27.39 155 LYS B CA 1
ATOM 2922 C C . LYS B 1 158 ? 21.075 17.276 30.267 1.00 29.67 155 LYS B C 1
ATOM 2923 O O . LYS B 1 158 ? 21.312 18.197 29.493 1.00 25.72 155 LYS B O 1
ATOM 2929 N N . ALA B 1 159 ? 22.031 16.586 30.886 1.00 26.65 156 ALA B N 1
ATOM 2930 C CA . ALA B 1 159 ? 23.473 16.821 30.610 1.00 28.94 156 ALA B CA 1
ATOM 2931 C C . ALA B 1 159 ? 23.857 16.366 29.203 1.00 28.07 156 ALA B C 1
ATOM 2932 O O . ALA B 1 159 ? 24.582 17.064 28.513 1.00 30.31 156 ALA B O 1
ATOM 2934 N N . SER B 1 160 ? 23.353 15.223 28.753 1.00 28.38 157 SER B N 1
ATOM 2935 C CA . SER B 1 160 ? 23.636 14.786 27.376 1.00 32.07 157 SER B CA 1
ATOM 2936 C C . SER B 1 160 ? 23.108 15.792 26.372 1.00 32.94 157 SER B C 1
ATOM 2937 O O . SER B 1 160 ? 23.841 16.197 25.454 1.00 34.57 157 SER B O 1
ATOM 2940 N N . PHE B 1 161 ? 21.845 16.191 26.537 1.00 32.13 158 PHE B N 1
ATOM 2941 C CA . PHE B 1 161 ? 21.255 17.233 25.687 1.00 29.75 158 PHE B CA 1
ATOM 2942 C C . PHE B 1 161 ? 22.099 18.511 25.655 1.00 36.44 158 PHE B C 1
ATOM 2943 O O . PHE B 1 161 ? 22.346 19.059 24.567 1.00 34.37 158 PHE B O 1
ATOM 2951 N N . SER B 1 162 ? 22.502 19.028 26.825 1.00 28.10 159 SER B N 1
ATOM 2952 C CA . SER B 1 162 ? 23.207 20.304 26.856 1.00 29.43 159 SER B CA 1
ATOM 2953 C C . SER B 1 162 ? 24.569 20.216 26.169 1.00 27.93 159 SER B C 1
ATOM 2954 O O . SER B 1 162 ? 25.017 21.183 25.588 1.00 29.30 159 SER B O 1
ATOM 2957 N N . GLN B 1 163 ? 25.209 19.064 26.278 1.00 33.05 160 GLN B N 1
ATOM 2958 C CA . GLN B 1 163 ? 26.492 18.810 25.629 1.00 36.46 160 GLN B CA 1
ATOM 2959 C C . GLN B 1 163 ? 26.296 18.789 24.116 1.00 35.59 160 GLN B C 1
ATOM 2960 O O . GLN B 1 163 ? 26.969 19.495 23.347 1.00 36.01 160 GLN B O 1
ATOM 2966 N N . LYS B 1 164 ? 25.326 17.999 23.693 1.00 33.86 161 LYS B N 1
ATOM 2967 C CA . LYS B 1 164 ? 25.046 17.845 22.279 1.00 35.64 161 LYS B CA 1
ATOM 2968 C C . LYS B 1 164 ? 24.636 19.150 21.625 1.00 38.13 161 LYS B C 1
ATOM 2969 O O . LYS B 1 164 ? 25.034 19.428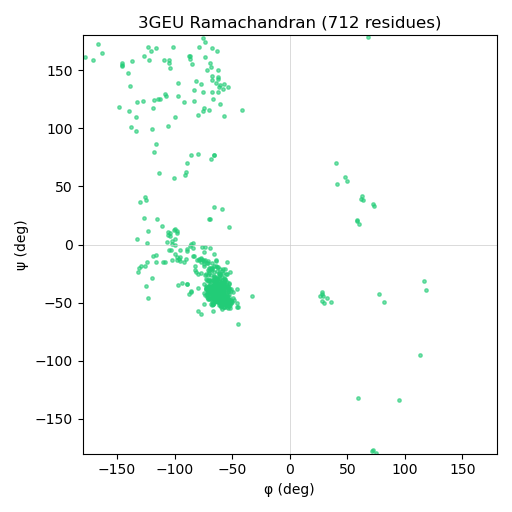 20.487 1.00 34.43 161 LYS B O 1
ATOM 2975 N N . PHE B 1 165 ? 23.861 19.965 22.338 1.00 35.59 162 PHE B N 1
ATOM 2976 C CA . PHE B 1 165 ? 23.380 21.208 21.788 1.00 32.38 162 PHE B CA 1
ATOM 2977 C C . PHE B 1 165 ? 24.186 22.417 22.252 1.00 34.25 162 PHE B C 1
ATOM 2978 O O . PHE B 1 165 ? 23.770 23.537 22.055 1.00 34.18 162 PHE B O 1
ATOM 2986 N N . GLY B 1 166 ? 25.356 22.184 22.844 1.00 35.59 163 GLY B N 1
ATOM 2987 C CA . GLY B 1 166 ? 26.305 23.275 23.121 1.00 30.29 163 GLY B CA 1
ATOM 2988 C C . GLY B 1 166 ? 25.760 24.318 24.081 1.00 38.73 163 GLY B C 1
ATOM 2989 O O . GLY B 1 166 ? 25.948 25.508 23.883 1.00 36.48 163 GLY B O 1
ATOM 2990 N N . ALA B 1 167 ? 25.073 23.868 25.129 1.00 34.79 164 ALA B N 1
ATOM 2991 C CA . ALA B 1 167 ? 24.551 24.757 26.156 1.00 35.00 164 ALA B CA 1
ATOM 2992 C C . ALA B 1 167 ? 25.034 24.287 27.520 1.00 31.44 164 ALA B C 1
ATOM 2993 O O . ALA B 1 167 ? 24.290 24.300 28.476 1.00 32.04 164 ALA B O 1
ATOM 2995 N N . VAL B 1 168 ? 26.287 23.872 27.609 1.00 32.54 165 VAL B N 1
ATOM 2996 C CA . VAL B 1 168 ? 26.795 23.249 28.832 1.00 33.68 165 VAL B CA 1
ATOM 2997 C C . VAL B 1 168 ? 26.902 24.231 30.017 1.00 34.92 165 VAL B C 1
ATOM 2998 O O . VAL B 1 168 ? 26.454 23.919 31.117 1.00 29.41 165 VAL B O 1
ATOM 3002 N N . GLU B 1 169 ? 27.469 25.425 29.816 1.00 33.02 166 GLU B N 1
ATOM 3003 C CA . GLU B 1 169 ? 27.545 26.374 30.940 1.00 34.42 166 GLU B CA 1
ATOM 3004 C C . GLU B 1 169 ? 26.156 26.715 31.490 1.00 35.40 166 GLU B C 1
ATOM 3005 O O . GLU B 1 169 ? 25.960 26.800 32.709 1.00 34.57 166 GLU B O 1
ATOM 3011 N N . GLU B 1 170 ? 25.178 26.893 30.606 1.00 36.13 167 GLU B N 1
ATOM 3012 C CA A GLU B 1 170 ? 23.843 27.199 31.086 0.50 31.51 167 GLU B CA 1
ATOM 3013 C CA B GLU B 1 170 ? 23.760 27.119 30.988 0.50 34.32 167 GLU B CA 1
ATOM 3014 C C . GLU B 1 170 ? 23.292 26.011 31.915 1.00 32.23 167 GLU B C 1
ATOM 3015 O O . GLU B 1 170 ? 22.717 26.217 32.983 1.00 32.78 167 GLU B O 1
ATOM 3026 N N . SER B 1 171 ? 23.528 24.802 31.457 1.00 30.33 168 SER B N 1
ATOM 3027 C CA . SER B 1 171 ? 23.149 23.580 32.151 1.00 29.20 168 SER B CA 1
ATOM 3028 C C . SER B 1 171 ? 23.819 23.420 33.543 1.00 31.40 168 SER B C 1
ATOM 3029 O O . SER B 1 171 ? 23.169 23.043 34.530 1.00 30.92 168 SER B O 1
ATOM 3032 N N . LYS B 1 172 ? 25.130 23.615 33.621 1.00 28.45 169 LYS B N 1
ATOM 3033 C CA . LYS B 1 172 ? 25.795 23.545 34.932 1.00 32.98 169 LYS B CA 1
ATOM 3034 C C . LYS B 1 172 ? 25.199 24.557 35.911 1.00 32.90 169 LYS B C 1
ATOM 3035 O O . LYS B 1 172 ? 25.069 24.288 37.091 1.00 29.49 169 LYS B O 1
ATOM 3041 N N . SER B 1 173 ? 24.862 25.739 35.424 1.00 30.08 170 SER B N 1
ATOM 3042 C CA . SER B 1 173 ? 24.232 26.716 36.285 1.00 29.05 170 SER B CA 1
ATOM 3043 C C . SER B 1 173 ? 22.850 26.251 36.787 1.00 34.54 170 SER B C 1
ATOM 3044 O O . SER B 1 173 ? 22.511 26.424 37.961 1.00 32.53 170 SER B O 1
ATOM 3047 N N . GLN B 1 174 ? 22.044 25.658 35.912 1.00 32.76 171 GLN B N 1
ATOM 3048 C CA . GLN B 1 174 ? 20.767 25.126 36.351 1.00 28.91 171 GLN B CA 1
ATOM 3049 C C . GLN B 1 174 ? 20.962 24.001 37.378 1.00 30.50 171 GLN B C 1
ATOM 3050 O O . GLN B 1 174 ? 20.230 23.896 38.361 1.00 34.14 171 GLN B O 1
ATOM 3056 N N . PHE B 1 175 ? 21.939 23.134 37.135 1.00 31.34 172 PHE B N 1
ATOM 3057 C CA . PHE B 1 175 ? 22.213 22.013 38.051 1.00 30.56 172 PHE B CA 1
ATOM 3058 C C . PHE B 1 175 ? 22.585 22.523 39.459 1.00 30.57 172 PHE B C 1
ATOM 3059 O O . PHE B 1 175 ? 22.113 22.009 40.476 1.00 30.21 172 PHE B O 1
ATOM 3067 N N . LYS B 1 176 ? 23.451 23.532 39.499 1.00 30.00 173 LYS B N 1
ATOM 3068 C CA . LYS B 1 176 ? 23.887 24.132 40.751 1.00 33.07 173 LYS B CA 1
ATOM 3069 C C . LYS B 1 176 ? 22.684 24.683 41.546 1.00 33.19 173 LYS B C 1
ATOM 3070 O O . LYS B 1 176 ? 22.569 24.409 42.748 1.00 33.12 173 LYS B O 1
ATOM 3076 N N . ASP B 1 177 ? 21.775 25.389 40.868 1.00 27.65 174 ASP B N 1
ATOM 3077 C CA . ASP B 1 177 ? 20.518 25.878 41.464 1.00 29.57 174 ASP B CA 1
ATOM 3078 C C . ASP B 1 177 ? 19.675 24.706 41.951 1.00 32.14 174 ASP B C 1
ATOM 3079 O O . ASP B 1 177 ? 19.105 24.762 43.026 1.00 29.23 174 ASP B O 1
ATOM 3084 N N . GLU B 1 178 ? 19.577 23.645 41.153 1.00 32.49 175 GLU B N 1
ATOM 3085 C CA . GLU B 1 178 ? 18.742 22.506 41.549 1.00 28.29 175 GLU B CA 1
ATOM 3086 C C . GLU B 1 178 ? 19.297 21.670 42.723 1.00 30.95 175 GLU B C 1
ATOM 3087 O O . GLU B 1 178 ? 18.512 21.092 43.473 1.00 29.13 175 GLU B O 1
ATOM 3093 N N . VAL B 1 179 ? 20.622 21.577 42.867 1.00 27.77 176 VAL B N 1
ATOM 3094 C CA . VAL B 1 179 ? 21.211 20.834 43.988 1.00 29.80 176 VAL B CA 1
ATOM 3095 C C . VAL B 1 179 ? 20.997 21.632 45.272 1.00 28.86 176 VAL B C 1
ATOM 3096 O O . VAL B 1 179 ? 20.756 21.066 46.330 1.00 30.74 176 VAL B O 1
ATOM 3100 N N . TYR B 1 180 ? 21.114 22.955 45.168 1.00 25.62 177 TYR B N 1
ATOM 3101 C CA . TYR B 1 180 ? 20.832 23.846 46.303 1.00 27.20 177 TYR B CA 1
ATOM 3102 C C . TYR B 1 180 ? 19.446 23.548 46.834 1.00 28.44 177 TYR B C 1
ATOM 3103 O O . TYR B 1 180 ? 19.236 23.369 48.037 1.00 25.24 177 TYR B O 1
ATOM 3112 N N . SER B 1 181 ? 18.501 23.533 45.906 1.00 25.30 178 SER B N 1
ATOM 3113 C CA . SER B 1 181 ? 17.116 23.221 46.189 1.00 24.64 178 SER B CA 1
ATOM 3114 C C . SER B 1 181 ? 16.898 21.812 46.760 1.00 30.35 178 SER B C 1
ATOM 3115 O O . SER B 1 181 ? 16.149 21.612 47.712 1.00 27.25 178 SER B O 1
ATOM 3118 N N . LEU B 1 182 ? 17.597 20.844 46.190 1.00 29.31 179 LEU B N 1
ATOM 3119 C CA . LEU B 1 182 ? 17.633 19.455 46.717 1.00 33.40 179 LEU B CA 1
ATOM 3120 C C . LEU B 1 182 ? 18.074 19.367 48.183 1.00 22.94 179 LEU B C 1
ATOM 3121 O O . LEU B 1 182 ? 17.382 18.728 48.987 1.00 31.56 179 LEU B O 1
ATOM 3126 N N . LEU B 1 183 ? 19.194 19.999 48.548 1.00 23.41 180 LEU B N 1
ATOM 3127 C CA . LEU B 1 183 ? 19.655 20.060 49.925 1.00 27.16 180 LEU B CA 1
ATOM 3128 C C . LEU B 1 183 ? 18.558 20.718 50.786 1.00 28.52 180 LEU B C 1
ATOM 3129 O O . LEU B 1 183 ? 18.275 20.309 51.895 1.00 27.54 180 LEU B O 1
ATOM 3134 N N . ASN B 1 184 ? 17.971 21.788 50.269 1.00 21.47 181 ASN B N 1
ATOM 3135 C CA . ASN B 1 184 ? 16.932 22.460 51.065 1.00 21.56 181 ASN B CA 1
ATOM 3136 C C . ASN B 1 184 ? 15.776 21.547 51.415 1.00 20.34 181 ASN B C 1
ATOM 3137 O O . ASN B 1 184 ? 15.212 21.613 52.506 1.00 25.18 181 ASN B O 1
ATOM 3142 N N . ILE B 1 185 ? 15.424 20.673 50.467 1.00 21.29 182 ILE B N 1
ATOM 3143 C CA . ILE B 1 185 ? 14.308 19.758 50.654 1.00 26.00 182 ILE B CA 1
ATOM 3144 C C . ILE B 1 185 ? 14.609 18.781 51.772 1.00 25.16 182 ILE B C 1
ATOM 3145 O O . ILE B 1 185 ? 13.794 18.535 52.647 1.00 29.17 182 ILE B O 1
ATOM 3150 N N . PHE B 1 186 ? 15.806 18.191 51.764 1.00 26.42 183 PHE B N 1
ATOM 3151 C CA . PHE B 1 186 ? 16.008 17.102 52.737 1.00 26.98 183 PHE B CA 1
ATOM 3152 C C . PHE B 1 186 ? 16.708 17.509 54.070 1.00 28.37 183 PHE B C 1
ATOM 3153 O O . PHE B 1 186 ? 16.687 16.733 55.019 1.00 27.91 183 PHE B O 1
ATOM 3161 N N . LEU B 1 187 ? 17.300 18.709 54.168 1.00 20.11 184 LEU B N 1
ATOM 3162 C CA . LEU B 1 187 ? 18.043 19.073 55.395 1.00 19.35 184 LEU B CA 1
ATOM 3163 C C . LEU B 1 187 ? 17.092 19.601 56.464 1.00 35.01 184 LEU B C 1
ATOM 3164 O O . LEU B 1 187 ? 16.229 20.418 56.170 1.00 29.27 184 LEU B O 1
ATOM 3169 N N . LYS B 1 188 ? 17.236 19.103 57.694 1.00 31.86 185 LYS B N 1
ATOM 3170 C CA . LYS B 1 188 ? 16.503 19.631 58.842 1.00 36.16 185 LYS B CA 1
ATOM 3171 C C . LYS B 1 188 ? 17.028 21.050 59.106 1.00 35.01 185 LYS B C 1
ATOM 3172 O O . LYS B 1 188 ? 18.229 21.315 58.943 1.00 36.31 185 LYS B O 1
ATOM 3178 N N . LYS B 1 189 ? 16.150 21.985 59.480 1.00 41.81 186 LYS B N 1
ATOM 3179 C CA . LYS B 1 189 ? 16.639 23.310 59.877 1.00 42.52 186 LYS B CA 1
ATOM 3180 C C . LYS B 1 189 ? 16.889 23.432 61.399 1.00 51.50 186 LYS B C 1
ATOM 3181 O O . LYS B 1 189 ? 17.989 23.826 61.829 1.00 50.15 186 LYS B O 1
ATOM 3188 N N . SER C 1 1 ? -12.011 45.952 32.895 1.00 76.69 -2 SER C N 1
ATOM 3189 C CA . SER C 1 1 ? -12.104 47.313 32.293 1.00 75.23 -2 SER C CA 1
ATOM 3190 C C . SER C 1 1 ? -11.645 48.385 33.275 1.00 72.28 -2 SER C C 1
ATOM 3191 O O . SER C 1 1 ? -12.320 49.398 33.463 1.00 75.98 -2 SER C O 1
ATOM 3194 N N . ASN C 1 2 ? -10.505 48.153 33.911 1.00 65.63 -1 ASN C N 1
ATOM 3195 C CA . ASN C 1 2 ? -9.904 49.165 34.756 1.00 60.67 -1 ASN C CA 1
ATOM 3196 C C . ASN C 1 2 ? -9.244 50.242 33.893 1.00 60.88 -1 ASN C C 1
ATOM 3197 O O . ASN C 1 2 ? -8.507 49.938 32.948 1.00 62.14 -1 ASN C O 1
ATOM 3202 N N . ALA C 1 3 ? -9.536 51.496 34.208 1.00 55.87 0 ALA C N 1
ATOM 3203 C CA . ALA C 1 3 ? -9.130 52.611 33.379 1.00 54.92 0 ALA C CA 1
ATOM 3204 C C . ALA C 1 3 ? -7.629 52.794 33.455 1.00 52.54 0 ALA C C 1
ATOM 3205 O O . ALA C 1 3 ? -6.985 53.120 32.454 1.00 50.16 0 ALA C O 1
ATOM 3215 N N . LYS C 1 5 ? -5.478 50.381 34.341 1.00 42.07 2 LYS C N 1
ATOM 3216 C CA . LYS C 1 5 ? -4.911 49.223 33.651 1.00 42.08 2 LYS C CA 1
ATOM 3217 C C . LYS C 1 5 ? -4.802 49.484 32.134 1.00 45.54 2 LYS C C 1
ATOM 3218 O O . LYS C 1 5 ? -3.732 49.298 31.520 1.00 36.16 2 LYS C O 1
ATOM 3224 N N . ASP C 1 6 ? -5.906 49.932 31.537 1.00 41.98 3 ASP C N 1
ATOM 3225 C CA . ASP C 1 6 ? -5.959 50.204 30.089 1.00 43.46 3 ASP C CA 1
ATOM 3226 C C . ASP C 1 6 ? -4.989 51.289 29.647 1.00 41.85 3 ASP C C 1
ATOM 3227 O O . ASP C 1 6 ? -4.444 51.246 28.535 1.00 46.60 3 ASP C O 1
ATOM 3232 N N . LYS C 1 7 ? -4.781 52.257 30.519 1.00 39.63 4 LYS C N 1
ATOM 3233 C CA . LYS C 1 7 ? -3.870 53.356 30.240 1.00 41.18 4 LYS C CA 1
ATOM 3234 C C . LYS C 1 7 ? -2.409 52.902 30.310 1.00 36.91 4 LYS C C 1
ATOM 3235 O O . LYS C 1 7 ? -1.605 53.258 29.460 1.00 33.32 4 LYS C O 1
ATOM 3241 N N . ILE C 1 8 ? -2.066 52.115 31.329 1.00 33.61 5 ILE C N 1
ATOM 3242 C CA . ILE C 1 8 ? -0.742 51.473 31.379 1.00 25.22 5 ILE C CA 1
ATOM 3243 C C . ILE C 1 8 ? -0.461 50.705 30.097 1.00 22.68 5 ILE C C 1
ATOM 3244 O O . ILE C 1 8 ? 0.604 50.850 29.491 1.00 25.55 5 ILE C O 1
ATOM 3249 N N . ILE C 1 9 ? -1.412 49.891 29.641 1.00 21.05 6 ILE C N 1
ATOM 3250 C CA . ILE C 1 9 ? -1.183 49.146 28.420 1.00 24.92 6 ILE C CA 1
ATOM 3251 C C . ILE C 1 9 ? -1.003 50.031 27.202 1.00 30.40 6 ILE C C 1
ATOM 3252 O O . ILE C 1 9 ? -0.089 49.813 26.375 1.00 29.64 6 ILE C O 1
ATOM 3257 N N . ASP C 1 10 ? -1.882 51.022 27.065 1.00 30.22 7 ASP C N 1
ATOM 3258 C CA . ASP C 1 10 ? -1.815 51.897 25.909 1.00 29.58 7 ASP C CA 1
ATOM 3259 C C . ASP C 1 10 ? -0.416 52.528 25.837 1.00 28.69 7 ASP C C 1
ATOM 3260 O O . ASP C 1 10 ? 0.223 52.549 24.787 1.00 30.96 7 ASP C O 1
ATOM 3265 N N . ASN C 1 11 ? 0.049 53.056 26.962 1.00 27.03 8 ASN C N 1
ATOM 3266 C CA . ASN C 1 11 ? 1.405 53.606 27.038 1.00 27.46 8 ASN C CA 1
ATOM 3267 C C . ASN C 1 11 ? 2.544 52.604 26.871 1.00 32.32 8 ASN C C 1
ATOM 3268 O O . ASN C 1 11 ? 3.610 52.980 26.406 1.00 26.99 8 ASN C O 1
ATOM 3273 N N . ALA C 1 12 ? 2.355 51.348 27.318 1.00 28.55 9 ALA C N 1
ATOM 3274 C CA . ALA C 1 12 ? 3.406 50.345 27.223 1.00 25.02 9 ALA C CA 1
ATOM 3275 C C . ALA C 1 12 ? 3.584 49.976 25.756 1.00 27.92 9 ALA C C 1
ATOM 3276 O O . ALA C 1 12 ? 4.699 49.702 25.284 1.00 24.80 9 ALA C O 1
ATOM 3278 N N . ILE C 1 13 ? 2.475 49.958 25.020 1.00 25.10 10 ILE C N 1
ATOM 3279 C CA . ILE C 1 13 ? 2.543 49.711 23.594 1.00 27.32 10 ILE C CA 1
ATOM 3280 C C . ILE C 1 13 ? 3.450 50.758 22.945 1.00 27.84 10 ILE C C 1
ATOM 3281 O O . ILE C 1 13 ? 4.357 50.420 22.162 1.00 28.54 10 ILE C O 1
ATOM 3286 N N . THR C 1 14 ? 3.224 52.023 23.284 1.00 29.72 11 THR C N 1
ATOM 3287 C CA . THR C 1 14 ? 4.051 53.084 22.729 1.00 28.80 11 THR C CA 1
ATOM 3288 C C . THR C 1 14 ? 5.510 52.853 23.086 1.00 28.96 11 THR C C 1
ATOM 3289 O O . THR C 1 14 ? 6.356 52.832 22.195 1.00 30.71 11 THR C O 1
ATOM 3293 N N . LEU C 1 15 ? 5.807 52.720 24.380 1.00 27.24 12 LEU C N 1
ATOM 3294 C CA . LEU C 1 15 ? 7.174 52.425 24.836 1.00 29.08 12 LEU C CA 1
ATOM 3295 C C . LEU C 1 15 ? 7.795 51.149 24.272 1.00 30.44 12 LEU C C 1
ATOM 3296 O O . LEU C 1 15 ? 8.923 51.183 23.772 1.00 30.24 12 LEU C O 1
ATOM 3301 N N . PHE C 1 16 ? 7.120 50.001 24.403 1.00 26.74 13 PHE C N 1
ATOM 3302 C CA . PHE C 1 16 ? 7.652 48.789 23.726 1.00 22.60 13 PHE C CA 1
ATOM 3303 C C . PHE C 1 16 ? 7.884 48.979 22.181 1.00 24.16 13 PHE C C 1
ATOM 3304 O O . PHE C 1 16 ? 8.817 48.436 21.633 1.00 29.47 13 PHE C O 1
ATOM 3312 N N . SER C 1 17 ? 7.034 49.741 21.483 1.00 25.87 14 SER C N 1
ATOM 3313 C CA . SER C 1 17 ? 7.158 49.866 20.011 1.00 27.02 14 SER C CA 1
ATOM 3314 C C . SER C 1 17 ? 8.371 50.701 19.632 1.00 31.27 14 SER C C 1
ATOM 3315 O O . SER C 1 17 ? 8.991 50.473 18.593 1.00 28.17 14 SER C O 1
ATOM 3318 N N . GLU C 1 18 ? 8.720 51.646 20.508 1.00 32.10 15 GLU C N 1
ATOM 3319 C CA . GLU C 1 18 ? 9.896 52.494 20.338 1.00 36.47 15 GLU C CA 1
ATOM 3320 C C . GLU C 1 18 ? 11.176 51.773 20.678 1.00 32.53 15 GLU C C 1
ATOM 3321 O O . GLU C 1 18 ? 12.065 51.610 19.831 1.00 42.05 15 GLU C O 1
ATOM 3327 N N . LYS C 1 19 ? 11.283 51.304 21.904 1.00 34.59 16 LYS C N 1
ATOM 3328 C CA . LYS C 1 19 ? 12.521 50.687 22.350 1.00 37.67 16 LYS C CA 1
ATOM 3329 C C . LYS C 1 19 ? 12.513 49.185 22.467 1.00 36.85 16 LYS C C 1
ATOM 3330 O O . LYS C 1 19 ? 13.524 48.603 22.799 1.00 38.57 16 LYS C O 1
ATOM 3336 N N . GLY C 1 20 ? 11.379 48.527 22.258 1.00 39.50 17 GLY C N 1
ATOM 3337 C CA . GLY C 1 20 ? 11.336 47.083 22.520 1.00 34.28 17 GLY C CA 1
ATOM 3338 C C . GLY C 1 20 ? 11.287 46.692 23.987 1.00 36.33 17 GLY C C 1
ATOM 3339 O O . GLY C 1 20 ? 11.260 47.556 24.865 1.00 40.16 17 GLY C O 1
ATOM 3340 N N . TYR C 1 21 ? 11.264 45.391 24.245 1.00 32.46 18 TYR C N 1
ATOM 3341 C CA . TYR C 1 21 ? 11.023 44.841 25.569 1.00 34.57 18 TYR C CA 1
ATOM 3342 C C . TYR C 1 21 ? 12.199 45.144 26.503 1.00 41.92 18 TYR C C 1
ATOM 3343 O O . TYR C 1 21 ? 11.994 45.690 27.604 1.00 34.65 18 TYR C O 1
ATOM 3352 N N . ASP C 1 22 ? 13.423 44.832 26.052 1.00 31.72 19 ASP C N 1
ATOM 3353 C CA . ASP C 1 22 ? 14.613 44.952 26.923 1.00 34.76 19 ASP C CA 1
ATOM 3354 C C . ASP C 1 22 ? 15.021 46.411 27.139 1.00 37.44 19 ASP C C 1
ATOM 3355 O O . ASP C 1 22 ? 15.598 46.756 28.161 1.00 45.10 19 ASP C O 1
ATOM 3360 N N . GLY C 1 23 ? 14.693 47.274 26.194 1.00 33.62 20 GLY C N 1
ATOM 3361 C CA . GLY C 1 23 ? 14.975 48.698 26.335 1.00 34.86 20 GLY C CA 1
ATOM 3362 C C . GLY C 1 23 ? 13.895 49.450 27.080 1.00 37.02 20 GLY C C 1
ATOM 3363 O O . GLY C 1 23 ? 13.979 50.665 27.248 1.00 40.89 20 GLY C O 1
ATOM 3364 N N . THR C 1 24 ? 12.857 48.746 27.515 1.00 33.87 21 THR C N 1
ATOM 3365 C CA . THR C 1 24 ? 11.757 49.398 28.236 1.00 32.39 21 THR C CA 1
ATOM 3366 C C . THR C 1 24 ? 11.711 48.892 29.669 1.00 26.27 21 THR C C 1
ATOM 3367 O O . THR C 1 24 ? 11.655 47.702 29.903 1.00 25.67 21 THR C O 1
ATOM 3371 N N . THR C 1 25 ? 11.751 49.798 30.638 1.00 27.99 22 THR C N 1
ATOM 3372 C CA . THR C 1 25 ? 11.803 49.373 32.028 1.00 28.06 22 THR C CA 1
ATOM 3373 C C . THR C 1 25 ? 10.439 49.597 32.650 1.00 22.74 22 THR C C 1
ATOM 3374 O O . THR C 1 25 ? 9.669 50.429 32.176 1.00 23.08 22 THR C O 1
ATOM 3378 N N . LEU C 1 26 ? 10.157 48.896 33.740 1.00 25.17 23 LEU C N 1
ATOM 3379 C CA . LEU C 1 26 ? 8.976 49.248 34.559 1.00 25.32 23 LEU C CA 1
ATOM 3380 C C . LEU C 1 26 ? 8.949 50.727 34.994 1.00 26.11 23 LEU C C 1
ATOM 3381 O O . LEU C 1 26 ? 7.893 51.369 34.983 1.00 23.05 23 LEU C O 1
ATOM 3386 N N . ASP C 1 27 ? 10.101 51.266 35.375 1.00 27.53 24 ASP C N 1
ATOM 3387 C CA . ASP C 1 27 ? 10.220 52.698 35.673 1.00 29.44 24 ASP C CA 1
ATOM 3388 C C . ASP C 1 27 ? 9.667 53.571 34.546 1.00 24.75 24 ASP C C 1
ATOM 3389 O O . ASP C 1 27 ? 8.922 54.507 34.810 1.00 25.05 24 ASP C O 1
ATOM 3394 N N . A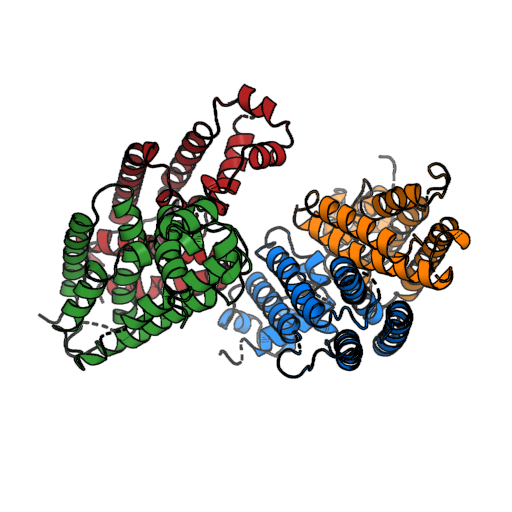SP C 1 28 ? 10.055 53.260 33.292 1.00 31.53 25 ASP C N 1
ATOM 3395 C CA . ASP C 1 28 ? 9.622 53.993 32.084 1.00 34.52 25 ASP C CA 1
ATOM 3396 C C . ASP C 1 28 ? 8.114 53.962 31.964 1.00 29.11 25 ASP C C 1
ATOM 3397 O O . ASP C 1 28 ? 7.460 54.967 31.700 1.00 25.35 25 ASP C O 1
ATOM 3402 N N . ILE C 1 29 ? 7.561 52.772 32.120 1.00 25.00 26 ILE C N 1
ATOM 3403 C CA . ILE C 1 29 ? 6.127 52.610 31.968 1.00 23.13 26 ILE C CA 1
ATOM 3404 C C . ILE C 1 29 ? 5.396 53.366 33.059 1.00 25.37 26 ILE C C 1
ATOM 3405 O O . ILE C 1 29 ? 4.399 54.058 32.788 1.00 28.67 26 ILE C O 1
ATOM 3410 N N . ALA C 1 30 ? 5.872 53.248 34.296 1.00 21.51 27 ALA C N 1
ATOM 3411 C CA . ALA C 1 30 ? 5.198 53.957 35.410 1.00 22.44 27 ALA C CA 1
ATOM 3412 C C . ALA C 1 30 ? 5.241 55.466 35.177 1.00 26.05 27 ALA C C 1
ATOM 3413 O O . ALA C 1 30 ? 4.245 56.176 35.344 1.00 23.62 27 ALA C O 1
ATOM 3415 N N . LYS C 1 31 ? 6.416 55.950 34.794 1.00 29.87 28 LYS C N 1
ATOM 3416 C CA . LYS C 1 31 ? 6.614 57.366 34.538 1.00 30.71 28 LYS C CA 1
ATOM 3417 C C . LYS C 1 31 ? 5.674 57.911 33.445 1.00 32.46 28 LYS C C 1
ATOM 3418 O O . LYS C 1 31 ? 5.190 59.026 33.578 1.00 30.10 28 LYS C O 1
ATOM 3424 N N . SER C 1 32 ? 5.383 57.124 32.409 1.00 30.80 29 SER C N 1
ATOM 3425 C CA . SER C 1 32 ? 4.532 57.577 31.297 1.00 32.32 29 SER C CA 1
ATOM 3426 C C . SER C 1 32 ? 3.079 57.753 31.685 1.00 36.91 29 SER C C 1
ATOM 3427 O O . SER C 1 32 ? 2.381 58.514 31.038 1.00 30.27 29 SER C O 1
ATOM 3430 N N . VAL C 1 33 ? 2.609 57.061 32.729 1.00 30.23 30 VAL C N 1
ATOM 3431 C CA . VAL C 1 33 ? 1.252 57.321 33.246 1.00 32.50 30 VAL C CA 1
ATOM 3432 C C . VAL C 1 33 ? 1.349 58.096 34.551 1.00 25.26 30 VAL C C 1
ATOM 3433 O O . VAL C 1 33 ? 0.359 58.300 35.269 1.00 27.00 30 VAL C O 1
ATOM 3437 N N . ASN C 1 34 ? 2.569 58.520 34.860 1.00 26.93 31 ASN C N 1
ATOM 3438 C CA . ASN C 1 34 ? 2.833 59.250 36.107 1.00 25.38 31 ASN C CA 1
ATOM 3439 C C . ASN C 1 34 ? 2.219 58.579 37.325 1.00 24.92 31 ASN C C 1
ATOM 3440 O O . ASN C 1 34 ? 1.422 59.173 38.036 1.00 24.83 31 ASN C O 1
ATOM 3445 N N . ILE C 1 35 ? 2.593 57.324 37.566 1.00 22.61 32 ILE C N 1
ATOM 3446 C CA . ILE C 1 35 ? 2.264 56.646 38.809 1.00 23.99 32 ILE C CA 1
ATOM 3447 C C . ILE C 1 35 ? 3.548 56.087 39.422 1.00 22.37 32 ILE C C 1
ATOM 3448 O O . ILE C 1 35 ? 4.553 55.889 38.721 1.00 25.22 32 ILE C O 1
ATOM 3453 N N . LYS C 1 36 ? 3.487 55.766 40.698 1.00 24.54 33 LYS C N 1
ATOM 3454 C CA . LYS C 1 36 ? 4.605 55.146 41.371 1.00 26.27 33 LYS C CA 1
ATOM 3455 C C . LYS C 1 36 ? 4.805 53.752 40.826 1.00 24.31 33 LYS C C 1
ATOM 3456 O O . LYS C 1 36 ? 3.860 53.078 40.488 1.00 22.62 33 LYS C O 1
ATOM 3462 N N . LYS C 1 37 ? 6.055 53.324 40.739 1.00 28.48 34 LYS C N 1
ATOM 3463 C CA . LYS C 1 37 ? 6.301 52.002 40.204 1.00 24.38 34 LYS C CA 1
ATOM 3464 C C . LYS C 1 37 ? 5.454 50.943 40.946 1.00 25.26 34 LYS C C 1
ATOM 3465 O O . LYS C 1 37 ? 4.972 49.976 40.342 1.00 22.06 34 LYS C O 1
ATOM 3471 N N . ALA C 1 38 ? 5.311 51.122 42.251 1.00 23.38 35 ALA C N 1
ATOM 3472 C CA . ALA C 1 38 ? 4.510 50.218 43.107 1.00 27.19 35 ALA C CA 1
ATOM 3473 C C . ALA C 1 38 ? 3.086 50.040 42.576 1.00 28.06 35 ALA C C 1
ATOM 3474 O O . ALA C 1 38 ? 2.521 48.953 42.623 1.00 26.80 35 ALA C O 1
ATOM 3476 N N . SER C 1 39 ? 2.508 51.136 42.087 1.00 25.80 36 SER C N 1
ATOM 3477 C CA . SER C 1 39 ? 1.145 51.138 41.568 1.00 27.52 36 SER C CA 1
ATOM 3478 C C . SER C 1 39 ? 0.964 50.292 40.314 1.00 24.22 36 SER C C 1
ATOM 3479 O O . SER C 1 39 ? -0.150 49.896 40.000 1.00 23.51 36 SER C O 1
ATOM 3482 N N . LEU C 1 40 ? 2.033 50.055 39.568 1.00 19.29 37 LEU C N 1
ATOM 3483 C CA . LEU C 1 40 ? 1.970 49.075 38.469 1.00 22.42 37 LEU C CA 1
ATOM 3484 C C . LEU C 1 40 ? 1.547 47.703 38.966 1.00 26.79 37 LEU C C 1
ATOM 3485 O O . LEU C 1 40 ? 0.793 46.998 38.289 1.00 24.77 37 LEU C O 1
ATOM 3490 N N . TYR C 1 41 ? 2.077 47.329 40.135 1.00 28.64 38 TYR C N 1
ATOM 3491 C CA . TYR C 1 41 ? 1.805 46.044 40.778 1.00 28.83 38 TYR C CA 1
ATOM 3492 C C . TYR C 1 41 ? 0.367 45.971 41.297 1.00 29.03 38 TYR C C 1
ATOM 3493 O O . TYR C 1 41 ? -0.140 44.875 41.503 1.00 33.53 38 TYR C O 1
ATOM 3502 N N . TYR C 1 42 ? -0.287 47.127 41.492 1.00 28.43 39 TYR C N 1
ATOM 3503 C CA . TYR C 1 42 ? -1.754 47.144 41.712 1.00 34.14 39 TYR C CA 1
ATOM 3504 C C . TYR C 1 42 ? -2.520 46.503 40.537 1.00 26.22 39 TYR C C 1
ATOM 3505 O O . TYR C 1 42 ? -3.668 46.104 40.709 1.00 30.71 39 TYR C O 1
ATOM 3514 N N . HIS C 1 43 ? -1.890 46.435 39.372 1.00 23.70 40 HIS C N 1
ATOM 3515 C CA . HIS C 1 43 ? -2.557 46.041 38.106 1.00 21.71 40 HIS C CA 1
ATOM 3516 C C . HIS C 1 43 ? -1.925 44.883 37.316 1.00 26.69 40 HIS C C 1
ATOM 3517 O O . HIS C 1 43 ? -2.556 44.331 36.395 1.00 27.74 40 HIS C O 1
ATOM 3524 N N . PHE C 1 44 ? -0.655 44.588 37.602 1.00 23.80 41 PHE C N 1
ATOM 3525 C CA . PHE C 1 44 ? 0.104 43.550 36.900 1.00 22.45 41 PHE C CA 1
ATOM 3526 C C . PHE C 1 44 ? 1.041 42.909 37.889 1.00 22.98 41 PHE C C 1
ATOM 3527 O O . PHE C 1 44 ? 1.392 43.507 38.909 1.00 29.02 41 PHE C O 1
ATOM 3535 N N . ASP C 1 45 ? 1.454 41.682 37.631 1.00 25.68 42 ASP C N 1
ATOM 3536 C CA . ASP C 1 45 ? 2.323 41.054 38.614 1.00 21.75 42 ASP C CA 1
ATOM 3537 C C . ASP C 1 45 ? 3.767 41.069 38.123 1.00 24.86 42 ASP C C 1
ATOM 3538 O O . ASP C 1 45 ? 4.666 40.709 38.869 1.00 28.44 42 ASP C O 1
ATOM 3543 N N . SER C 1 46 ? 3.974 41.549 36.889 1.00 27.78 43 SER C N 1
ATOM 3544 C CA . SER C 1 46 ? 5.276 41.476 36.224 1.00 27.18 43 SER C CA 1
ATOM 3545 C C . SER C 1 46 ? 5.358 42.268 34.926 1.00 29.52 43 SER C C 1
ATOM 3546 O O . SER C 1 46 ? 4.348 42.576 34.274 1.00 24.79 43 SER C O 1
ATOM 3549 N N . LYS C 1 47 ? 6.581 42.587 34.532 1.00 26.28 44 LYS C N 1
ATOM 3550 C CA . LYS C 1 47 ? 6.787 43.234 33.261 1.00 28.99 44 LYS C CA 1
ATOM 3551 C C . LYS C 1 47 ? 6.307 42.345 32.118 1.00 27.48 44 LYS C C 1
ATOM 3552 O O . LYS C 1 47 ? 5.792 42.821 31.126 1.00 23.36 44 LYS C O 1
ATOM 3558 N N . LYS C 1 48 ? 6.496 41.036 32.276 1.00 27.07 45 LYS C N 1
ATOM 3559 C CA . LYS C 1 48 ? 6.064 40.055 31.294 1.00 21.14 45 LYS C CA 1
ATOM 3560 C C . LYS C 1 48 ? 4.559 40.157 30.998 1.00 23.49 45 LYS C C 1
ATOM 3561 O O . LYS C 1 48 ? 4.154 40.091 29.828 1.00 25.33 45 LYS C O 1
ATOM 3567 N N . SER C 1 49 ? 3.736 40.249 32.050 1.00 22.56 46 SER C N 1
ATOM 3568 C CA . SER C 1 49 ? 2.292 40.384 31.900 1.00 24.24 46 SER C CA 1
ATOM 3569 C C . SER C 1 49 ? 1.913 41.672 31.137 1.00 21.45 46 SER C C 1
ATOM 3570 O O . SER C 1 49 ? 1.018 41.679 30.302 1.00 23.92 46 SER C O 1
ATOM 3573 N N . ILE C 1 50 ? 2.592 42.761 31.453 1.00 23.38 47 ILE C N 1
ATOM 3574 C CA . ILE C 1 50 ? 2.397 43.993 30.669 1.00 25.79 47 ILE C CA 1
ATOM 3575 C C . ILE C 1 50 ? 2.658 43.740 29.165 1.00 26.56 47 ILE C C 1
ATOM 3576 O O . ILE C 1 50 ? 1.842 44.097 28.304 1.00 23.75 47 ILE C O 1
ATOM 3581 N N . TYR C 1 51 ? 3.794 43.151 28.820 1.00 25.27 48 TYR C N 1
ATOM 3582 C CA . TYR C 1 51 ? 4.089 42.870 27.394 1.00 25.24 48 TYR C CA 1
ATOM 3583 C C . TYR C 1 51 ? 3.065 41.956 26.758 1.00 28.18 48 TYR C C 1
ATOM 3584 O O . TYR C 1 51 ? 2.561 42.221 25.671 1.00 24.51 48 TYR C O 1
ATOM 3593 N N . GLU C 1 52 ? 2.808 40.821 27.391 1.00 24.48 49 GLU C N 1
ATOM 3594 C CA . GLU C 1 52 ? 1.737 39.951 26.914 1.00 23.90 49 GLU C CA 1
ATOM 3595 C C . GLU C 1 52 ? 0.444 40.688 26.578 1.00 25.52 49 GLU C C 1
ATOM 3596 O O . GLU C 1 52 ? -0.119 40.506 25.492 1.00 27.18 49 GLU C O 1
ATOM 3602 N N . GLN C 1 53 ? -0.034 41.522 27.499 1.00 26.74 50 GLN C N 1
ATOM 3603 C CA . GLN C 1 53 ? -1.288 42.231 27.265 1.00 23.95 50 GLN C CA 1
ATOM 3604 C C . GLN C 1 53 ? -1.169 43.277 26.180 1.00 25.55 50 GLN C C 1
ATOM 3605 O O . GLN C 1 53 ? -2.084 43.429 25.398 1.00 25.38 50 GLN C O 1
ATOM 3611 N N . SER C 1 54 ? -0.017 43.939 26.072 1.00 25.18 51 SER C N 1
ATOM 3612 C CA . SER C 1 54 ? 0.225 44.917 24.990 1.00 27.23 51 SER C CA 1
ATOM 3613 C C . SER C 1 54 ? 0.266 44.225 23.618 1.00 31.57 51 SER C C 1
ATOM 3614 O O . SER C 1 54 ? -0.250 44.729 22.618 1.00 27.51 51 SER C O 1
ATOM 3617 N N . VAL C 1 55 ? 0.907 43.068 23.557 1.00 24.36 52 VAL C N 1
ATOM 3618 C CA . VAL C 1 55 ? 0.924 42.305 22.312 1.00 32.18 52 VAL C CA 1
ATOM 3619 C C . VAL C 1 55 ? -0.496 41.935 21.874 1.00 32.31 52 VAL C C 1
ATOM 3620 O O . VAL C 1 55 ? -0.865 42.079 20.702 1.00 29.47 52 VAL C O 1
ATOM 3624 N N . LYS C 1 56 ? -1.313 41.505 22.828 1.00 30.18 53 LYS C N 1
ATOM 3625 C CA . LYS C 1 56 ? -2.692 41.178 22.510 1.00 28.61 53 LYS C CA 1
ATOM 3626 C C . LYS C 1 56 ? -3.489 42.390 22.001 1.00 30.25 53 LYS C C 1
ATOM 3627 O O . LYS C 1 56 ? -4.244 42.292 21.024 1.00 24.04 53 LYS C O 1
ATOM 3633 N N . CYS C 1 57 ? -3.337 43.532 22.663 1.00 28.03 54 CYS C N 1
ATOM 3634 C CA A CYS C 1 57 ? -3.964 44.772 22.235 0.50 28.19 54 CYS C CA 1
ATOM 3635 C CA B CYS C 1 57 ? -4.000 44.742 22.203 0.50 28.47 54 CYS C CA 1
ATOM 3636 C C . CYS C 1 57 ? -3.505 45.136 20.809 1.00 30.49 54 CYS C C 1
ATOM 3637 O O . CYS C 1 57 ? -4.287 45.574 19.963 1.00 26.20 54 CYS C O 1
ATOM 3642 N N . CYS C 1 58 ? -2.211 44.973 20.561 1.00 30.59 55 CYS C N 1
ATOM 3643 C CA . CYS C 1 58 ? -1.648 45.246 19.232 1.00 29.72 55 CYS C CA 1
ATOM 3644 C C . CYS C 1 58 ? -2.309 44.386 18.151 1.00 30.20 55 CYS C C 1
ATOM 3645 O O . CYS C 1 58 ? -2.729 44.923 17.144 1.00 26.94 55 CYS C O 1
ATOM 3648 N N . PHE C 1 59 ? -2.413 43.064 18.350 1.00 27.04 56 PHE C N 1
ATOM 3649 C CA . PHE C 1 59 ? -3.167 42.221 17.392 1.00 28.22 56 PHE C CA 1
ATOM 3650 C C . PHE C 1 59 ? -4.650 42.535 17.267 1.00 31.05 56 PHE C C 1
ATOM 3651 O O . PHE C 1 59 ? -5.209 42.435 16.175 1.00 30.38 56 PHE C O 1
ATOM 3659 N N . ASP C 1 60 ? -5.292 42.873 18.384 1.00 30.06 57 ASP C N 1
ATOM 3660 C CA . ASP C 1 60 ? -6.677 43.285 18.347 1.00 30.52 57 ASP C CA 1
ATOM 3661 C C . ASP C 1 60 ? -6.825 44.450 17.400 1.00 28.09 57 ASP C C 1
ATOM 3662 O O . ASP C 1 60 ? -7.744 44.461 16.594 1.00 30.91 57 ASP C O 1
ATOM 3667 N N . TYR C 1 61 ? -5.931 45.437 17.534 1.00 25.21 58 TYR C N 1
ATOM 3668 C CA . TYR C 1 61 ? -5.990 46.632 16.730 1.00 28.06 58 TYR C CA 1
ATOM 3669 C C . TYR C 1 61 ? -5.764 46.263 15.257 1.00 32.14 58 TYR C C 1
ATOM 3670 O O . TYR C 1 61 ? -6.491 46.740 14.378 1.00 29.83 58 TYR C O 1
ATOM 3679 N N . LEU C 1 62 ? -4.778 45.402 14.983 1.00 27.03 59 LEU C N 1
ATOM 3680 C CA . LEU C 1 62 ? -4.489 45.049 13.593 1.00 27.74 59 LEU C CA 1
ATOM 3681 C C . LEU C 1 62 ? -5.611 44.206 12.990 1.00 30.00 59 LEU C C 1
ATOM 3682 O O . LEU C 1 62 ? -6.017 44.419 11.852 1.00 30.91 59 LEU C O 1
ATOM 3687 N N . ASN C 1 63 ? -6.117 43.243 13.747 1.00 25.75 60 ASN C N 1
ATOM 3688 C CA . ASN C 1 63 ? -7.277 42.499 13.274 1.00 33.43 60 ASN C CA 1
ATOM 3689 C C . ASN C 1 63 ? -8.512 43.346 12.991 1.00 33.77 60 ASN C C 1
ATOM 3690 O O . ASN C 1 63 ? -9.255 43.046 12.063 1.00 30.02 60 ASN C O 1
ATOM 3695 N N . ASN C 1 64 ? -8.722 44.399 13.781 1.00 30.99 61 ASN C N 1
ATOM 3696 C CA . ASN C 1 64 ? -9.865 45.286 13.564 1.00 34.69 61 ASN C CA 1
ATOM 3697 C C . ASN C 1 64 ? -9.831 46.035 12.210 1.00 30.82 61 ASN C C 1
ATOM 3698 O O . ASN C 1 64 ? -10.868 46.335 11.613 1.00 30.90 61 ASN C O 1
ATOM 3703 N N . ILE C 1 65 ? -8.652 46.323 11.685 1.00 39.32 62 ILE C N 1
ATOM 3704 C CA . ILE C 1 65 ? -8.542 46.834 10.315 1.00 37.15 62 ILE C CA 1
ATOM 3705 C C . ILE C 1 65 ? -9.333 46.006 9.255 1.00 40.00 62 ILE C C 1
ATOM 3706 O O . ILE C 1 65 ? -9.958 46.543 8.319 1.00 31.16 62 ILE C O 1
ATOM 3711 N N . ILE C 1 66 ? -9.277 44.694 9.403 1.00 33.17 63 ILE C N 1
ATOM 3712 C CA . ILE C 1 66 ? -10.023 43.762 8.571 1.00 42.20 63 ILE C CA 1
ATOM 3713 C C . ILE C 1 66 ? -11.520 43.842 8.816 1.00 42.95 63 ILE C C 1
ATOM 3714 O O . ILE C 1 66 ? -12.324 43.860 7.885 1.00 43.84 63 ILE C O 1
ATOM 3745 N N . ASN C 1 69 ? -12.842 47.011 7.240 1.00 30.46 66 ASN C N 1
ATOM 3746 C CA . ASN C 1 69 ? -13.076 46.844 5.809 1.00 27.41 66 ASN C CA 1
ATOM 3747 C C . ASN C 1 69 ? -14.432 46.162 5.499 1.00 30.24 66 ASN C C 1
ATOM 3748 O O . ASN C 1 69 ? -15.208 46.659 4.675 1.00 30.33 66 ASN C O 1
ATOM 3753 N N . GLN C 1 70 ? -14.734 45.042 6.149 1.00 29.52 67 GLN C N 1
ATOM 3754 C CA . GLN C 1 70 ? -16.084 44.444 5.979 1.00 36.03 67 GLN C CA 1
ATOM 3755 C C . GLN C 1 70 ? -17.251 45.411 6.195 1.00 33.77 67 GLN C C 1
ATOM 3756 O O . GLN C 1 70 ? -18.252 45.314 5.515 1.00 32.71 67 GLN C O 1
ATOM 3762 N N . ASN C 1 71 ? -17.154 46.313 7.158 1.00 34.67 68 ASN C N 1
ATOM 3763 C CA . ASN C 1 71 ? -18.214 47.272 7.440 1.00 33.12 68 ASN C CA 1
ATOM 3764 C C . ASN C 1 71 ? -18.696 48.028 6.201 1.00 37.88 68 ASN C C 1
ATOM 3765 O O . ASN C 1 71 ? -19.891 48.250 6.039 1.00 31.51 68 ASN C O 1
ATOM 3770 N N . LYS C 1 72 ? -17.771 48.417 5.328 1.00 39.21 69 LYS C N 1
ATOM 3771 C CA . LYS C 1 72 ? -18.105 49.152 4.091 1.00 37.23 69 LYS C CA 1
ATOM 3772 C C . LYS C 1 72 ? -18.965 48.334 3.135 1.00 42.95 69 LYS C C 1
ATOM 3773 O O . LYS C 1 72 ? -19.520 48.895 2.171 1.00 46.45 69 LYS C O 1
ATOM 3779 N N . SER C 1 73 ? -19.054 47.024 3.390 1.00 40.55 70 SER C N 1
ATOM 3780 C CA . SER C 1 73 ? -19.704 46.071 2.477 1.00 44.72 70 SER C CA 1
ATOM 3781 C C . SER C 1 73 ? -19.352 46.383 1.022 1.00 44.22 70 SER C C 1
ATOM 3782 O O . SER C 1 73 ? -20.268 46.515 0.181 1.00 44.04 70 SER C O 1
ATOM 3785 N N . ASN C 1 74 ? -18.058 46.513 0.715 1.00 31.49 71 ASN C N 1
ATOM 3786 C CA . ASN C 1 74 ? -17.682 46.916 -0.634 1.00 34.85 71 ASN C CA 1
ATOM 3787 C C . ASN C 1 74 ? -16.363 46.339 -1.119 1.00 36.32 71 ASN C C 1
ATOM 3788 O O . ASN C 1 74 ? -15.276 46.611 -0.551 1.00 37.69 71 ASN C O 1
ATOM 3793 N N . TYR C 1 75 ? -16.471 45.558 -2.190 1.00 30.87 72 TYR C N 1
ATOM 3794 C CA . TYR C 1 75 ? -15.352 44.772 -2.661 1.00 24.63 72 TYR C CA 1
ATOM 3795 C C . TYR C 1 75 ? -15.069 45.034 -4.122 1.00 23.31 72 TYR C C 1
ATOM 3796 O O . TYR C 1 75 ? -14.474 44.205 -4.797 1.00 27.35 72 TYR C O 1
ATOM 3805 N N . SER C 1 76 ? -15.497 46.198 -4.611 1.00 27.83 73 SER C N 1
ATOM 3806 C CA . SER C 1 76 ? -15.120 46.640 -5.957 1.00 26.11 73 SER C CA 1
ATOM 3807 C C . SER C 1 76 ? -13.594 46.852 -6.096 1.00 27.36 73 SER C C 1
ATOM 3808 O O . SER C 1 76 ? -12.829 46.923 -5.103 1.00 21.80 73 SER C O 1
ATOM 3811 N N . ILE C 1 77 ? -13.142 46.970 -7.340 1.00 22.04 74 ILE C N 1
ATOM 3812 C CA . ILE C 1 77 ? -11.726 47.345 -7.572 1.00 25.95 74 ILE C CA 1
ATOM 3813 C C . ILE C 1 77 ? -11.431 48.712 -6.925 1.00 24.90 74 ILE C C 1
ATOM 3814 O O . ILE C 1 77 ? -10.414 48.862 -6.261 1.00 23.02 74 ILE C O 1
ATOM 3819 N N . ASP C 1 78 ? -12.312 49.710 -7.101 1.00 24.57 75 ASP C N 1
ATOM 3820 C CA A ASP C 1 78 ? -12.107 50.989 -6.406 0.50 24.73 75 ASP C CA 1
ATOM 3821 C CA B ASP C 1 78 ? -12.185 51.007 -6.374 0.50 26.11 75 ASP C CA 1
ATOM 3822 C C . ASP C 1 78 ? -11.905 50.783 -4.909 1.00 28.61 75 ASP C C 1
ATOM 3823 O O . ASP C 1 78 ? -10.995 51.369 -4.323 1.00 24.39 75 ASP C O 1
ATOM 3832 N N . ALA C 1 79 ? -12.737 49.940 -4.308 1.00 21.74 76 ALA C N 1
ATOM 3833 C CA . ALA C 1 79 ? -12.615 49.603 -2.890 1.00 24.95 76 ALA C CA 1
ATOM 3834 C C . ALA C 1 79 ? -11.315 48.881 -2.536 1.00 24.92 76 ALA C C 1
ATOM 3835 O O . ALA C 1 79 ? -10.732 49.058 -1.447 1.00 23.08 76 ALA C O 1
ATOM 3837 N N . LEU C 1 80 ? -10.824 48.026 -3.440 1.00 22.22 77 LEU C N 1
ATOM 3838 C CA . LEU C 1 80 ? -9.539 47.417 -3.197 1.00 21.99 77 LEU C CA 1
ATOM 3839 C C . LEU C 1 80 ? -8.439 48.507 -3.095 1.00 26.26 77 LEU C C 1
ATOM 3840 O O . LEU C 1 80 ? -7.584 48.487 -2.188 1.00 23.46 77 LEU C O 1
ATOM 3845 N N . TYR C 1 81 ? -8.435 49.464 -4.019 1.00 25.25 78 TYR C N 1
ATOM 3846 C CA . TYR C 1 81 ? -7.406 50.518 -3.957 1.00 24.48 78 TYR C CA 1
ATOM 3847 C C . TYR C 1 81 ? -7.553 51.326 -2.660 1.00 22.91 78 TYR C C 1
ATOM 3848 O O . TYR C 1 81 ? -6.532 51.670 -2.026 1.00 25.54 78 TYR C O 1
ATOM 3857 N N . GLN C 1 82 ? -8.790 51.590 -2.259 1.00 25.04 79 GLN C N 1
ATOM 3858 C CA . GLN C 1 82 ? -9.042 52.264 -0.976 1.00 23.90 79 GLN C CA 1
ATOM 3859 C C . GLN C 1 82 ? -8.573 51.432 0.222 1.00 26.50 79 GLN C C 1
ATOM 3860 O O . GLN C 1 82 ? -7.996 51.974 1.174 1.00 24.20 79 GLN C O 1
ATOM 3866 N N . PHE C 1 83 ? -8.836 50.121 0.208 1.00 22.60 80 PHE C N 1
ATOM 3867 C CA . PHE C 1 83 ? -8.242 49.231 1.218 1.00 20.75 80 PHE C CA 1
ATOM 3868 C C . PHE C 1 83 ? -6.722 49.331 1.355 1.00 22.49 80 PHE C C 1
ATOM 3869 O O . PHE C 1 83 ? -6.201 49.403 2.473 1.00 22.49 80 PHE C O 1
ATOM 3877 N N . LEU C 1 84 ? -6.001 49.302 0.235 1.00 19.74 81 LEU C N 1
ATOM 3878 C CA . LEU C 1 84 ? -4.547 49.393 0.264 1.00 22.05 81 LEU C CA 1
ATOM 3879 C C . LEU C 1 84 ? -4.093 50.735 0.863 1.00 22.74 81 LEU C C 1
ATOM 3880 O O . LEU C 1 84 ? -3.176 50.793 1.705 1.00 19.91 81 LEU C O 1
ATOM 3885 N N . PHE C 1 85 ? -4.729 51.806 0.395 1.00 19.78 82 PHE C N 1
ATOM 3886 C CA . PHE C 1 85 ? -4.446 53.163 0.939 1.00 23.14 82 PHE C CA 1
ATOM 3887 C C . PHE C 1 85 ? -4.600 53.197 2.479 1.00 22.13 82 PHE C C 1
ATOM 3888 O O . PHE C 1 85 ? -3.718 53.701 3.211 1.00 20.05 82 PHE C O 1
ATOM 3896 N N . GLU C 1 86 ? -5.721 52.670 2.965 1.00 20.29 83 GLU C N 1
ATOM 3897 C CA . GLU C 1 86 ? -5.981 52.683 4.400 1.00 26.15 83 GLU C CA 1
ATOM 3898 C C . GLU C 1 86 ? -4.994 51.823 5.195 1.00 21.99 83 GLU C C 1
ATOM 3899 O O . GLU C 1 86 ? -4.582 52.224 6.268 1.00 21.84 83 GLU C O 1
ATOM 3905 N N . PHE C 1 87 ? -4.653 50.633 4.702 1.00 20.40 84 PHE C N 1
ATOM 3906 C CA . PHE C 1 87 ? -3.618 49.810 5.335 1.00 18.97 84 PHE C CA 1
ATOM 3907 C C . PHE C 1 87 ? -2.301 50.615 5.490 1.00 21.42 84 PHE C C 1
ATOM 3908 O O . PHE C 1 87 ? -1.683 50.668 6.561 1.00 22.28 84 PHE C O 1
ATOM 3916 N N . ILE C 1 88 ? -1.845 51.192 4.391 1.00 21.61 85 ILE C N 1
ATOM 3917 C CA . ILE C 1 88 ? -0.561 51.898 4.398 1.00 20.79 85 ILE C CA 1
ATOM 3918 C C . ILE C 1 88 ? -0.672 53.201 5.235 1.00 21.65 85 ILE C C 1
ATOM 3919 O O . ILE C 1 88 ? 0.210 53.513 6.045 1.00 22.58 85 ILE C O 1
ATOM 3924 N N . PHE C 1 89 ? -1.742 53.977 5.020 1.00 20.41 86 PHE C N 1
ATOM 3925 C CA . PHE C 1 89 ? -1.779 55.329 5.622 1.00 21.14 86 PHE C CA 1
ATOM 3926 C C . PHE C 1 89 ? -2.393 55.374 7.041 1.00 24.76 86 PHE C C 1
ATOM 3927 O O . PHE C 1 89 ? -1.994 56.195 7.862 1.00 22.58 86 PHE C O 1
ATOM 3935 N N . ASP C 1 90 ? -3.379 54.514 7.305 1.00 24.71 87 ASP C N 1
ATOM 3936 C CA . ASP C 1 90 ? -4.217 54.656 8.491 1.00 25.01 87 ASP C CA 1
ATOM 3937 C C . ASP C 1 90 ? -3.890 53.713 9.640 1.00 28.53 87 ASP C C 1
ATOM 3938 O O . ASP C 1 90 ? -4.387 53.887 10.764 1.00 26.21 87 ASP C O 1
ATOM 3943 N N . ILE C 1 91 ? -3.092 52.700 9.371 1.00 21.44 88 ILE C N 1
ATOM 3944 C CA . ILE C 1 91 ? -2.529 51.921 10.480 1.00 25.46 88 ILE C CA 1
ATOM 3945 C C . ILE C 1 91 ? -1.488 52.720 11.266 1.00 25.66 88 ILE C C 1
ATOM 3946 O O . ILE C 1 91 ? -0.465 53.082 10.730 1.00 25.98 88 ILE C O 1
ATOM 3951 N N . GLU C 1 92 ? -1.761 53.008 12.543 1.00 27.29 89 GLU C N 1
ATOM 3952 C CA . GLU C 1 92 ? -0.836 53.837 13.320 1.00 26.62 89 GLU C CA 1
ATOM 3953 C C . GLU C 1 92 ? 0.502 53.159 13.419 1.00 27.41 89 GLU C C 1
ATOM 3954 O O . GLU C 1 92 ? 0.612 51.954 13.687 1.00 27.27 89 GLU C O 1
ATOM 3960 N N . GLU C 1 93 ? 1.533 53.975 13.216 1.00 25.12 90 GLU C N 1
ATOM 3961 C CA . GLU C 1 93 ? 2.891 53.481 13.192 1.00 25.84 90 GLU C CA 1
ATOM 3962 C C . GLU C 1 93 ? 3.270 52.666 14.409 1.00 25.95 90 GLU C C 1
ATOM 3963 O O . GLU C 1 93 ? 4.002 51.708 14.286 1.00 25.65 90 GLU C O 1
ATOM 3969 N N . ARG C 1 94 ? 2.795 53.033 15.598 1.00 25.73 91 ARG C N 1
ATOM 3970 C CA . ARG C 1 94 ? 3.322 52.303 16.767 1.00 28.67 91 ARG C CA 1
ATOM 3971 C C . ARG C 1 94 ? 2.867 50.834 16.753 1.00 27.59 91 ARG C C 1
ATOM 3972 O O . ARG C 1 94 ? 3.542 49.971 17.268 1.00 26.44 91 ARG C O 1
ATOM 3980 N N . TYR C 1 95 ? 1.700 50.560 16.192 1.00 25.03 92 TYR C N 1
ATOM 3981 C CA . TYR C 1 95 ? 1.282 49.140 16.067 1.00 25.04 92 TYR C CA 1
ATOM 3982 C C . TYR C 1 95 ? 2.125 48.356 15.094 1.00 28.36 92 TYR C C 1
ATOM 3983 O O . TYR C 1 95 ? 2.452 47.180 15.332 1.00 29.55 92 TYR C O 1
ATOM 3992 N N . ILE C 1 96 ? 2.507 48.993 14.000 1.00 27.29 93 ILE C N 1
ATOM 3993 C CA . ILE C 1 96 ? 3.380 48.289 13.056 1.00 28.93 93 ILE C CA 1
ATOM 3994 C C . ILE C 1 96 ? 4.738 48.061 13.689 1.00 29.94 93 ILE C C 1
ATOM 3995 O O . ILE C 1 96 ? 5.299 46.957 13.640 1.00 27.15 93 ILE C O 1
ATOM 4000 N N . ARG C 1 97 ? 5.266 49.093 14.335 1.00 28.99 94 ARG C N 1
ATOM 4001 C CA . ARG C 1 97 ? 6.488 48.897 15.079 1.00 29.91 94 ARG C CA 1
ATOM 4002 C C . ARG C 1 97 ? 6.416 47.855 16.182 1.00 34.87 94 ARG C C 1
ATOM 4003 O O . ARG C 1 97 ? 7.382 47.118 16.375 1.00 31.26 94 ARG C O 1
ATOM 4019 N N . TYR C 1 99 ? 4.500 45.153 16.194 1.00 27.84 96 TYR C N 1
ATOM 4020 C CA . TYR C 1 99 ? 4.528 43.910 15.399 1.00 30.28 96 TYR C CA 1
ATOM 4021 C C . TYR C 1 99 ? 5.944 43.496 15.005 1.00 29.28 96 TYR C C 1
ATOM 4022 O O . TYR C 1 99 ? 6.342 42.309 15.109 1.00 28.31 96 TYR C O 1
ATOM 4031 N N . VAL C 1 100 ? 6.706 44.459 14.525 1.00 28.05 97 VAL C N 1
ATOM 4032 C CA . VAL C 1 100 ? 8.111 44.177 14.176 1.00 32.06 97 VAL C CA 1
ATOM 4033 C C . VAL C 1 100 ? 8.938 43.815 15.418 1.00 34.35 97 VAL C C 1
ATOM 4034 O O . VAL C 1 100 ? 9.846 42.965 15.342 1.00 29.64 97 VAL C O 1
ATOM 4038 N N . GLN C 1 101 ? 8.639 44.469 16.550 1.00 31.71 98 GLN C N 1
ATOM 4039 C CA . GLN C 1 101 ? 9.346 44.188 17.808 1.00 34.62 98 GLN C CA 1
ATOM 4040 C C . GLN C 1 101 ? 9.229 42.739 18.233 1.00 28.18 98 GLN C C 1
ATOM 4041 O O . GLN C 1 101 ? 10.076 42.259 18.999 1.00 33.77 98 GLN C O 1
ATOM 4047 N N . LEU C 1 102 ? 8.175 42.057 17.791 1.00 29.70 99 LEU C N 1
ATOM 4048 C CA . LEU C 1 102 ? 7.928 40.635 18.111 1.00 27.83 99 LEU C CA 1
ATOM 4049 C C . LEU C 1 102 ? 9.080 39.734 17.715 1.00 36.65 99 LEU C C 1
ATOM 4050 O O . LEU C 1 102 ? 9.332 38.683 18.336 1.00 29.26 99 LEU C O 1
ATOM 4055 N N . SER C 1 103 ? 9.740 40.136 16.631 1.00 35.37 100 SER C N 1
ATOM 4056 C CA . SER C 1 103 ? 10.880 39.433 16.061 1.00 32.84 100 SER C CA 1
ATOM 4057 C C . SER C 1 103 ? 12.081 39.674 16.946 1.00 35.04 100 SER C C 1
ATOM 4058 O O . SER C 1 103 ? 12.938 38.819 17.142 1.00 38.19 100 SER C O 1
ATOM 4061 N N . ASN C 1 104 ? 12.102 40.869 17.514 1.00 36.69 101 ASN C N 1
ATOM 4062 C CA . ASN C 1 104 ? 13.294 41.434 18.134 1.00 39.31 101 ASN C CA 1
ATOM 4063 C C . ASN C 1 104 ? 13.376 41.213 19.626 1.00 38.40 101 ASN C C 1
ATOM 4064 O O . ASN C 1 104 ? 14.369 41.598 20.271 1.00 38.54 101 ASN C O 1
ATOM 4069 N N . THR C 1 105 ? 12.325 40.638 20.182 1.00 42.19 102 THR C N 1
ATOM 4070 C CA . THR C 1 105 ? 12.232 40.467 21.639 1.00 44.94 102 THR C CA 1
ATOM 4071 C C . THR C 1 105 ? 12.620 39.063 22.004 1.00 46.98 102 THR C C 1
ATOM 4072 O O . THR C 1 105 ? 11.857 38.133 21.758 1.00 54.38 102 THR C O 1
ATOM 4076 N N . PRO C 1 106 ? 13.789 38.891 22.642 1.00 50.83 103 PRO C N 1
ATOM 4077 C CA . PRO C 1 106 ? 14.362 37.534 22.791 1.00 43.91 103 PRO C CA 1
ATOM 4078 C C . PRO C 1 106 ? 13.735 36.677 23.906 1.00 48.05 103 PRO C C 1
ATOM 4079 O O . PRO C 1 106 ? 13.970 35.457 23.965 1.00 48.03 103 PRO C O 1
ATOM 4083 N N . GLU C 1 107 ? 12.946 37.286 24.785 1.00 42.29 104 GLU C N 1
ATOM 4084 C CA . GLU C 1 107 ? 12.342 36.509 25.873 1.00 42.00 104 GLU C CA 1
ATOM 4085 C C . GLU C 1 107 ? 11.195 35.590 25.430 1.00 34.83 104 GLU C C 1
ATOM 4086 O O . GLU C 1 107 ? 10.703 35.671 24.309 1.00 41.20 104 GLU C O 1
ATOM 4092 N N . GLU C 1 108 ? 10.725 34.794 26.387 1.00 42.79 105 GLU C N 1
ATOM 4093 C CA . GLU C 1 108 ? 9.660 33.816 26.250 1.00 43.46 105 GLU C CA 1
ATOM 4094 C C . GLU C 1 108 ? 8.377 34.417 26.730 1.00 45.03 105 GLU C C 1
ATOM 4095 O O . GLU C 1 108 ? 8.373 35.077 27.760 1.00 48.13 105 GLU C O 1
ATOM 4101 N N . PHE C 1 109 ? 7.283 34.167 26.020 1.00 44.19 106 PHE C N 1
ATOM 4102 C CA . PHE C 1 109 ? 5.973 34.596 26.510 1.00 48.50 106 PHE C CA 1
ATOM 4103 C C . PHE C 1 109 ? 4.870 33.555 26.349 1.00 52.88 106 PHE C C 1
ATOM 4104 O O . PHE C 1 109 ? 4.963 32.634 25.521 1.00 53.29 106 PHE C O 1
ATOM 4112 N N . SER C 1 110 ? 3.831 33.708 27.166 1.00 53.67 107 SER C N 1
ATOM 4113 C CA . SER C 1 110 ? 2.646 32.870 27.090 1.00 54.90 107 SER C CA 1
ATOM 4114 C C . SER C 1 110 ? 1.756 33.357 25.939 1.00 55.38 107 SER C C 1
ATOM 4115 O O . SER C 1 110 ? 2.027 34.416 25.357 1.00 58.28 107 SER C O 1
ATOM 4118 N N . GLY C 1 111 ? 0.726 32.586 25.584 1.00 52.97 108 GLY C N 1
ATOM 4119 C CA . GLY C 1 111 ? -0.297 33.056 24.624 1.00 49.30 108 GLY C CA 1
ATOM 4120 C C . GLY C 1 111 ? 0.111 33.145 23.151 1.00 47.91 108 GLY C C 1
ATOM 4121 O O . GLY C 1 111 ? -0.339 34.052 22.414 1.00 44.55 108 GLY C O 1
ATOM 4122 N N . ASN C 1 112 ? 0.993 32.221 22.765 1.00 40.47 109 ASN C N 1
ATOM 4123 C CA . ASN C 1 112 ? 1.339 31.877 21.389 1.00 36.17 109 ASN C CA 1
ATOM 4124 C C . ASN C 1 112 ? 1.469 33.039 20.417 1.00 36.18 109 ASN C C 1
ATOM 4125 O O . ASN C 1 112 ? 0.650 33.204 19.501 1.00 30.88 109 ASN C O 1
ATOM 4130 N N . ILE C 1 113 ? 2.522 33.815 20.615 1.00 27.56 110 ILE C N 1
ATOM 4131 C CA . ILE C 1 113 ? 2.800 34.976 19.757 1.00 33.02 110 ILE C CA 1
ATOM 4132 C C . ILE C 1 113 ? 2.863 34.634 18.266 1.00 29.34 110 ILE C C 1
ATOM 4133 O O . ILE C 1 113 ? 2.306 35.348 17.440 1.00 25.45 110 ILE C O 1
ATOM 4138 N N . TYR C 1 114 ? 3.544 33.550 17.913 1.00 26.52 111 TYR C N 1
ATOM 4139 C CA . TYR C 1 114 ? 3.627 33.174 16.489 1.00 25.48 111 TYR C CA 1
ATOM 4140 C C . TYR C 1 114 ? 2.265 32.797 15.920 1.00 25.08 111 TYR C C 1
ATOM 4141 O O . TYR C 1 114 ? 1.962 33.076 14.752 1.00 26.01 111 TYR C O 1
ATOM 4150 N N . GLY C 1 115 ? 1.453 32.141 16.745 1.00 27.03 112 GLY C N 1
ATOM 4151 C CA . GLY C 1 115 ? 0.080 31.824 16.377 1.00 24.68 112 GLY C CA 1
ATOM 4152 C C . GLY C 1 115 ? -0.691 33.082 16.021 1.00 25.51 112 GLY C C 1
ATOM 4153 O O . GLY C 1 115 ? -1.459 33.080 15.066 1.00 26.90 112 GLY C O 1
ATOM 4154 N N . GLN C 1 116 ? -0.504 34.167 16.780 1.00 24.34 113 GLN C N 1
ATOM 4155 C CA . GLN C 1 116 ? -1.203 35.402 16.453 1.00 26.63 113 GLN C CA 1
ATOM 4156 C C . GLN C 1 116 ? -0.665 35.977 15.150 1.00 24.59 113 GLN C C 1
ATOM 4157 O O . GLN C 1 116 ? -1.428 36.507 14.355 1.00 27.05 113 GLN C O 1
ATOM 4163 N N . ILE C 1 117 ? 0.640 35.876 14.939 1.00 29.16 114 ILE C N 1
ATOM 4164 C CA . ILE C 1 117 ? 1.245 36.352 13.681 1.00 27.47 114 ILE C CA 1
ATOM 4165 C C . ILE C 1 117 ? 0.662 35.609 12.447 1.00 30.23 114 ILE C C 1
ATOM 4166 O O . ILE C 1 117 ? 0.238 36.263 11.468 1.00 27.81 114 ILE C O 1
ATOM 4171 N N . GLN C 1 118 ? 0.605 34.271 12.511 1.00 24.59 115 GLN C N 1
ATOM 4172 C CA . GLN C 1 118 ? 0.056 33.473 11.403 1.00 27.69 115 GLN C CA 1
ATOM 4173 C C . GLN C 1 118 ? -1.448 33.662 11.225 1.00 27.27 115 GLN C C 1
ATOM 4174 O O . GLN C 1 118 ? -1.931 33.629 10.103 1.00 28.62 115 GLN C O 1
ATOM 4180 N N . ASP C 1 119 ? -2.191 33.805 12.322 1.00 28.42 116 ASP C N 1
ATOM 4181 C CA . ASP C 1 119 ? -3.636 34.090 12.217 1.00 30.44 116 ASP C CA 1
ATOM 4182 C C . ASP C 1 119 ? -3.900 35.410 11.482 1.00 31.14 116 ASP C C 1
ATOM 4183 O O . ASP C 1 119 ? -4.793 35.483 10.643 1.00 31.47 116 ASP C O 1
ATOM 4188 N N . LEU C 1 120 ? -3.158 36.447 11.839 1.00 25.60 117 LEU C N 1
ATOM 4189 C CA . LEU C 1 120 ? -3.287 37.751 11.182 1.00 26.70 117 LEU C CA 1
ATOM 4190 C C . LEU C 1 120 ? -3.076 37.600 9.682 1.00 30.79 117 LEU C C 1
ATOM 4191 O O . LEU C 1 120 ? -3.887 38.103 8.886 1.00 30.22 117 LEU C O 1
ATOM 4196 N N . ASN C 1 121 ? -2.011 36.888 9.291 1.00 25.40 118 ASN C N 1
ATOM 4197 C CA . ASN C 1 121 ? -1.779 36.614 7.880 1.00 28.79 118 ASN C CA 1
ATOM 4198 C C . ASN C 1 121 ? -2.968 35.897 7.227 1.00 30.38 118 ASN C C 1
ATOM 4199 O O . ASN C 1 121 ? -3.437 36.249 6.131 1.00 27.25 118 ASN C O 1
ATOM 4204 N N . GLN C 1 122 ? -3.474 34.876 7.905 1.00 28.67 119 GLN C N 1
ATOM 4205 C CA . GLN C 1 122 ? -4.545 34.093 7.314 1.00 27.14 119 GLN C CA 1
ATOM 4206 C C . GLN C 1 122 ? -5.826 34.914 7.183 1.00 29.15 119 GLN C C 1
ATOM 4207 O O . GLN C 1 122 ? -6.535 34.825 6.170 1.00 27.89 119 GLN C O 1
ATOM 4213 N N . SER C 1 123 ? -6.095 35.743 8.185 1.00 26.73 120 SER C N 1
ATOM 4214 C CA . SER C 1 123 ? -7.251 36.627 8.157 1.00 31.91 120 SER C CA 1
ATOM 4215 C C . SER C 1 123 ? -7.136 37.678 7.077 1.00 31.22 120 SER C C 1
ATOM 4216 O O . SER C 1 123 ? -8.122 37.973 6.391 1.00 28.89 120 SER C O 1
ATOM 4219 N N . LEU C 1 124 ? -5.937 38.245 6.928 1.00 26.45 121 LEU C N 1
ATOM 4220 C CA . LEU C 1 124 ? -5.692 39.251 5.893 1.00 28.30 121 LEU C CA 1
ATOM 4221 C C . LEU C 1 124 ? -5.882 38.597 4.522 1.00 29.16 121 LEU C C 1
ATOM 4222 O O . LEU C 1 124 ? -6.545 39.141 3.657 1.00 30.98 121 LEU C O 1
ATOM 4227 N N . SER C 1 125 ? -5.295 37.418 4.323 1.00 26.90 122 SER C N 1
ATOM 4228 C CA . SER C 1 125 ? -5.526 36.641 3.102 1.00 26.95 122 SER C CA 1
ATOM 4229 C C . SER C 1 125 ? -7.024 36.369 2.769 1.00 31.61 122 SER C C 1
ATOM 4230 O O . SER C 1 125 ? -7.438 36.556 1.616 1.00 28.27 122 SER C O 1
ATOM 4233 N N . LYS C 1 126 ? -7.820 35.936 3.759 1.00 30.19 123 LYS C N 1
ATOM 4234 C CA . LYS C 1 126 ? -9.262 35.693 3.576 1.00 35.08 123 LYS C CA 1
ATOM 4235 C C . LYS C 1 126 ? -10.000 36.965 3.188 1.00 32.89 123 LYS C C 1
ATOM 4236 O O . LYS C 1 126 ? -10.877 36.944 2.347 1.00 31.62 123 LYS C O 1
ATOM 4242 N N . GLU C 1 127 ? -9.641 38.082 3.801 1.00 28.84 124 GLU C N 1
ATOM 4243 C CA . GLU C 1 127 ? -10.287 39.357 3.455 1.00 33.54 124 GLU C CA 1
ATOM 4244 C C . GLU C 1 127 ? -9.906 39.838 2.037 1.00 31.56 124 GLU C C 1
ATOM 4245 O O . GLU C 1 127 ? -10.769 40.200 1.237 1.00 27.52 124 GLU C O 1
ATOM 4251 N N . ILE C 1 128 ? -8.616 39.750 1.724 1.00 28.47 125 ILE C N 1
ATOM 4252 C CA . ILE C 1 128 ? -8.085 40.047 0.386 1.00 30.95 125 ILE C CA 1
ATOM 4253 C C . ILE C 1 128 ? -8.817 39.261 -0.687 1.00 25.13 125 ILE C C 1
ATOM 4254 O O . ILE C 1 128 ? -9.174 39.805 -1.746 1.00 25.82 125 ILE C O 1
ATOM 4259 N N . ALA C 1 129 ? -9.080 37.984 -0.419 1.00 25.70 126 ALA C N 1
ATOM 4260 C CA . ALA C 1 129 ? -9.695 37.133 -1.435 1.00 27.75 126 ALA C CA 1
ATOM 4261 C C . ALA C 1 129 ? -11.062 37.633 -1.883 1.00 28.10 126 ALA C C 1
ATOM 4262 O O . ALA C 1 129 ? -11.493 37.352 -2.995 1.00 26.03 126 ALA C O 1
ATOM 4264 N N . LYS C 1 130 ? -11.734 38.363 -1.001 1.00 22.76 127 LYS C N 1
ATOM 4265 C CA . LYS C 1 130 ? -13.040 38.919 -1.290 1.00 22.76 127 LYS C CA 1
ATOM 4266 C C . LYS C 1 130 ? -13.091 39.912 -2.446 1.00 23.91 127 LYS C C 1
ATOM 4267 O O . LYS C 1 130 ? -14.167 40.091 -3.057 1.00 21.57 127 LYS C O 1
ATOM 4273 N N . PHE C 1 131 ? -11.946 40.544 -2.731 1.00 23.75 128 PHE C N 1
ATOM 4274 C CA . PHE C 1 131 ? -11.803 41.504 -3.815 1.00 26.53 128 PHE C CA 1
ATOM 4275 C C . PHE C 1 131 ? -11.524 40.852 -5.153 1.00 29.13 128 PHE C C 1
ATOM 4276 O O . PHE C 1 131 ? -11.508 41.545 -6.184 1.00 28.41 128 PHE C O 1
ATOM 4284 N N . TYR C 1 132 ? -11.252 39.543 -5.148 1.00 24.81 129 TYR C N 1
ATOM 4285 C CA . TYR C 1 132 ? -10.925 38.900 -6.388 1.00 26.73 129 TYR C CA 1
ATOM 4286 C C . TYR C 1 132 ? -12.108 38.860 -7.367 1.00 28.61 129 TYR C C 1
ATOM 4287 O O . TYR C 1 132 ? -13.154 38.306 -7.065 1.00 26.19 129 TYR C O 1
ATOM 4296 N N . ASP C 1 133 ? -11.887 39.375 -8.569 1.00 28.46 130 ASP C N 1
ATOM 4297 C CA . ASP C 1 133 ? -12.920 39.386 -9.608 1.00 29.51 130 ASP C CA 1
ATOM 4298 C C . ASP C 1 133 ? -12.285 39.010 -10.943 1.00 27.58 130 ASP C C 1
ATOM 4299 O O . ASP C 1 133 ? -11.643 39.823 -11.589 1.00 30.48 130 ASP C O 1
ATOM 4304 N N . GLU C 1 134 ? -12.468 37.755 -11.336 1.00 34.57 131 GLU C N 1
ATOM 4305 C CA A GLU C 1 134 ? -11.856 37.237 -12.553 0.50 32.69 131 GLU C CA 1
ATOM 4306 C CA B GLU C 1 134 ? -11.900 37.208 -12.559 0.50 32.70 131 GLU C CA 1
ATOM 4307 C C . GLU C 1 134 ? -12.147 38.119 -13.766 1.00 34.60 131 GLU C C 1
ATOM 4308 O O . GLU C 1 134 ? -11.341 38.192 -14.700 1.00 35.71 131 GLU C O 1
ATOM 4319 N N . SER C 1 135 ? -13.276 38.808 -13.747 1.00 33.94 132 SER C N 1
ATOM 4320 C CA . SER C 1 135 ? -13.665 39.618 -14.894 1.00 37.22 132 SER C CA 1
ATOM 4321 C C . SER C 1 135 ? -12.921 40.944 -14.933 1.00 37.81 132 SER C C 1
ATOM 4322 O O . SER C 1 135 ? -12.921 41.627 -15.953 1.00 40.52 132 SER C O 1
ATOM 4325 N N . LYS C 1 136 ? -12.265 41.290 -13.829 1.00 32.07 133 LYS C N 1
ATOM 4326 C CA . LYS C 1 136 ? -11.588 42.573 -13.701 1.00 29.80 133 LYS C CA 1
ATOM 4327 C C . LYS C 1 136 ? -10.055 42.438 -13.547 1.00 33.08 133 LYS C C 1
ATOM 4328 O O . LYS C 1 136 ? -9.328 43.413 -13.715 1.00 33.01 133 LYS C O 1
ATOM 4334 N N . ILE C 1 137 ? -9.584 41.233 -13.244 1.00 28.00 134 ILE C N 1
ATOM 4335 C CA . ILE C 1 137 ? -8.185 41.010 -12.825 1.00 28.65 134 ILE C CA 1
ATOM 4336 C C . ILE C 1 137 ? -7.551 39.928 -13.683 1.00 29.46 134 ILE C C 1
ATOM 4337 O O . ILE C 1 137 ? -8.057 38.803 -13.764 1.00 29.17 134 ILE C O 1
ATOM 4342 N N . LYS C 1 138 ? -6.435 40.274 -14.320 1.00 28.63 135 LYS C N 1
ATOM 4343 C CA . LYS C 1 138 ? -5.786 39.413 -15.309 1.00 27.76 135 LYS C CA 1
ATOM 4344 C C . LYS C 1 138 ? -4.786 38.492 -14.649 1.00 28.78 135 LYS C C 1
ATOM 4345 O O . LYS C 1 138 ? -3.612 38.487 -15.033 1.00 29.30 135 LYS C O 1
ATOM 4359 N N . THR C 1 140 ? -4.800 34.689 -11.756 1.00 27.35 137 THR C N 1
ATOM 4360 C CA . THR C 1 140 ? -5.577 33.720 -10.965 1.00 25.11 137 THR C CA 1
ATOM 4361 C C . THR C 1 140 ? -5.873 34.236 -9.533 1.00 28.97 137 THR C C 1
ATOM 4362 O O . THR C 1 140 ? -5.190 35.145 -9.018 1.00 24.59 137 THR C O 1
ATOM 4366 N N . LYS C 1 141 ? -6.883 33.657 -8.886 1.00 23.72 138 LYS C N 1
ATOM 4367 C CA . LYS C 1 141 ? -7.153 34.032 -7.497 1.00 27.82 138 LYS C CA 1
ATOM 4368 C C . LYS C 1 141 ? -5.911 33.867 -6.597 1.00 24.69 138 LYS C C 1
ATOM 4369 O O . LYS C 1 141 ? -5.597 34.713 -5.767 1.00 26.74 138 LYS C O 1
ATOM 4375 N N . GLU C 1 142 ? -5.222 32.745 -6.771 1.00 23.59 139 GLU C N 1
ATOM 4376 C CA A GLU C 1 142 ? -4.020 32.438 -5.967 0.50 24.09 139 GLU C CA 1
ATOM 4377 C CA B GLU C 1 142 ? -4.063 32.412 -5.991 0.50 25.43 139 GLU C CA 1
ATOM 4378 C C . GLU C 1 142 ? -2.992 33.520 -6.157 1.00 24.49 139 GLU C C 1
ATOM 4379 O O . GLU C 1 142 ? -2.404 34.031 -5.168 1.00 25.80 139 GLU C O 1
ATOM 4390 N N . ASP C 1 143 ? -2.736 33.894 -7.412 1.00 22.10 140 ASP C N 1
ATOM 4391 C CA . ASP C 1 143 ? -1.685 34.867 -7.687 1.00 23.91 140 ASP C CA 1
ATOM 4392 C C . ASP C 1 143 ? -2.108 36.252 -7.241 1.00 25.23 140 ASP C C 1
ATOM 4393 O O . ASP C 1 143 ? -1.277 37.050 -6.787 1.00 22.51 140 ASP C O 1
ATOM 4398 N N . PHE C 1 144 ? -3.392 36.571 -7.421 1.00 22.66 141 PHE C N 1
ATOM 4399 C CA . PHE C 1 144 ? -3.932 37.834 -6.846 1.00 22.84 141 PHE C CA 1
ATOM 4400 C C . PHE C 1 144 ? -3.698 37.946 -5.311 1.00 21.20 141 PHE C C 1
ATOM 4401 O O . PHE C 1 144 ? -3.170 38.966 -4.803 1.00 23.35 141 PHE C O 1
ATOM 4409 N N . GLN C 1 145 ? -4.102 36.923 -4.567 1.00 22.07 142 GLN C N 1
ATOM 4410 C CA . GLN C 1 145 ? -3.880 36.867 -3.105 1.00 26.32 142 GLN C CA 1
ATOM 4411 C C . GLN C 1 145 ? -2.434 37.118 -2.724 1.00 24.29 142 GLN C C 1
ATOM 4412 O O . GLN C 1 145 ? -2.131 37.908 -1.828 1.00 24.06 142 GLN C O 1
ATOM 4418 N N . ASN C 1 146 ? -1.541 36.409 -3.395 1.00 22.96 143 ASN C N 1
ATOM 4419 C CA . ASN C 1 146 ? -0.104 36.526 -3.125 1.00 26.06 143 ASN C CA 1
ATOM 4420 C C . ASN C 1 146 ? 0.447 37.912 -3.439 1.00 24.71 143 ASN C C 1
ATOM 4421 O O . ASN C 1 146 ? 1.264 38.446 -2.676 1.00 20.78 143 ASN C O 1
ATOM 4426 N N . LEU C 1 147 ? -0.012 38.523 -4.530 1.00 22.69 144 LEU C N 1
ATOM 4427 C CA . LEU C 1 147 ? 0.418 39.870 -4.864 1.00 21.53 144 LEU C CA 1
ATOM 4428 C C . LEU C 1 147 ? -0.063 40.876 -3.782 1.00 21.98 144 LEU C C 1
ATOM 4429 O O . LEU C 1 147 ? 0.730 41.685 -3.287 1.00 26.23 144 LEU C O 1
ATOM 4434 N N . ILE C 1 148 ? -1.326 40.819 -3.414 1.00 20.99 145 ILE C N 1
ATOM 4435 C CA . ILE C 1 148 ? -1.828 41.794 -2.421 1.00 21.98 145 ILE C CA 1
ATOM 4436 C C . ILE C 1 148 ? -1.108 41.558 -1.081 1.00 22.07 145 ILE C C 1
ATOM 4437 O O . ILE C 1 148 ? -0.735 42.501 -0.374 1.00 21.86 145 ILE C O 1
ATOM 4442 N N . LEU C 1 149 ? -0.928 40.289 -0.712 1.00 22.47 146 LEU C N 1
ATOM 4443 C CA . LEU C 1 149 ? -0.234 39.973 0.528 1.00 25.28 146 LEU C CA 1
ATOM 4444 C C . LEU C 1 149 ? 1.182 40.468 0.540 1.00 26.58 146 LEU C C 1
ATOM 4445 O O . LEU C 1 149 ? 1.631 40.929 1.577 1.00 23.42 146 LEU C O 1
ATOM 4450 N N . LEU C 1 150 ? 1.912 40.327 -0.568 1.00 21.57 147 LEU C N 1
ATOM 4451 C CA . LEU C 1 150 ? 3.247 40.858 -0.561 1.00 23.35 147 LEU C CA 1
ATOM 4452 C C . LEU C 1 150 ? 3.298 42.382 -0.413 1.00 24.92 147 LEU C C 1
ATOM 4453 O O . LEU C 1 150 ? 4.241 42.881 0.212 1.00 23.59 147 LEU C O 1
ATOM 4458 N N . PHE C 1 151 ? 2.322 43.098 -0.970 1.00 26.66 148 PHE C N 1
ATOM 4459 C CA . PHE C 1 151 ? 2.202 44.540 -0.718 1.00 23.87 148 PHE C CA 1
ATOM 4460 C C . PHE C 1 151 ? 2.077 44.830 0.785 1.00 30.05 148 PHE C C 1
ATOM 4461 O O . PHE C 1 151 ? 2.824 45.636 1.368 1.00 26.28 148 PHE C O 1
ATOM 4469 N N . LEU C 1 152 ? 1.108 44.176 1.405 1.00 21.23 149 LEU C N 1
ATOM 4470 C CA . LEU C 1 152 ? 0.794 44.492 2.799 1.00 28.16 149 LEU C CA 1
ATOM 4471 C C . LEU C 1 152 ? 1.943 44.055 3.728 1.00 24.82 149 LEU C C 1
ATOM 4472 O O . LEU C 1 152 ? 2.327 44.801 4.626 1.00 23.76 149 LEU C O 1
ATOM 4477 N N . GLU C 1 153 ? 2.527 42.884 3.478 1.00 20.24 150 GLU C N 1
ATOM 4478 C CA . GLU C 1 153 ? 3.516 42.359 4.391 1.00 17.45 150 GLU C CA 1
ATOM 4479 C C . GLU C 1 153 ? 4.911 42.924 4.178 1.00 24.83 150 GLU C C 1
ATOM 4480 O O . GLU C 1 153 ? 5.718 42.898 5.101 1.00 24.75 150 GLU C O 1
ATOM 4486 N N . SER C 1 154 ? 5.160 43.512 3.003 1.00 24.34 151 SER C N 1
ATOM 4487 C CA . SER C 1 154 ? 6.411 44.264 2.788 1.00 24.68 151 SER C CA 1
ATOM 4488 C C . SER C 1 154 ? 6.292 45.629 3.487 1.00 24.24 151 SER C C 1
ATOM 4489 O O . SER C 1 154 ? 7.317 46.221 3.855 1.00 23.75 151 SER C O 1
ATOM 4492 N N . TRP C 1 155 ? 5.073 46.103 3.688 1.00 22.63 152 TRP C N 1
ATOM 4493 C CA . TRP C 1 155 ? 4.874 47.422 4.358 1.00 24.24 152 TRP C CA 1
ATOM 4494 C C . TRP C 1 155 ? 5.385 47.425 5.805 1.00 24.92 152 TRP C C 1
ATOM 4495 O O . TRP C 1 155 ? 5.955 48.386 6.245 1.00 24.36 152 TRP C O 1
ATOM 4506 N N . TYR C 1 156 ? 5.221 46.315 6.518 1.00 26.20 153 TYR C N 1
ATOM 4507 C CA . TYR C 1 156 ? 5.536 46.274 7.942 1.00 26.46 153 TYR C CA 1
ATOM 4508 C C . TYR C 1 156 ? 6.950 46.740 8.174 1.00 29.93 153 TYR C C 1
ATOM 4509 O O . TYR C 1 156 ? 7.174 47.630 8.988 1.00 25.08 153 TYR C O 1
ATOM 4518 N N . LEU C 1 157 ? 7.921 46.114 7.491 1.00 26.88 154 LEU C N 1
ATOM 4519 C CA . LEU C 1 157 ? 9.290 46.443 7.767 1.00 29.12 154 LEU C CA 1
ATOM 4520 C C . LEU C 1 157 ? 9.657 47.808 7.225 1.00 27.13 154 LEU C C 1
ATOM 4521 O O . LEU C 1 157 ? 10.360 48.561 7.882 1.00 27.35 154 LEU C O 1
ATOM 4526 N N . LYS C 1 158 ? 9.133 48.160 6.047 1.00 26.10 155 LYS C N 1
ATOM 4527 C CA . LYS C 1 158 ? 9.350 49.512 5.482 1.00 26.42 155 LYS C CA 1
ATOM 4528 C C . LYS C 1 158 ? 8.853 50.611 6.432 1.00 27.72 155 LYS C C 1
ATOM 4529 O O . LYS C 1 158 ? 9.534 51.640 6.661 1.00 28.28 155 LYS C O 1
ATOM 4535 N N . ALA C 1 159 ? 7.650 50.427 6.954 1.00 24.96 156 ALA C N 1
ATOM 4536 C CA . ALA C 1 159 ? 7.088 51.420 7.895 1.00 22.01 156 ALA C CA 1
ATOM 4537 C C . ALA C 1 159 ? 7.950 51.505 9.155 1.00 26.95 156 ALA C C 1
ATOM 4538 O O . ALA C 1 159 ? 8.292 52.601 9.621 1.00 24.74 156 ALA C O 1
ATOM 4540 N N . SER C 1 160 ? 8.335 50.354 9.699 1.00 25.58 157 SER C N 1
ATOM 4541 C CA . SER C 1 160 ? 9.146 50.331 10.925 1.00 27.96 157 SER C CA 1
ATOM 4542 C C . SER C 1 160 ? 10.467 51.058 10.742 1.00 27.39 157 SER C C 1
ATOM 4543 O O . SER C 1 160 ? 10.829 51.918 11.560 1.00 26.98 157 SER C O 1
ATOM 4546 N N . PHE C 1 161 ? 11.183 50.754 9.650 1.00 24.07 158 PHE C N 1
ATOM 4547 C CA . PHE C 1 161 ? 12.395 51.506 9.316 1.00 28.36 158 PHE C CA 1
ATOM 4548 C C . PHE C 1 161 ? 12.153 53.012 9.071 1.00 26.97 158 PHE C C 1
ATOM 4549 O O . PHE C 1 161 ? 13.047 53.840 9.337 1.00 29.23 158 PHE C O 1
ATOM 4557 N N . SER C 1 162 ? 10.988 53.385 8.520 1.00 25.40 159 SER C N 1
ATOM 4558 C CA . SER C 1 162 ? 10.845 54.787 8.156 1.00 25.93 159 SER C CA 1
ATOM 4559 C C . SER C 1 162 ? 10.849 55.658 9.421 1.00 25.61 159 SER C C 1
ATOM 4560 O O . SER C 1 162 ? 11.309 56.825 9.396 1.00 31.29 159 SER C O 1
ATOM 4563 N N . GLN C 1 163 ? 10.295 55.157 10.505 1.00 26.78 160 GLN C N 1
ATOM 4564 C CA . GLN C 1 163 ? 10.300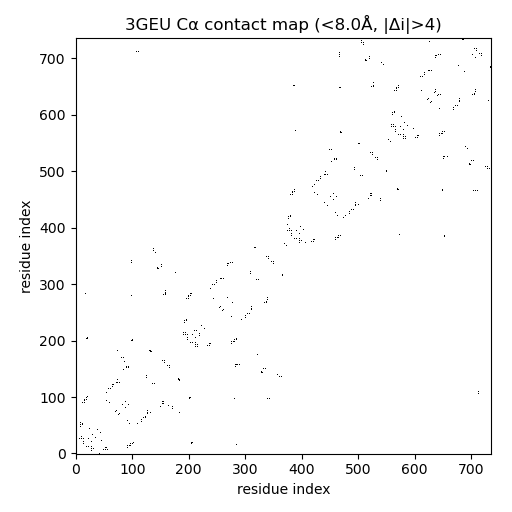 55.928 11.769 1.00 32.62 160 GLN C CA 1
ATOM 4565 C C . GLN C 1 163 ? 11.731 56.210 12.264 1.00 34.27 160 GLN C C 1
ATOM 4566 O O . GLN C 1 163 ? 12.044 57.339 12.714 1.00 30.22 160 GLN C O 1
ATOM 4572 N N . LYS C 1 164 ? 12.581 55.172 12.224 1.00 29.97 161 LYS C N 1
ATOM 4573 C CA . LYS C 1 164 ? 14.003 55.318 12.596 1.00 35.76 161 LYS C CA 1
ATOM 4574 C C . LYS C 1 164 ? 14.747 56.185 11.630 1.00 43.08 161 LYS C C 1
ATOM 4575 O O . LYS C 1 164 ? 15.405 57.171 11.997 1.00 46.53 161 LYS C O 1
ATOM 4581 N N . PHE C 1 165 ? 14.693 55.758 10.375 1.00 51.04 162 PHE C N 1
ATOM 4582 C CA . PHE C 1 165 ? 15.543 56.322 9.349 1.00 49.84 162 PHE C CA 1
ATOM 4583 C C . PHE C 1 165 ? 14.681 57.299 8.585 1.00 48.11 162 PHE C C 1
ATOM 4584 O O . PHE C 1 165 ? 14.501 57.140 7.397 1.00 54.75 162 PHE C O 1
ATOM 4592 N N . GLY C 1 166 ? 14.105 58.279 9.279 1.00 55.65 163 GLY C N 1
ATOM 4593 C CA . GLY C 1 166 ? 13.564 59.457 8.587 1.00 49.66 163 GLY C CA 1
ATOM 4594 C C . GLY C 1 166 ? 12.064 59.709 8.570 1.00 50.41 163 GLY C C 1
ATOM 4595 O O . GLY C 1 166 ? 11.542 60.331 9.495 1.00 61.07 163 GLY C O 1
ATOM 4596 N N . ALA C 1 167 ? 11.360 59.273 7.520 1.00 45.28 164 ALA C N 1
ATOM 4597 C CA . ALA C 1 167 ? 10.086 59.921 7.199 1.00 32.98 164 ALA C CA 1
ATOM 4598 C C . ALA C 1 167 ? 8.884 59.052 6.906 1.00 26.97 164 ALA C C 1
ATOM 4599 O O . ALA C 1 167 ? 8.667 58.586 5.774 1.00 24.03 164 ALA C O 1
ATOM 4601 N N . VAL C 1 168 ? 8.070 58.880 7.929 1.00 23.63 165 VAL C N 1
ATOM 4602 C CA . VAL C 1 168 ? 6.902 58.029 7.841 1.00 27.87 165 VAL C CA 1
ATOM 4603 C C . VAL C 1 168 ? 5.948 58.480 6.731 1.00 22.05 165 VAL C C 1
ATOM 4604 O O . VAL C 1 168 ? 5.554 57.663 5.916 1.00 20.44 165 VAL C O 1
ATOM 4608 N N . GLU C 1 169 ? 5.615 59.784 6.660 1.00 21.18 166 GLU C N 1
ATOM 4609 C CA . GLU C 1 169 ? 4.580 60.191 5.692 1.00 21.67 166 GLU C CA 1
ATOM 4610 C C . GLU C 1 169 ? 5.086 60.098 4.257 1.00 22.16 166 GLU C C 1
ATOM 4611 O O . GLU C 1 169 ? 4.366 59.661 3.360 1.00 19.85 166 GLU C O 1
ATOM 4617 N N . GLU C 1 170 ? 6.341 60.494 4.045 1.00 18.75 167 GLU C N 1
ATOM 4618 C CA . GLU C 1 170 ? 6.954 60.377 2.728 1.00 23.43 167 GLU C CA 1
ATOM 4619 C C . GLU C 1 170 ? 6.972 58.904 2.278 1.00 22.62 167 GLU C C 1
ATOM 4620 O O . GLU C 1 170 ? 6.719 58.588 1.139 1.00 21.26 167 GLU C O 1
ATOM 4626 N N . SER C 1 171 ? 7.262 58.004 3.198 1.00 25.09 168 SER C N 1
ATOM 4627 C CA . SER C 1 171 ? 7.334 56.596 2.863 1.00 27.32 168 SER C CA 1
ATOM 4628 C C . SER C 1 171 ? 5.959 56.032 2.504 1.00 24.33 168 SER C C 1
ATOM 4629 O O . SER C 1 171 ? 5.843 55.216 1.584 1.00 23.47 168 SER C O 1
ATOM 4632 N N . LYS C 1 172 ? 4.929 56.428 3.243 1.00 21.62 169 LYS C N 1
ATOM 4633 C CA . LYS C 1 172 ? 3.544 56.070 2.896 1.00 19.94 169 LYS C CA 1
ATOM 4634 C C . LYS C 1 172 ? 3.202 56.435 1.455 1.00 24.45 169 LYS C C 1
ATOM 4635 O O . LYS C 1 172 ? 2.771 55.593 0.649 1.00 22.68 169 LYS C O 1
ATOM 4641 N N . SER C 1 173 ? 3.452 57.691 1.112 1.00 23.76 170 SER C N 1
ATOM 4642 C CA . SER C 1 173 ? 3.118 58.197 -0.182 1.00 21.25 170 SER C CA 1
ATOM 4643 C C . SER C 1 173 ? 3.899 57.493 -1.303 1.00 18.90 170 SER C C 1
ATOM 4644 O O . SER C 1 173 ? 3.315 57.091 -2.341 1.00 21.55 170 SER C O 1
ATOM 4647 N N . GLN C 1 174 ? 5.193 57.283 -1.073 1.00 18.91 171 GLN C N 1
ATOM 4648 C CA . GLN C 1 174 ? 6.061 56.629 -2.083 1.00 23.89 171 GLN C CA 1
ATOM 4649 C C . GLN C 1 174 ? 5.645 55.159 -2.269 1.00 24.76 171 GLN C C 1
ATOM 4650 O O . GLN C 1 174 ? 5.530 54.661 -3.392 1.00 22.96 171 GLN C O 1
ATOM 4656 N N . PHE C 1 175 ? 5.436 54.487 -1.152 1.00 21.14 172 PHE C N 1
ATOM 4657 C CA . PHE C 1 175 ? 5.029 53.062 -1.172 1.00 19.80 172 PHE C CA 1
ATOM 4658 C C . PHE C 1 175 ? 3.650 52.856 -1.832 1.00 25.28 172 PHE C C 1
ATOM 4659 O O . PHE C 1 175 ? 3.450 51.949 -2.666 1.00 24.16 172 PHE C O 1
ATOM 4667 N N . LYS C 1 176 ? 2.701 53.725 -1.522 1.00 24.11 173 LYS C N 1
ATOM 4668 C CA . LYS C 1 176 ? 1.380 53.670 -2.125 1.00 26.62 173 LYS C CA 1
ATOM 4669 C C . LYS C 1 176 ? 1.443 53.833 -3.621 1.00 24.73 173 LYS C C 1
ATOM 4670 O O . LYS C 1 176 ? 0.871 53.080 -4.323 1.00 25.36 173 LYS C O 1
ATOM 4676 N N . ASP C 1 177 ? 2.201 54.799 -4.100 1.00 26.45 174 ASP C N 1
ATOM 4677 C CA . ASP C 1 177 ? 2.380 54.935 -5.525 1.00 26.80 174 ASP C CA 1
ATOM 4678 C C . ASP C 1 177 ? 3.039 53.702 -6.155 1.00 29.49 174 ASP C C 1
ATOM 4679 O O . ASP C 1 177 ? 2.634 53.281 -7.262 1.00 27.35 174 ASP C O 1
ATOM 4684 N N . GLU C 1 178 ? 4.050 53.138 -5.467 1.00 25.03 175 GLU C N 1
ATOM 4685 C CA . GLU C 1 178 ? 4.706 51.895 -5.959 1.00 26.38 175 GLU C CA 1
ATOM 4686 C C . GLU C 1 178 ? 3.711 50.745 -6.075 1.00 29.25 175 GLU C C 1
ATOM 4687 O O . GLU C 1 178 ? 3.653 50.054 -7.084 1.00 24.71 175 GLU C O 1
ATOM 4693 N N . VAL C 1 179 ? 2.981 50.501 -4.996 1.00 21.74 176 VAL C N 1
ATOM 4694 C CA . VAL C 1 179 ? 1.996 49.443 -4.953 1.00 27.83 176 VAL C CA 1
ATOM 4695 C C . VAL C 1 179 ? 0.895 49.673 -6.014 1.00 26.06 176 VAL C C 1
ATOM 4696 O O . VAL C 1 179 ? 0.568 48.744 -6.775 1.00 25.84 176 VAL C O 1
ATOM 4700 N N . TYR C 1 180 ? 0.412 50.902 -6.155 1.00 26.04 177 TYR C N 1
ATOM 4701 C CA . TYR C 1 180 ? -0.622 51.158 -7.198 1.00 24.89 177 TYR C CA 1
ATOM 4702 C C . TYR C 1 180 ? -0.100 50.845 -8.598 1.00 26.82 177 TYR C C 1
ATOM 4703 O O . TYR C 1 180 ? -0.792 50.243 -9.429 1.00 22.26 177 TYR C O 1
ATOM 4712 N N . SER C 1 181 ? 1.141 51.224 -8.855 1.00 25.66 178 SER C N 1
ATOM 4713 C CA . SER C 1 181 ? 1.707 50.983 -10.173 1.00 28.62 178 SER C CA 1
ATOM 4714 C C . SER C 1 181 ? 1.810 49.467 -10.513 1.00 28.26 178 SER C C 1
ATOM 4715 O O . SER C 1 181 ? 1.515 49.028 -11.634 1.00 27.42 178 SER C O 1
ATOM 4718 N N . LEU C 1 182 ? 2.198 48.648 -9.537 1.00 25.68 179 LEU C N 1
ATOM 4719 C CA . LEU C 1 182 ? 2.252 47.219 -9.742 1.00 26.87 179 LEU C CA 1
ATOM 4720 C C . LEU C 1 182 ? 0.850 46.643 -9.949 1.00 26.30 179 LEU C C 1
ATOM 4721 O O . LEU C 1 182 ? 0.617 45.848 -10.853 1.00 28.33 179 LEU C O 1
ATOM 4726 N N . LEU C 1 183 ? -0.078 46.986 -9.072 1.00 22.79 180 LEU C N 1
ATOM 4727 C CA . LEU C 1 183 ? -1.424 46.458 -9.182 1.00 26.28 180 LEU C CA 1
ATOM 4728 C C . LEU C 1 183 ? -2.073 46.875 -10.530 1.00 27.96 180 LEU C C 1
ATOM 4729 O O . LEU C 1 183 ? -2.793 46.068 -11.157 1.00 26.15 180 LEU C O 1
ATOM 4734 N N . ASN C 1 184 ? -1.795 48.105 -10.995 1.00 24.76 181 ASN C N 1
ATOM 4735 C CA . ASN C 1 184 ? -2.372 48.592 -12.261 1.00 22.88 181 ASN C CA 1
ATOM 4736 C C . ASN C 1 184 ? -2.027 47.661 -13.424 1.00 30.97 181 ASN C C 1
ATOM 4737 O O . ASN C 1 184 ? -2.752 47.597 -14.411 1.00 31.79 181 ASN C O 1
ATOM 4742 N N . ILE C 1 185 ? -0.871 46.999 -13.358 1.00 28.22 182 ILE C N 1
ATOM 4743 C CA . ILE C 1 185 ? -0.502 46.023 -14.416 1.00 29.29 182 ILE C CA 1
ATOM 4744 C C . ILE C 1 185 ? -1.585 44.954 -14.692 1.00 25.82 182 ILE C C 1
ATOM 4745 O O . ILE C 1 185 ? -1.759 44.478 -15.814 1.00 30.11 182 ILE C O 1
ATOM 4750 N N . PHE C 1 186 ? -2.300 44.572 -13.654 1.00 25.58 183 PHE C N 1
ATOM 4751 C CA . PHE C 1 186 ? -3.229 43.466 -13.702 1.00 29.55 183 PHE C CA 1
ATOM 4752 C C . PHE C 1 186 ? -4.699 43.827 -13.813 1.00 35.85 183 PHE C C 1
ATOM 4753 O O . PHE C 1 186 ? -5.545 42.944 -13.831 1.00 34.77 183 PHE C O 1
ATOM 4761 N N . LEU C 1 187 ? -4.998 45.117 -13.863 1.00 36.15 184 LEU C N 1
ATOM 4762 C CA . LEU C 1 187 ? -6.391 45.538 -14.030 1.00 41.51 184 LEU C CA 1
ATOM 4763 C C . LEU C 1 187 ? -6.752 45.509 -15.502 1.00 49.19 184 LEU C C 1
ATOM 4764 O O . LEU C 1 187 ? -6.087 46.163 -16.321 1.00 45.62 184 LEU C O 1
ATOM 4769 N N . LYS C 1 188 ? -7.793 44.757 -15.855 1.00 54.67 185 LYS C N 1
ATOM 4770 C CA . LYS C 1 188 ? -8.225 44.751 -17.249 1.00 62.12 185 LYS C CA 1
ATOM 4771 C C . LYS C 1 188 ? -8.534 46.194 -17.648 1.00 69.21 185 LYS C C 1
ATOM 4772 O O . LYS C 1 188 ? -9.466 46.819 -17.128 1.00 69.44 185 LYS C O 1
ATOM 4778 N N . LYS C 1 189 ? -7.677 46.734 -18.518 1.00 77.89 186 LYS C N 1
ATOM 4779 C CA . LYS C 1 189 ? -7.774 48.116 -18.987 1.00 80.53 186 LYS C CA 1
ATOM 4780 C C . LYS C 1 189 ? -8.206 48.148 -20.444 1.00 83.41 186 LYS C C 1
ATOM 4781 O O . LYS C 1 189 ? -7.447 48.610 -21.308 1.00 84.67 186 LYS C O 1
ATOM 4788 N N . SER D 1 1 ? 42.027 40.111 11.280 1.00 78.49 -2 SER D N 1
ATOM 4789 C CA . SER D 1 1 ? 43.461 40.245 11.694 1.00 78.94 -2 SER D CA 1
ATOM 4790 C C . SER D 1 1 ? 43.673 39.788 13.141 1.00 76.37 -2 SER D C 1
ATOM 4791 O O . SER D 1 1 ? 44.372 38.804 13.397 1.00 78.28 -2 SER D O 1
ATOM 4794 N N . ASN D 1 2 ? 43.055 40.500 14.074 1.00 70.67 -1 ASN D N 1
ATOM 4795 C CA . ASN D 1 2 ? 43.131 40.171 15.487 1.00 69.73 -1 ASN D CA 1
ATOM 4796 C C . ASN D 1 2 ? 42.170 39.020 15.821 1.00 69.02 -1 ASN D C 1
ATOM 4797 O O . ASN D 1 2 ? 40.953 39.180 15.768 1.00 71.98 -1 ASN D O 1
ATOM 4802 N N . ALA D 1 3 ? 42.713 37.854 16.148 1.00 67.81 0 ALA D N 1
ATOM 4803 C CA . ALA D 1 3 ? 41.881 36.679 16.407 1.00 63.17 0 ALA D CA 1
ATOM 4804 C C . ALA D 1 3 ? 40.784 36.939 17.437 1.00 60.46 0 ALA D C 1
ATOM 4805 O O . ALA D 1 3 ? 39.618 36.644 17.188 1.00 60.03 0 ALA D O 1
ATOM 4815 N N . LYS D 1 5 ? 39.585 39.784 18.633 1.00 50.74 2 LYS D N 1
ATOM 4816 C CA . LYS D 1 5 ? 38.661 40.817 18.199 1.00 53.27 2 LYS D CA 1
ATOM 4817 C C . LYS D 1 5 ? 37.633 40.255 17.216 1.00 54.41 2 LYS D C 1
ATOM 4818 O O . LYS D 1 5 ? 36.444 40.563 17.309 1.00 50.67 2 LYS D O 1
ATOM 4824 N N . ASP D 1 6 ? 38.093 39.448 16.264 1.00 52.68 3 ASP D N 1
ATOM 4825 C CA . ASP D 1 6 ? 37.185 38.828 15.316 1.00 49.88 3 ASP D CA 1
ATOM 4826 C C . ASP D 1 6 ? 36.232 37.865 16.010 1.00 48.78 3 ASP D C 1
ATOM 4827 O O . ASP D 1 6 ? 35.052 37.765 15.651 1.00 43.82 3 ASP D O 1
ATOM 4832 N N . LYS D 1 7 ? 36.726 37.155 17.012 1.00 45.32 4 LYS D N 1
ATOM 4833 C CA . LYS D 1 7 ? 35.855 36.255 17.738 1.00 44.43 4 LYS D CA 1
ATOM 4834 C C . LYS D 1 7 ? 34.798 37.007 18.565 1.00 43.13 4 LYS D C 1
ATOM 4835 O O . LYS D 1 7 ? 33.649 36.560 18.651 1.00 43.02 4 LYS D O 1
ATOM 4841 N N . ILE D 1 8 ? 35.186 38.114 19.197 1.00 34.74 5 ILE D N 1
ATOM 4842 C CA . ILE D 1 8 ? 34.236 38.915 19.979 1.00 30.77 5 ILE D CA 1
ATOM 4843 C C . ILE D 1 8 ? 33.158 39.424 19.043 1.00 30.92 5 ILE D C 1
ATOM 4844 O O . ILE D 1 8 ? 31.964 39.288 19.321 1.00 33.39 5 ILE D O 1
ATOM 4849 N N . ILE D 1 9 ? 33.571 40.003 17.920 1.00 28.08 6 ILE D N 1
ATOM 4850 C CA . ILE D 1 9 ? 32.600 40.487 16.940 1.00 29.22 6 ILE D CA 1
ATOM 4851 C C . ILE D 1 9 ? 31.741 39.319 16.495 1.00 32.38 6 ILE D C 1
ATOM 4852 O O . ILE D 1 9 ? 30.537 39.436 16.474 1.00 27.72 6 ILE D O 1
ATOM 4857 N N . ASP D 1 10 ? 32.353 38.183 16.166 1.00 26.65 7 ASP D N 1
ATOM 4858 C CA . ASP D 1 10 ? 31.541 37.093 15.630 1.00 34.92 7 ASP D CA 1
ATOM 4859 C C . ASP D 1 10 ? 30.458 36.693 16.627 1.00 34.92 7 ASP D C 1
ATOM 4860 O O . ASP D 1 10 ? 29.298 36.483 16.242 1.00 32.29 7 ASP D O 1
ATOM 4865 N N . ASN D 1 11 ? 30.834 36.563 17.902 1.00 29.67 8 ASN D N 1
ATOM 4866 C CA . ASN D 1 11 ? 29.854 36.275 18.963 1.00 31.16 8 ASN D CA 1
ATOM 4867 C C . ASN D 1 11 ? 28.804 37.362 19.211 1.00 29.52 8 ASN D C 1
ATOM 4868 O O . ASN D 1 11 ? 27.626 37.060 19.495 1.00 30.45 8 ASN D O 1
ATOM 4873 N N . ALA D 1 12 ? 29.245 38.621 19.146 1.00 30.70 9 ALA D N 1
ATOM 4874 C CA . ALA D 1 12 ? 28.327 39.753 19.311 1.00 26.18 9 ALA D CA 1
ATOM 4875 C C . ALA D 1 12 ? 27.231 39.766 18.243 1.00 24.43 9 ALA D C 1
ATOM 4876 O O . ALA D 1 12 ? 26.090 40.075 18.547 1.00 28.92 9 ALA D O 1
ATOM 4878 N N . ILE D 1 13 ? 27.583 39.427 17.002 1.00 26.29 10 ILE D N 1
ATOM 4879 C CA . ILE D 1 13 ? 26.583 39.441 15.913 1.00 27.96 10 ILE D CA 1
ATOM 4880 C C . ILE D 1 13 ? 25.463 38.466 16.295 1.00 30.70 10 ILE D C 1
ATOM 4881 O O . ILE D 1 13 ? 24.285 38.771 16.164 1.00 28.15 10 ILE D O 1
ATOM 4886 N N . THR D 1 14 ? 25.842 37.292 16.785 1.00 27.84 11 THR D N 1
ATOM 4887 C CA . THR D 1 14 ? 24.850 36.296 17.222 1.00 29.22 11 THR D CA 1
ATOM 4888 C C . THR D 1 14 ? 23.963 36.862 18.341 1.00 25.54 11 THR D C 1
ATOM 4889 O O . THR D 1 14 ? 22.736 36.880 18.245 1.00 28.93 11 THR D O 1
ATOM 4893 N N . LEU D 1 15 ? 24.584 37.384 19.389 1.00 27.62 12 LEU D N 1
ATOM 4894 C CA . LEU D 1 15 ? 23.853 37.994 20.480 1.00 25.69 12 LEU D CA 1
ATOM 4895 C C . LEU D 1 15 ? 22.958 39.152 20.035 1.00 29.11 12 LEU D C 1
ATOM 4896 O O . LEU D 1 15 ? 21.794 39.194 20.403 1.00 26.92 12 LEU D O 1
ATOM 4901 N N . PHE D 1 16 ? 23.506 40.111 19.279 1.00 29.47 13 PHE D N 1
ATOM 4902 C CA . PHE D 1 16 ? 22.701 41.243 18.813 1.00 31.84 13 PHE D CA 1
ATOM 4903 C C . PHE D 1 16 ? 21.568 40.744 17.958 1.00 30.80 13 PHE D C 1
ATOM 4904 O O . PHE D 1 16 ? 20.456 41.261 18.025 1.00 29.07 13 PHE D O 1
ATOM 4912 N N . SER D 1 17 ? 21.837 39.758 17.113 1.00 31.07 14 SER D N 1
ATOM 4913 C CA . SER D 1 17 ? 20.777 39.338 16.211 1.00 29.62 14 SER D CA 1
ATOM 4914 C C . SER D 1 17 ? 19.592 38.760 16.991 1.00 36.18 14 SER D C 1
ATOM 4915 O O . SER D 1 17 ? 18.458 38.845 16.533 1.00 42.18 14 SER D O 1
ATOM 4918 N N . GLU D 1 18 ? 19.855 38.143 18.143 1.00 34.99 15 GLU D N 1
ATOM 4919 C CA . GLU D 1 18 ? 18.778 37.615 18.975 1.00 37.92 15 GLU D CA 1
ATOM 4920 C C . GLU D 1 18 ? 18.157 38.634 19.942 1.00 36.31 15 GLU D C 1
ATOM 4921 O O . GLU D 1 18 ? 16.941 38.665 20.132 1.00 37.14 15 GLU D O 1
ATOM 4927 N N . LYS D 1 19 ? 18.983 39.477 20.542 1.00 35.66 16 LYS D N 1
ATOM 4928 C CA . LYS D 1 19 ? 18.533 40.300 21.668 1.00 36.24 16 LYS D CA 1
ATOM 4929 C C . LYS D 1 19 ? 18.562 41.784 21.388 1.00 41.09 16 LYS D C 1
ATOM 4930 O O . LYS D 1 19 ? 18.096 42.598 22.206 1.00 39.74 16 LYS D O 1
ATOM 4936 N N . GLY D 1 20 ? 19.157 42.150 20.257 1.00 39.89 17 GLY D N 1
ATOM 4937 C CA . GLY D 1 20 ? 19.271 43.550 19.904 1.00 36.66 17 GLY D CA 1
ATOM 4938 C C . GLY D 1 20 ? 20.285 44.237 20.796 1.00 37.07 17 GLY D C 1
ATOM 4939 O O . GLY D 1 20 ? 20.916 43.602 21.644 1.00 33.80 17 GLY D O 1
ATOM 4940 N N . TYR D 1 21 ? 20.436 45.538 20.592 1.00 36.81 18 TYR D N 1
ATOM 4941 C CA . TYR D 1 21 ? 21.397 46.370 21.344 1.00 37.68 18 TYR D CA 1
ATOM 4942 C C . TYR D 1 21 ? 21.119 46.462 22.850 1.00 36.83 18 TYR D C 1
ATOM 4943 O O . TYR D 1 21 ? 22.011 46.287 23.688 1.00 38.13 18 TYR D O 1
ATOM 4952 N N . ASP D 1 22 ? 19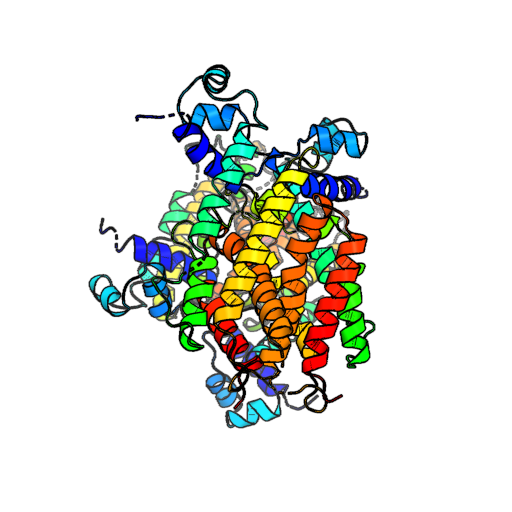.877 46.769 23.192 1.00 32.36 19 ASP D N 1
ATOM 4953 C CA . ASP D 1 22 ? 19.508 46.990 24.584 1.00 36.19 19 ASP D CA 1
ATOM 4954 C C . ASP D 1 22 ? 19.432 45.695 25.376 1.00 36.59 19 ASP D C 1
ATOM 4955 O O . ASP D 1 22 ? 19.432 45.719 26.602 1.00 46.75 19 ASP D O 1
ATOM 4960 N N . GLY D 1 23 ? 19.358 44.564 24.674 1.00 35.76 20 GLY D N 1
ATOM 4961 C CA . GLY D 1 23 ? 19.155 43.269 25.313 1.00 30.44 20 GLY D CA 1
ATOM 4962 C C . GLY D 1 23 ? 20.459 42.513 25.463 1.00 37.74 20 GLY D C 1
ATOM 4963 O O . GLY D 1 23 ? 20.508 41.435 26.072 1.00 32.55 20 GLY D O 1
ATOM 4964 N N . THR D 1 24 ? 21.518 43.049 24.859 1.00 31.73 21 THR D N 1
ATOM 4965 C CA . THR D 1 24 ? 22.808 42.374 24.896 1.00 35.78 21 THR D CA 1
ATOM 4966 C C . THR D 1 24 ? 23.681 43.173 25.844 1.00 34.23 21 THR D C 1
ATOM 4967 O O . THR D 1 24 ? 23.784 44.383 25.690 1.00 38.31 21 THR D O 1
ATOM 4971 N N . THR D 1 25 ? 24.297 42.519 26.829 1.00 35.06 22 THR D N 1
ATOM 4972 C CA . THR D 1 25 ? 25.143 43.243 27.754 1.00 35.29 22 THR D CA 1
ATOM 4973 C C . THR D 1 25 ? 26.617 42.915 27.526 1.00 35.50 22 THR D C 1
ATOM 4974 O O . THR D 1 25 ? 26.939 41.858 26.977 1.00 35.33 22 THR D O 1
ATOM 4978 N N . LEU D 1 26 ? 27.513 43.795 27.968 1.00 31.92 23 LEU D N 1
ATOM 4979 C CA . LEU D 1 26 ? 28.946 43.502 27.815 1.00 30.93 23 LEU D CA 1
ATOM 4980 C C . LEU D 1 26 ? 29.313 42.181 28.477 1.00 29.46 23 LEU D C 1
ATOM 4981 O O . LEU D 1 26 ? 30.216 41.476 28.017 1.00 30.61 23 LEU D O 1
ATOM 4986 N N . ASP D 1 27 ? 28.625 41.867 29.578 1.00 32.96 24 ASP D N 1
ATOM 4987 C CA . ASP D 1 27 ? 28.795 40.588 30.288 1.00 36.77 24 ASP D CA 1
ATOM 4988 C C . ASP D 1 27 ? 28.478 39.377 29.390 1.00 35.59 24 ASP D C 1
ATOM 4989 O O . ASP D 1 27 ? 29.233 38.401 29.368 1.00 34.75 24 ASP D O 1
ATOM 4994 N N . ASP D 1 28 ? 27.358 39.458 28.663 1.00 32.07 25 ASP D N 1
ATOM 4995 C CA . ASP D 1 28 ? 26.952 38.445 27.693 1.00 36.37 25 ASP D CA 1
ATOM 4996 C C . ASP D 1 28 ? 28.058 38.217 26.697 1.00 33.46 25 ASP D C 1
ATOM 4997 O O . ASP D 1 28 ? 28.437 37.077 26.410 1.00 32.92 25 ASP D O 1
ATOM 5002 N N . ILE D 1 29 ? 28.532 39.322 26.130 1.00 37.47 26 ILE D N 1
ATOM 5003 C CA . ILE D 1 29 ? 29.586 39.288 25.120 1.00 35.03 26 ILE D CA 1
ATOM 5004 C C . ILE D 1 29 ? 30.886 38.679 25.690 1.00 31.30 26 ILE D C 1
ATOM 5005 O O . ILE D 1 29 ? 31.501 37.825 25.052 1.00 36.27 26 ILE D O 1
ATOM 5010 N N . ALA D 1 30 ? 31.283 39.106 26.889 1.00 36.46 27 ALA D N 1
ATOM 5011 C CA . ALA D 1 30 ? 32.495 38.582 27.537 1.00 37.60 27 ALA D CA 1
ATOM 5012 C C . ALA D 1 30 ? 32.358 37.089 27.798 1.00 39.70 27 ALA D C 1
ATOM 5013 O O . ALA D 1 30 ? 33.259 36.302 27.478 1.00 38.96 27 ALA D O 1
ATOM 5015 N N . LYS D 1 31 ? 31.222 36.706 28.375 1.00 40.05 28 LYS D N 1
ATOM 5016 C CA . LYS D 1 31 ? 30.972 35.312 28.714 1.00 40.52 28 LYS D CA 1
ATOM 5017 C C . LYS D 1 31 ? 30.993 34.435 27.457 1.00 40.70 28 LYS D C 1
ATOM 5018 O O . LYS D 1 31 ? 31.534 33.333 27.460 1.00 40.00 28 LYS D O 1
ATOM 5024 N N . SER D 1 32 ? 30.425 34.937 26.368 1.00 38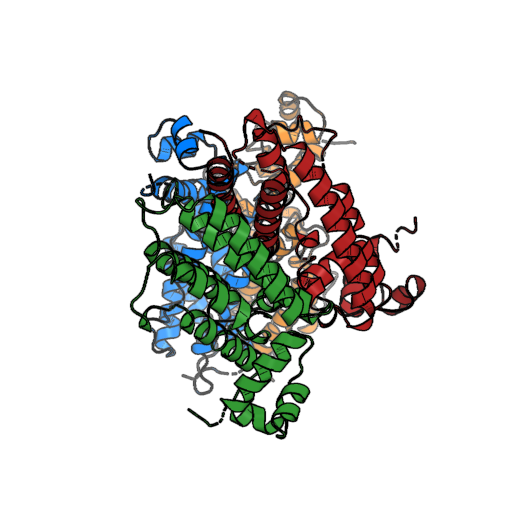.65 29 SER D N 1
ATOM 5025 C CA . SER D 1 32 ? 30.424 34.205 25.109 1.00 41.51 29 SER D CA 1
ATOM 5026 C C . SER D 1 32 ? 31.832 33.833 24.611 1.00 41.81 29 SER D C 1
ATOM 5027 O O . SER D 1 32 ? 32.012 32.779 24.005 1.00 46.65 29 SER D O 1
ATOM 5030 N N . VAL D 1 33 ? 32.830 34.683 24.856 1.00 41.67 30 VAL D N 1
ATOM 5031 C CA . VAL D 1 33 ? 34.203 34.354 24.459 1.00 45.49 30 VAL D CA 1
ATOM 5032 C C . VAL D 1 33 ? 34.998 33.896 25.661 1.00 43.07 30 VAL D C 1
ATOM 5033 O O . VAL D 1 33 ? 36.193 33.652 25.572 1.00 44.90 30 VAL D O 1
ATOM 5037 N N . ASN D 1 34 ? 34.330 33.804 26.801 1.00 45.24 31 ASN D N 1
ATOM 5038 C CA . ASN D 1 34 ? 34.964 33.284 27.996 1.00 44.81 31 ASN D CA 1
ATOM 5039 C C . ASN D 1 34 ? 36.124 34.141 28.500 1.00 45.22 31 ASN D C 1
ATOM 5040 O O . ASN D 1 34 ? 37.146 33.605 28.945 1.00 43.01 31 ASN D O 1
ATOM 5045 N N . ILE D 1 35 ? 35.978 35.461 28.416 1.00 40.76 32 ILE D N 1
ATOM 5046 C CA . ILE D 1 35 ? 36.934 36.381 29.031 1.00 40.31 32 ILE D CA 1
ATOM 5047 C C . ILE D 1 35 ? 36.246 37.193 30.135 1.00 42.25 32 ILE D C 1
ATOM 5048 O O . ILE D 1 35 ? 35.012 37.164 30.275 1.00 40.45 32 ILE D O 1
ATOM 5053 N N . LYS D 1 36 ? 37.053 37.895 30.924 1.00 41.14 33 LYS D N 1
ATOM 5054 C CA . LYS D 1 36 ? 36.540 38.826 31.925 1.00 45.82 33 LYS D CA 1
ATOM 5055 C C . LYS D 1 36 ? 35.972 40.063 31.204 1.00 45.61 33 LYS D C 1
ATOM 5056 O O . LYS D 1 36 ? 36.433 40.407 30.112 1.00 46.80 33 LYS D O 1
ATOM 5062 N N . LYS D 1 37 ? 34.967 40.719 31.782 1.00 46.36 34 LYS D N 1
ATOM 5063 C CA . LYS D 1 37 ? 34.405 41.914 31.144 1.00 44.51 34 LYS D CA 1
ATOM 5064 C C . LYS D 1 37 ? 35.451 42.991 30.805 1.00 45.63 34 LYS D C 1
ATOM 5065 O O . LYS D 1 37 ? 35.353 43.648 29.775 1.00 40.75 34 LYS D O 1
ATOM 5071 N N . ALA D 1 38 ? 36.436 43.184 31.678 1.00 45.33 35 ALA D N 1
ATOM 5072 C CA . ALA D 1 38 ? 37.469 44.206 31.460 1.00 46.06 35 ALA D CA 1
ATOM 5073 C C . ALA D 1 38 ? 38.422 43.917 30.286 1.00 46.55 35 ALA D C 1
ATOM 5074 O O . ALA D 1 38 ? 38.977 44.842 29.696 1.00 50.06 35 ALA D O 1
ATOM 5076 N N . SER D 1 39 ? 38.609 42.645 29.947 1.00 42.78 36 SER D N 1
ATOM 5077 C CA . SER D 1 39 ? 39.419 42.275 28.793 1.00 39.97 36 SER D CA 1
ATOM 5078 C C . SER D 1 39 ? 38.768 42.701 27.491 1.00 35.19 36 SER D C 1
ATOM 5079 O O . SER D 1 39 ? 39.419 42.707 26.447 1.00 36.18 36 SER D O 1
ATOM 5082 N N . LEU D 1 40 ? 37.480 43.028 27.532 1.00 34.24 37 LEU D N 1
ATOM 5083 C CA . LEU D 1 40 ? 36.817 43.526 26.330 1.00 30.85 37 LEU D CA 1
ATOM 5084 C C . LEU D 1 40 ? 37.430 44.855 25.908 1.00 29.36 37 LEU D C 1
ATOM 5085 O O . LEU D 1 40 ? 37.515 45.175 24.705 1.00 31.54 37 LEU D O 1
ATOM 5090 N N . TYR D 1 41 ? 37.841 45.636 26.898 1.00 27.94 38 TYR D N 1
ATOM 5091 C CA . TYR D 1 41 ? 38.260 47.000 26.644 1.00 27.73 38 TYR D CA 1
ATOM 5092 C C . TYR D 1 41 ? 39.653 47.062 26.041 1.00 35.68 38 TYR D C 1
ATOM 5093 O O . TYR D 1 41 ? 40.092 48.121 25.586 1.00 37.06 38 TYR D O 1
ATOM 5102 N N . TYR D 1 42 ? 40.341 45.924 26.073 1.00 36.79 39 TYR D N 1
ATOM 5103 C CA . TYR D 1 42 ? 41.621 45.753 25.406 1.00 36.44 39 TYR D CA 1
ATOM 5104 C C . TYR D 1 42 ? 41.420 45.762 23.903 1.00 35.60 39 TYR D C 1
ATOM 5105 O O . TYR D 1 42 ? 42.363 45.990 23.154 1.00 36.14 39 TYR D O 1
ATOM 5114 N N . HIS D 1 43 ? 40.188 45.495 23.469 1.00 27.97 40 HIS D N 1
ATOM 5115 C CA . HIS D 1 43 ? 39.893 45.258 22.067 1.00 30.81 40 HIS D CA 1
ATOM 5116 C C . HIS D 1 43 ? 38.909 46.272 21.513 1.00 26.17 40 HIS D C 1
ATOM 5117 O O . HIS D 1 43 ? 38.904 46.569 20.308 1.00 28.24 40 HIS D O 1
ATOM 5124 N N . PHE D 1 44 ? 38.047 46.778 22.386 1.00 26.46 41 PHE D N 1
ATOM 5125 C CA . PHE D 1 44 ? 37.036 47.735 21.954 1.00 18.97 41 PHE D CA 1
ATOM 5126 C C . PHE D 1 44 ? 36.862 48.836 22.992 1.00 25.80 41 PHE D C 1
ATOM 5127 O O . PHE D 1 44 ? 36.973 48.560 24.190 1.00 28.80 41 PHE D O 1
ATOM 5135 N N . ASP D 1 45 ? 36.541 50.052 22.521 1.00 25.73 42 ASP D N 1
ATOM 5136 C CA . ASP D 1 45 ? 36.264 51.205 23.398 1.00 29.44 42 ASP D CA 1
ATOM 5137 C C . ASP D 1 45 ? 35.017 50.971 24.251 1.00 26.03 42 ASP D C 1
ATOM 5138 O O . ASP D 1 45 ? 34.968 51.395 25.396 1.00 23.95 42 ASP D O 1
ATOM 5143 N N . SER D 1 46 ? 33.989 50.360 23.666 1.00 23.62 43 SER D N 1
ATOM 5144 C CA . SER D 1 46 ? 32.660 50.359 24.266 1.00 21.91 43 SER D CA 1
ATOM 5145 C C . SER D 1 46 ? 31.711 49.359 23.629 1.00 24.26 43 SER D C 1
ATOM 5146 O O . SER D 1 46 ? 31.975 48.789 22.576 1.00 21.08 43 SER D O 1
ATOM 5149 N N . LYS D 1 47 ? 30.538 49.214 24.231 1.00 21.73 44 LYS D N 1
ATOM 5150 C CA . LYS D 1 47 ? 29.513 48.398 23.576 1.00 24.80 44 LYS D CA 1
ATOM 5151 C C . LYS D 1 47 ? 29.081 48.995 22.234 1.00 26.54 44 LYS D C 1
ATOM 5152 O O . LYS D 1 47 ? 28.845 48.270 21.284 1.00 27.73 44 LYS D O 1
ATOM 5158 N N . LYS D 1 48 ? 28.993 50.316 22.157 1.00 23.81 45 LYS D N 1
ATOM 5159 C CA . LYS D 1 48 ? 28.594 50.982 20.921 1.00 26.42 45 LYS D CA 1
ATOM 5160 C C . LYS D 1 48 ? 29.572 50.653 19.806 1.00 21.76 45 LYS D C 1
ATOM 5161 O O . LYS D 1 48 ? 29.176 50.347 18.664 1.00 26.61 45 LYS D O 1
ATOM 5167 N N . SER D 1 49 ? 30.847 50.735 20.121 1.00 23.00 46 SER D N 1
ATOM 5168 C CA A SER D 1 49 ? 31.894 50.350 19.177 0.50 23.25 46 SER D CA 1
ATOM 5169 C CA B SER D 1 49 ? 31.890 50.356 19.181 0.50 22.05 46 SER D CA 1
ATOM 5170 C C . SER D 1 49 ? 31.681 48.930 18.668 1.00 20.62 46 SER D C 1
ATOM 5171 O O . SER D 1 49 ? 31.742 48.675 17.462 1.00 21.84 46 SER D O 1
ATOM 5176 N N . ILE D 1 50 ? 31.451 47.991 19.587 1.00 24.02 47 ILE D N 1
ATOM 5177 C CA . ILE D 1 50 ? 31.232 46.594 19.223 1.00 19.51 47 ILE D CA 1
ATOM 5178 C C . ILE D 1 50 ? 30.004 46.431 18.288 1.00 23.64 47 ILE D C 1
ATOM 5179 O O . ILE D 1 50 ? 30.043 45.705 17.284 1.00 21.11 47 ILE D O 1
ATOM 5184 N N . TYR D 1 51 ? 28.950 47.158 18.601 1.00 23.07 48 TYR D N 1
ATOM 5185 C CA . TYR D 1 51 ? 27.760 47.184 17.787 1.00 23.27 48 TYR D CA 1
ATOM 5186 C C . TYR D 1 51 ? 27.974 47.755 16.418 1.00 24.80 48 TYR D C 1
ATOM 5187 O O . TYR D 1 51 ? 27.602 47.180 15.458 1.00 25.84 48 TYR D O 1
ATOM 5196 N N . GLU D 1 52 ? 28.653 48.867 16.318 1.00 25.32 49 GLU D N 1
ATOM 5197 C CA . GLU D 1 52 ? 28.873 49.441 15.033 1.00 25.26 49 GLU D CA 1
ATOM 5198 C C . GLU D 1 52 ? 29.674 48.487 14.171 1.00 24.34 49 GLU D C 1
ATOM 5199 O O . GLU D 1 52 ? 29.383 48.329 13.028 1.00 27.11 49 GLU D O 1
ATOM 5205 N N . GLN D 1 53 ? 30.674 47.850 14.745 1.00 23.19 50 GLN D N 1
ATOM 5206 C CA . GLN D 1 53 ? 31.470 46.882 14.003 1.00 24.94 50 GLN D CA 1
ATOM 5207 C C . GLN D 1 53 ? 30.715 45.627 13.583 1.00 23.54 50 GLN D C 1
ATOM 5208 O O . GLN D 1 53 ? 30.854 45.165 12.498 1.00 25.53 50 GLN D O 1
ATOM 5214 N N . SER D 1 54 ? 29.926 45.106 14.475 1.00 21.85 51 SER D N 1
ATOM 5215 C CA . SER D 1 54 ? 29.023 43.970 14.151 1.00 24.96 51 SER D CA 1
ATOM 5216 C C . SER D 1 54 ? 28.042 44.324 13.039 1.00 28.38 51 SER D C 1
ATOM 5217 O O . SER D 1 54 ? 27.820 43.540 12.116 1.00 25.73 51 SER D O 1
ATOM 5220 N N . VAL D 1 55 ? 27.433 45.502 13.135 1.00 26.77 52 VAL D N 1
ATOM 5221 C CA . VAL D 1 55 ? 26.527 45.924 12.065 1.00 32.34 52 VAL D CA 1
ATOM 5222 C C . VAL D 1 55 ? 27.231 45.931 10.688 1.00 31.78 52 VAL D C 1
ATOM 5223 O O . VAL D 1 55 ? 26.684 45.439 9.698 1.00 25.78 52 VAL D O 1
ATOM 5227 N N . LYS D 1 56 ? 28.443 46.490 10.637 1.00 31.78 53 LYS D N 1
ATOM 5228 C CA . LYS D 1 56 ? 29.219 46.575 9.391 1.00 30.15 53 LYS D CA 1
ATOM 5229 C C . LYS D 1 56 ? 29.561 45.202 8.834 1.00 29.56 53 LYS D C 1
ATOM 5230 O O . LYS D 1 56 ? 29.451 44.967 7.633 1.00 27.50 53 LYS D O 1
ATOM 5236 N N . CYS D 1 57 ? 30.037 44.308 9.699 1.00 27.15 54 CYS D N 1
ATOM 5237 C CA . CYS D 1 57 ? 30.237 42.912 9.319 1.00 30.42 54 CYS D CA 1
ATOM 5238 C C . CYS D 1 57 ? 28.981 42.255 8.738 1.00 27.77 54 CYS D C 1
ATOM 5239 O O . CYS D 1 57 ? 29.078 41.394 7.847 1.00 25.82 54 CYS D O 1
ATOM 5242 N N . CYS D 1 58 ? 27.832 42.585 9.311 1.00 26.61 55 CYS D N 1
ATOM 5243 C CA A CYS D 1 58 ? 26.535 42.080 8.839 0.50 26.58 55 CYS D CA 1
ATOM 5244 C CA B CYS D 1 58 ? 26.569 42.042 8.816 0.50 28.21 55 CYS D CA 1
ATOM 5245 C C . CYS D 1 58 ? 26.286 42.498 7.385 1.00 28.38 55 CYS D C 1
ATOM 5246 O O . CYS D 1 58 ? 25.897 41.684 6.527 1.00 27.79 55 CYS D O 1
ATOM 5251 N N . PHE D 1 59 ? 26.505 43.781 7.109 1.00 27.98 56 PHE D N 1
ATOM 5252 C CA . PHE D 1 59 ? 26.301 44.297 5.759 1.00 28.25 56 PHE D CA 1
ATOM 5253 C C . PHE D 1 59 ? 27.336 43.717 4.804 1.00 28.17 56 PHE D C 1
ATOM 5254 O O . PHE D 1 59 ? 27.015 43.361 3.644 1.00 30.52 56 PHE D O 1
ATOM 5262 N N . ASP D 1 60 ? 28.573 43.593 5.278 1.00 27.28 57 ASP D N 1
ATOM 5263 C CA . ASP D 1 60 ? 29.622 42.946 4.457 1.00 27.62 57 ASP D CA 1
ATOM 5264 C C . ASP D 1 60 ? 29.154 41.550 4.020 1.00 26.00 57 ASP D C 1
ATOM 5265 O O . ASP D 1 60 ? 29.304 41.150 2.855 1.00 26.86 57 ASP D O 1
ATOM 5270 N N . TYR D 1 61 ? 28.632 40.783 4.968 1.00 27.37 58 TYR D N 1
ATOM 5271 C CA . TYR D 1 61 ? 28.206 39.431 4.695 1.00 28.26 58 TYR D CA 1
ATOM 5272 C C . TYR D 1 61 ? 27.092 39.392 3.667 1.00 30.74 58 TYR D C 1
ATOM 5273 O O . TYR D 1 61 ? 27.139 38.613 2.721 1.00 27.73 58 TYR D O 1
ATOM 5282 N N . LEU D 1 62 ? 26.065 40.212 3.865 1.00 27.66 59 LEU D N 1
ATOM 5283 C CA . LEU D 1 62 ? 24.920 40.200 2.951 1.00 33.06 59 LEU D CA 1
ATOM 5284 C C . LEU D 1 62 ? 25.306 40.737 1.581 1.00 33.72 59 LEU D C 1
ATOM 5285 O O . LEU D 1 62 ? 24.876 40.200 0.554 1.00 32.95 59 LEU D O 1
ATOM 5290 N N . ASN D 1 63 ? 26.132 41.791 1.538 1.00 28.29 60 ASN D N 1
ATOM 5291 C CA . ASN D 1 63 ? 26.598 42.255 0.243 1.00 28.30 60 ASN D CA 1
ATOM 5292 C C . ASN D 1 63 ? 27.420 41.151 -0.483 1.00 31.84 60 ASN D C 1
ATOM 5293 O O . ASN D 1 63 ? 27.372 41.027 -1.718 1.00 29.75 60 ASN D O 1
ATOM 5298 N N . ASN D 1 64 ? 28.169 40.362 0.290 1.00 28.13 61 ASN D N 1
ATOM 5299 C CA . ASN D 1 64 ? 29.005 39.336 -0.283 1.00 32.03 61 ASN D CA 1
ATOM 5300 C C . ASN D 1 64 ? 28.173 38.253 -0.913 1.00 30.91 61 ASN D C 1
ATOM 5301 O O . ASN D 1 64 ? 28.539 37.719 -1.952 1.00 33.62 61 ASN D O 1
ATOM 5306 N N . ILE D 1 65 ? 27.047 37.936 -0.294 1.00 29.80 62 ILE D N 1
ATOM 5307 C CA . ILE D 1 65 ? 26.156 36.908 -0.821 1.00 34.23 62 ILE D CA 1
ATOM 5308 C C . ILE D 1 65 ? 25.693 37.256 -2.230 1.00 34.72 62 ILE D C 1
ATOM 5309 O O . ILE D 1 65 ? 25.599 36.393 -3.101 1.00 33.12 62 ILE D O 1
ATOM 5314 N N . ILE D 1 66 ? 25.394 38.534 -2.431 1.00 29.86 63 ILE D N 1
ATOM 5315 C CA . ILE D 1 66 ? 24.989 39.081 -3.722 1.00 29.48 63 ILE D CA 1
ATOM 5316 C C . ILE D 1 66 ? 26.149 38.986 -4.725 1.00 31.93 63 ILE D C 1
ATOM 5317 O O . ILE D 1 66 ? 25.996 38.435 -5.825 1.00 30.91 63 ILE D O 1
ATOM 5338 N N . ASN D 1 69 ? 26.755 35.658 -6.158 1.00 35.89 66 ASN D N 1
ATOM 5339 C CA . ASN D 1 69 ? 25.742 34.985 -6.945 1.00 35.17 66 ASN D CA 1
ATOM 5340 C C . ASN D 1 69 ? 26.157 34.693 -8.398 1.00 39.26 66 ASN D C 1
ATOM 5341 O O . ASN D 1 69 ? 25.843 33.624 -8.950 1.00 34.75 66 ASN D O 1
ATOM 5346 N N . GLN D 1 70 ? 26.856 35.646 -8.999 1.00 37.12 67 GLN D N 1
ATOM 5347 C CA . GLN D 1 70 ? 27.280 35.546 -10.393 1.00 40.73 67 GLN D CA 1
ATOM 5348 C C . GLN D 1 70 ? 28.247 34.386 -10.672 1.00 41.60 67 GLN D C 1
ATOM 5349 O O . GLN D 1 70 ? 28.392 33.971 -11.811 1.00 40.02 67 GLN D O 1
ATOM 5355 N N . ASN D 1 71 ? 28.910 33.856 -9.648 1.00 43.72 68 ASN D N 1
ATOM 5356 C CA . ASN D 1 71 ? 29.824 32.725 -9.887 1.00 47.53 68 ASN D CA 1
ATOM 5357 C C . ASN D 1 71 ? 29.087 31.416 -10.216 1.00 47.85 68 ASN D C 1
ATOM 5358 O O . ASN D 1 71 ? 29.702 30.459 -10.673 1.00 50.21 68 ASN D O 1
ATOM 5363 N N . LYS D 1 72 ? 27.782 31.369 -9.973 1.00 49.35 69 LYS D N 1
ATOM 5364 C CA . LYS D 1 72 ? 27.044 30.120 -10.150 1.00 50.26 69 LYS D CA 1
ATOM 5365 C C . LYS D 1 72 ? 25.740 30.253 -10.950 1.00 47.85 69 LYS D C 1
ATOM 5366 O O . LYS D 1 72 ? 25.264 29.280 -11.535 1.00 45.98 69 LYS D O 1
ATOM 5372 N N . SER D 1 73 ? 25.175 31.455 -10.977 1.00 39.91 70 SER D N 1
ATOM 5373 C CA . SER D 1 73 ? 23.904 31.708 -11.675 1.00 33.36 70 SER D CA 1
ATOM 5374 C C . SER D 1 73 ? 24.087 31.809 -13.199 1.00 36.14 70 SER D C 1
ATOM 5375 O O . SER D 1 73 ? 25.027 32.438 -13.684 1.00 30.28 70 SER D O 1
ATOM 5378 N N . ASN D 1 74 ? 23.168 31.215 -13.953 1.00 28.28 71 ASN D N 1
ATOM 5379 C CA . ASN D 1 74 ? 23.089 31.483 -15.395 1.00 29.94 71 ASN D CA 1
ATOM 5380 C C . ASN D 1 74 ? 21.941 32.490 -15.651 1.00 28.81 71 ASN D C 1
ATOM 5381 O O . ASN D 1 74 ? 21.510 32.704 -16.775 1.00 28.14 71 ASN D O 1
ATOM 5386 N N . TYR D 1 75 ? 21.444 33.106 -14.590 1.00 25.84 72 TYR D N 1
ATOM 5387 C CA . TYR D 1 75 ? 20.439 34.198 -14.706 1.00 27.28 72 TYR D CA 1
ATOM 5388 C C . TYR D 1 75 ? 19.125 33.839 -15.431 1.00 27.68 72 TYR D C 1
ATOM 5389 O O . TYR D 1 75 ? 18.362 34.722 -15.842 1.00 25.96 72 TYR D O 1
ATOM 5398 N N . SER D 1 76 ? 18.820 32.537 -15.491 1.00 25.63 73 SER D N 1
ATOM 5399 C CA . SER D 1 76 ? 17.536 32.058 -15.961 1.00 23.60 73 SER D CA 1
ATOM 5400 C C . SER D 1 76 ? 16.479 32.291 -14.890 1.00 26.77 73 SER D C 1
ATOM 5401 O O . SER D 1 76 ? 16.762 32.768 -13.791 1.00 25.08 73 SER D O 1
ATOM 5404 N N . ILE D 1 77 ? 15.239 31.953 -15.181 1.00 26.55 74 ILE D N 1
ATOM 5405 C CA . ILE D 1 77 ? 14.201 32.172 -14.202 1.00 28.36 74 ILE D CA 1
ATOM 5406 C C . ILE D 1 77 ? 14.370 31.166 -13.051 1.00 25.23 74 ILE D C 1
ATOM 5407 O O . ILE D 1 77 ? 14.142 31.515 -11.879 1.00 25.11 74 ILE D O 1
ATOM 5412 N N . ASP D 1 78 ? 14.778 29.937 -13.383 1.00 26.69 75 ASP D N 1
ATOM 5413 C CA . ASP D 1 78 ? 15.193 28.942 -12.360 1.00 21.84 75 ASP D CA 1
ATOM 5414 C C . ASP D 1 78 ? 16.261 29.545 -11.432 1.00 23.74 75 ASP D C 1
ATOM 5415 O O . ASP D 1 78 ? 16.217 29.362 -10.226 1.00 23.08 75 ASP D O 1
ATOM 5420 N N . ALA D 1 79 ? 17.242 30.212 -12.011 1.00 24.37 76 ALA D N 1
ATOM 5421 C CA . ALA D 1 79 ? 18.301 30.848 -11.208 1.00 23.28 76 ALA D CA 1
ATOM 5422 C C . ALA D 1 79 ? 17.772 31.963 -10.322 1.00 21.02 76 ALA D C 1
ATOM 5423 O O . ALA D 1 79 ? 18.316 32.225 -9.245 1.00 22.03 76 ALA D O 1
ATOM 5425 N N . LEU D 1 80 ? 16.715 32.630 -10.762 1.00 22.11 77 LEU D N 1
ATOM 5426 C CA . LEU D 1 80 ? 16.124 33.681 -9.935 1.00 25.78 77 LEU D CA 1
ATOM 5427 C C . LEU D 1 80 ? 15.524 33.046 -8.686 1.00 28.52 77 LEU D C 1
ATOM 5428 O O . LEU D 1 80 ? 15.730 33.512 -7.608 1.00 22.86 77 LEU D O 1
ATOM 5433 N N . TYR D 1 81 ? 14.706 32.025 -8.876 1.00 23.24 78 TYR D N 1
ATOM 5434 C CA . TYR D 1 81 ? 14.121 31.263 -7.787 1.00 23.51 78 TYR D CA 1
ATOM 5435 C C . TYR D 1 81 ? 15.256 30.830 -6.807 1.00 25.45 78 TYR D C 1
ATOM 5436 O O . TYR D 1 81 ? 15.138 30.978 -5.587 1.00 28.68 78 TYR D O 1
ATOM 5445 N N . GLN D 1 82 ? 16.347 30.274 -7.343 1.00 25.34 79 GLN D N 1
ATOM 5446 C CA . GLN D 1 82 ? 17.488 29.802 -6.497 1.00 24.35 79 GLN D CA 1
ATOM 5447 C C . GLN D 1 82 ? 18.086 30.950 -5.725 1.00 28.42 79 GLN D C 1
ATOM 5448 O O . GLN D 1 82 ? 18.356 30.824 -4.524 1.00 26.05 79 GLN D O 1
ATOM 5454 N N . PHE D 1 83 ? 18.292 32.095 -6.390 1.00 24.72 80 PHE D N 1
ATOM 5455 C CA . PHE D 1 83 ? 18.845 33.249 -5.697 1.00 23.89 80 PHE D CA 1
ATOM 5456 C C . PHE D 1 83 ? 17.917 33.801 -4.584 1.00 28.09 80 PHE D C 1
ATOM 5457 O O . PHE D 1 83 ? 18.383 34.138 -3.493 1.00 27.65 80 PHE D O 1
ATOM 5465 N N . LEU D 1 84 ? 16.615 33.891 -4.841 1.00 26.69 81 LEU D N 1
ATOM 5466 C CA . LEU D 1 84 ? 15.712 34.397 -3.786 1.00 26.98 81 LEU D CA 1
ATOM 5467 C C . LEU D 1 84 ? 15.724 33.422 -2.592 1.00 28.07 81 LEU D C 1
ATOM 5468 O O . LEU D 1 84 ? 15.833 33.831 -1.444 1.00 29.95 81 LEU D O 1
ATOM 5473 N N . PHE D 1 85 ? 15.680 32.131 -2.876 1.00 24.71 82 PHE D N 1
ATOM 5474 C CA . PHE D 1 85 ? 15.654 31.121 -1.793 1.00 26.84 82 PHE D CA 1
ATOM 5475 C C . PHE D 1 85 ? 16.966 31.215 -0.987 1.00 33.56 82 PHE D C 1
ATOM 5476 O O . PHE D 1 85 ? 16.970 31.262 0.268 1.00 30.81 82 PHE D O 1
ATOM 5484 N N . GLU D 1 86 ? 18.085 31.316 -1.686 1.00 32.28 83 GLU D N 1
ATOM 5485 C CA A GLU D 1 86 ? 19.385 31.398 -1.005 0.50 33.70 83 GLU D CA 1
ATOM 5486 C CA B GLU D 1 86 ? 19.382 31.395 -1.012 0.50 31.00 83 GLU D CA 1
ATOM 5487 C C . GLU D 1 86 ? 19.518 32.658 -0.150 1.00 34.42 83 GLU D C 1
ATOM 5488 O O . GLU D 1 86 ? 20.091 32.607 0.949 1.00 34.38 83 GLU D O 1
ATOM 5499 N N . PHE D 1 87 ? 18.977 33.787 -0.624 1.00 30.50 84 PHE D N 1
ATOM 5500 C CA . PHE D 1 87 ? 19.133 35.034 0.073 1.00 26.23 84 PHE D CA 1
ATOM 5501 C C . PHE D 1 87 ? 18.264 35.064 1.371 1.00 32.89 84 PHE D C 1
ATOM 5502 O O . PHE D 1 87 ? 18.637 35.675 2.373 1.00 36.02 84 PHE D O 1
ATOM 5510 N N . ILE D 1 88 ? 17.152 34.349 1.353 1.00 32.23 85 ILE D N 1
ATOM 5511 C CA . ILE D 1 88 ? 16.221 34.330 2.482 1.00 35.50 85 ILE D CA 1
ATOM 5512 C C . ILE D 1 88 ? 16.529 33.160 3.418 1.00 37.09 85 ILE D C 1
ATOM 5513 O O . ILE D 1 88 ? 16.353 33.293 4.617 1.00 35.79 85 ILE D O 1
ATOM 5518 N N . PHE D 1 89 ? 16.998 32.031 2.881 1.00 39.56 86 PHE D N 1
ATOM 5519 C CA . PHE D 1 89 ? 17.181 30.783 3.667 1.00 41.65 86 PHE D CA 1
ATOM 5520 C C . PHE D 1 89 ? 18.566 30.081 3.706 1.00 40.78 86 PHE D C 1
ATOM 5521 O O . PHE D 1 89 ? 18.911 29.478 4.708 1.00 47.92 86 PHE D O 1
ATOM 5529 N N . ASP D 1 90 ? 19.317 30.087 2.621 1.00 40.98 87 ASP D N 1
ATOM 5530 C CA . ASP D 1 90 ? 20.577 29.306 2.566 1.00 50.28 87 ASP D CA 1
ATOM 5531 C C . ASP D 1 90 ? 21.753 30.041 3.176 1.00 54.50 87 ASP D C 1
ATOM 5532 O O . ASP D 1 90 ? 22.883 29.540 3.136 1.00 59.92 87 ASP D O 1
ATOM 5537 N N . ILE D 1 91 ? 21.526 31.242 3.698 1.00 54.27 88 ILE D N 1
ATOM 5538 C CA . ILE D 1 91 ? 22.603 31.870 4.458 1.00 55.06 88 ILE D CA 1
ATOM 5539 C C . ILE D 1 91 ? 22.377 31.740 5.961 1.00 52.57 88 ILE D C 1
ATOM 5540 O O . ILE D 1 91 ? 21.309 31.263 6.395 1.00 43.59 88 ILE D O 1
ATOM 5545 N N . GLU D 1 92 ? 23.407 32.093 6.739 1.00 51.40 89 GLU D N 1
ATOM 5546 C CA . GLU D 1 92 ? 23.333 32.053 8.212 1.00 46.20 89 GLU D CA 1
ATOM 5547 C C . GLU D 1 92 ? 22.230 33.001 8.574 1.00 38.22 89 GLU D C 1
ATOM 5548 O O . GLU D 1 92 ? 22.289 34.165 8.215 1.00 39.77 89 GLU D O 1
ATOM 5554 N N . GLU D 1 93 ? 21.192 32.514 9.254 1.00 39.90 90 GLU D N 1
ATOM 5555 C CA . GLU D 1 93 ? 19.986 33.335 9.382 1.00 37.49 90 GLU D CA 1
ATOM 5556 C C . GLU D 1 93 ? 20.178 34.530 10.315 1.00 36.25 90 GLU D C 1
ATOM 5557 O O . GLU D 1 93 ? 19.351 35.448 10.320 1.00 36.26 90 GLU D O 1
ATOM 5563 N N . ARG D 1 94 ? 21.247 34.500 11.126 1.00 35.29 91 ARG D N 1
ATOM 5564 C CA . ARG D 1 94 ? 21.474 35.604 12.073 1.00 28.36 91 ARG D CA 1
ATOM 5565 C C . ARG D 1 94 ? 21.664 36.926 11.349 1.00 26.10 91 ARG D C 1
ATOM 5566 O O . ARG D 1 94 ? 21.392 37.971 11.927 1.00 29.39 91 ARG D O 1
ATOM 5574 N N . TYR D 1 95 ? 22.151 36.893 10.102 1.00 26.54 92 TYR D N 1
ATOM 5575 C CA . TYR D 1 95 ? 22.384 38.150 9.356 1.00 30.89 92 TYR D CA 1
ATOM 5576 C C . TYR D 1 95 ? 21.075 38.894 8.999 1.00 31.27 92 TYR D C 1
ATOM 5577 O O . TYR D 1 95 ? 20.933 40.070 9.295 1.00 27.44 92 TYR D O 1
ATOM 5586 N N . ILE D 1 96 ? 20.119 38.202 8.429 1.00 32.65 93 ILE D N 1
ATOM 5587 C CA . ILE D 1 96 ? 18.809 38.772 8.209 1.00 37.26 93 ILE D CA 1
ATOM 5588 C C . ILE D 1 96 ? 18.131 39.125 9.528 1.00 34.66 93 ILE D C 1
ATOM 5589 O O . ILE D 1 96 ? 17.509 40.123 9.606 1.00 33.99 93 ILE D O 1
ATOM 5594 N N . ARG D 1 97 ? 18.280 38.320 10.567 1.00 33.05 94 ARG D N 1
ATOM 5595 C CA A ARG D 1 97 ? 17.689 38.630 11.862 0.50 30.26 94 ARG D CA 1
ATOM 5596 C CA B ARG D 1 97 ? 17.675 38.679 11.813 0.50 30.89 94 ARG D CA 1
ATOM 5597 C C . ARG D 1 97 ? 18.265 39.918 12.408 1.00 31.22 94 ARG D C 1
ATOM 5598 O O . ARG D 1 97 ? 17.613 40.758 12.959 1.00 30.88 94 ARG D O 1
ATOM 5621 N N . TYR D 1 99 ? 19.455 42.269 10.520 1.00 27.25 96 TYR D N 1
ATOM 5622 C CA . TYR D 1 99 ? 18.973 43.326 9.686 1.00 30.33 96 TYR D CA 1
ATOM 5623 C C . TYR D 1 99 ? 17.626 43.816 10.218 1.00 25.91 96 TYR D C 1
ATOM 5624 O O . TYR D 1 99 ? 17.434 44.963 10.367 1.00 24.79 96 TYR D O 1
ATOM 5633 N N . VAL D 1 100 ? 16.747 42.909 10.585 1.00 28.45 97 VAL D N 1
ATOM 5634 C CA . VAL D 1 100 ? 15.477 43.333 11.182 1.00 31.92 97 VAL D CA 1
ATOM 5635 C C . VAL D 1 100 ? 15.655 44.052 12.559 1.00 32.08 97 VAL D C 1
ATOM 5636 O O . VAL D 1 100 ? 14.935 44.983 12.882 1.00 33.86 97 VAL D O 1
ATOM 5640 N N . GLN D 1 101 ? 16.593 43.607 13.381 1.00 30.68 98 GLN D N 1
ATOM 5641 C CA . GLN D 1 101 ? 16.891 44.321 14.646 1.00 29.83 98 GLN D CA 1
ATOM 5642 C C . GLN D 1 101 ? 17.320 45.786 14.375 1.00 30.77 98 GLN D C 1
ATOM 5643 O O . GLN D 1 101 ? 17.235 46.605 15.270 1.00 27.22 98 GLN D O 1
ATOM 5649 N N . LEU D 1 102 ? 17.809 46.109 13.169 1.00 29.70 99 LEU D N 1
ATOM 5650 C CA . LEU D 1 102 ? 18.292 47.483 12.908 1.00 28.11 99 LEU D CA 1
ATOM 5651 C C . LEU D 1 102 ? 17.180 48.510 13.093 1.00 32.53 99 LEU D C 1
ATOM 5652 O O . LEU D 1 102 ? 17.450 49.686 13.311 1.00 30.60 99 LEU D O 1
ATOM 5657 N N . SER D 1 103 ? 15.929 48.061 13.011 1.00 33.68 100 SER D N 1
ATOM 5658 C CA . SER D 1 103 ? 14.814 48.952 13.200 1.00 40.25 100 SER D CA 1
ATOM 5659 C C . SER D 1 103 ? 14.707 49.406 14.658 1.00 39.01 100 SER D C 1
ATOM 5660 O O . SER D 1 103 ? 13.819 50.168 14.984 1.00 38.84 100 SER D O 1
ATOM 5663 N N . ASN D 1 104 ? 15.583 48.894 15.531 1.00 36.93 101 ASN D N 1
ATOM 5664 C CA . ASN D 1 104 ? 15.779 49.448 16.885 1.00 39.49 101 ASN D CA 1
ATOM 5665 C C . ASN D 1 104 ? 17.147 50.042 17.128 1.00 39.66 101 ASN D C 1
ATOM 5666 O O . ASN D 1 104 ? 17.574 50.147 18.274 1.00 41.18 101 ASN D O 1
ATOM 5671 N N . THR D 1 105 ? 17.861 50.431 16.082 1.00 39.01 102 THR D N 1
ATOM 5672 C CA . THR D 1 105 ? 19.216 50.944 16.303 1.00 41.62 102 THR D CA 1
ATOM 5673 C C . THR D 1 105 ? 19.144 52.211 17.161 1.00 47.68 102 THR D C 1
ATOM 5674 O O . THR D 1 105 ? 18.174 52.981 17.040 1.00 41.68 102 THR D O 1
ATOM 5678 N N . PRO D 1 106 ? 20.170 52.487 17.956 1.00 48.63 103 PRO D N 1
ATOM 5679 C CA . PRO D 1 106 ? 20.176 53.745 18.683 1.00 50.83 103 PRO D CA 1
ATOM 5680 C C . PRO D 1 106 ? 20.190 54.824 17.645 1.00 48.47 103 PRO D C 1
ATOM 5681 O O . PRO D 1 106 ? 20.856 54.650 16.655 1.00 38.66 103 PRO D O 1
ATOM 5685 N N . GLU D 1 107 ? 19.479 55.920 17.891 1.00 51.12 104 GLU D N 1
ATOM 5686 C CA . GLU D 1 107 ? 19.267 56.944 16.888 1.00 51.14 104 GLU D CA 1
ATOM 5687 C C . GLU D 1 107 ? 20.569 57.518 16.392 1.00 49.66 104 GLU D C 1
ATOM 5688 O O . GLU D 1 107 ? 20.659 57.971 15.287 1.00 50.07 104 GLU D O 1
ATOM 5694 N N . GLU D 1 108 ? 21.590 57.507 17.199 1.00 49.31 105 GLU D N 1
ATOM 5695 C CA . GLU D 1 108 ? 22.820 58.083 16.727 1.00 56.98 105 GLU D CA 1
ATOM 5696 C C . GLU D 1 108 ? 23.400 57.353 15.531 1.00 56.90 105 GLU D C 1
ATOM 5697 O O . GLU D 1 108 ? 24.118 57.938 14.761 1.00 59.12 105 GLU D O 1
ATOM 5703 N N . PHE D 1 109 ? 23.148 56.061 15.412 1.00 56.20 106 PHE D N 1
ATOM 5704 C CA . PHE D 1 109 ? 23.642 55.317 14.258 1.00 54.21 106 PHE D CA 1
ATOM 5705 C C . PHE D 1 109 ? 22.719 55.309 13.111 1.00 50.58 106 PHE D C 1
ATOM 5706 O O . PHE D 1 109 ? 23.061 54.822 12.076 1.00 51.52 106 PHE D O 1
ATOM 5714 N N . SER D 1 110 ? 21.542 55.847 13.281 1.00 48.51 107 SER D N 1
ATOM 5715 C CA . SER D 1 110 ? 20.550 55.669 12.259 1.00 48.94 107 SER D CA 1
ATOM 5716 C C . SER D 1 110 ? 20.982 56.237 10.911 1.00 48.43 107 SER D C 1
ATOM 5717 O O . SER D 1 110 ? 20.735 55.640 9.897 1.00 43.23 107 SER D O 1
ATOM 5720 N N . GLY D 1 111 ? 21.643 57.366 10.886 1.00 41.57 108 GLY D N 1
ATOM 5721 C CA . GLY D 1 111 ? 22.047 57.883 9.606 1.00 44.63 108 GLY D CA 1
ATOM 5722 C C . GLY D 1 111 ? 23.019 56.997 8.860 1.00 42.78 108 GLY D C 1
ATOM 5723 O O . GLY D 1 111 ? 22.871 56.791 7.691 1.00 41.94 108 GLY D O 1
ATOM 5724 N N . ASN D 1 112 ? 24.021 56.483 9.551 1.00 40.64 109 ASN D N 1
ATOM 5725 C CA . ASN D 1 112 ? 24.995 55.610 8.941 1.00 42.53 109 ASN D CA 1
ATOM 5726 C C . ASN D 1 112 ? 24.372 54.318 8.492 1.00 43.95 109 ASN D C 1
ATOM 5727 O O . ASN D 1 112 ? 24.626 53.843 7.418 1.00 42.78 109 ASN D O 1
ATOM 5732 N N . ILE D 1 113 ? 23.520 53.772 9.336 1.00 37.90 110 ILE D N 1
ATOM 5733 C CA . ILE D 1 113 ? 22.844 52.548 8.983 1.00 40.81 110 ILE D CA 1
ATOM 5734 C C . ILE D 1 113 ? 21.913 52.756 7.780 1.00 38.66 110 ILE D C 1
ATOM 5735 O O . ILE D 1 113 ? 21.841 51.912 6.906 1.00 38.28 110 ILE D O 1
ATOM 5740 N N . TYR D 1 114 ? 21.248 53.902 7.692 1.00 38.41 111 TYR D N 1
ATOM 5741 C CA . TYR D 1 114 ? 20.410 54.191 6.524 1.00 36.21 111 TYR D CA 1
ATOM 5742 C C . TYR D 1 114 ? 21.196 54.109 5.202 1.00 34.63 111 TYR D C 1
ATOM 5743 O O . TYR D 1 114 ? 20.700 53.578 4.204 1.00 33.07 111 TYR D O 1
ATOM 5752 N N . GLY D 1 115 ? 22.394 54.669 5.183 1.00 29.24 112 GLY D N 1
ATOM 5753 C CA . GLY D 1 115 ? 23.212 54.623 3.988 1.00 31.06 112 GLY D CA 1
ATOM 5754 C C . GLY D 1 115 ? 23.621 53.192 3.666 1.00 27.91 112 GLY D C 1
ATOM 5755 O O . GLY D 1 115 ? 23.779 52.833 2.496 1.00 28.30 112 GLY D O 1
ATOM 5756 N N . GLN D 1 116 ? 23.799 52.354 4.689 1.00 28.86 113 GLN D N 1
ATOM 5757 C CA . GLN D 1 116 ? 24.199 50.960 4.424 1.00 31.81 113 GLN D CA 1
ATOM 5758 C C . GLN D 1 116 ? 23.011 50.197 3.848 1.00 28.50 113 GLN D C 1
ATOM 5759 O O . GLN D 1 116 ? 23.174 49.378 2.944 1.00 26.25 113 GLN D O 1
ATOM 5765 N N . ILE D 1 117 ? 21.818 50.486 4.355 1.00 28.11 114 ILE D N 1
ATOM 5766 C CA . ILE D 1 117 ? 20.613 49.906 3.790 1.00 31.53 114 ILE D CA 1
ATOM 5767 C C . ILE D 1 117 ? 20.409 50.338 2.367 1.00 32.81 114 ILE D C 1
ATOM 5768 O O . ILE D 1 117 ? 20.035 49.532 1.531 1.00 28.42 114 ILE D O 1
ATOM 5773 N N . GLN D 1 118 ? 20.619 51.617 2.072 1.00 25.36 115 GLN D N 1
ATOM 5774 C CA . GLN D 1 118 ? 20.445 52.042 0.693 1.00 26.19 115 GLN D CA 1
ATOM 5775 C C . GLN D 1 118 ? 21.440 51.349 -0.243 1.00 27.92 115 GLN D C 1
ATOM 5776 O O . GLN D 1 118 ? 21.093 50.927 -1.364 1.00 30.44 115 GLN D O 1
ATOM 5782 N N . ASP D 1 119 ? 22.665 51.206 0.224 1.00 29.05 116 ASP D N 1
ATOM 5783 C CA . ASP D 1 119 ? 23.711 50.580 -0.578 1.00 27.60 116 ASP D CA 1
ATOM 5784 C C . ASP D 1 119 ? 23.390 49.110 -0.830 1.00 28.88 116 ASP D C 1
ATOM 5785 O O . ASP D 1 119 ? 23.586 48.603 -1.951 1.00 28.15 116 ASP D O 1
ATOM 5790 N N . LEU D 1 120 ? 22.913 48.424 0.208 1.00 26.02 117 LEU D N 1
ATOM 5791 C CA . LEU D 1 120 ? 22.517 47.010 0.058 1.00 28.41 117 LEU D CA 1
ATOM 5792 C C . LEU D 1 120 ? 21.336 46.887 -0.921 1.00 31.19 117 LEU D C 1
ATOM 5793 O O . LEU D 1 120 ? 21.317 46.013 -1.810 1.00 28.96 117 LEU D O 1
ATOM 5798 N N . ASN D 1 121 ? 20.364 47.787 -0.787 1.00 26.93 118 ASN D N 1
ATOM 5799 C CA . ASN D 1 121 ? 19.263 47.831 -1.748 1.00 27.43 118 ASN D CA 1
ATOM 5800 C C . ASN D 1 121 ? 19.684 48.079 -3.195 1.00 28.11 118 ASN D C 1
ATOM 5801 O O . ASN D 1 121 ? 19.190 47.417 -4.114 1.00 28.43 118 ASN D O 1
ATOM 5806 N N . GLN D 1 122 ? 20.608 49.001 -3.398 1.00 27.02 119 GLN D N 1
ATOM 5807 C CA . GLN D 1 122 ? 21.096 49.242 -4.756 1.00 29.35 119 GLN D CA 1
ATOM 5808 C C . GLN D 1 122 ? 21.757 48.006 -5.327 1.00 26.99 119 GLN D C 1
ATOM 5809 O O . GLN D 1 122 ? 21.558 47.645 -6.485 1.00 29.73 119 GLN D O 1
ATOM 5815 N N . SER D 1 123 ? 22.564 47.347 -4.520 1.00 30.33 120 SER D N 1
ATOM 5816 C CA . SER D 1 123 ? 23.259 46.162 -5.027 1.00 32.28 120 SER D CA 1
ATOM 5817 C C . SER D 1 123 ? 22.295 45.009 -5.314 1.00 26.03 120 SER D C 1
ATOM 5818 O O . SER D 1 123 ? 22.441 44.325 -6.324 1.00 25.31 120 SER D O 1
ATOM 5821 N N . LEU D 1 124 ? 21.304 44.798 -4.446 1.00 21.51 121 LEU D N 1
ATOM 5822 C CA . LEU D 1 124 ? 20.301 43.767 -4.641 1.00 27.93 121 LEU D CA 1
ATOM 5823 C C . LEU D 1 124 ? 19.515 44.076 -5.927 1.00 29.17 121 LEU D C 1
ATOM 5824 O O . LEU D 1 124 ? 19.241 43.193 -6.737 1.00 26.70 121 LEU D O 1
ATOM 5829 N N . SER D 1 125 ? 19.188 45.343 -6.124 1.00 25.93 122 SER D N 1
ATOM 5830 C CA . SER D 1 125 ? 18.383 45.756 -7.278 1.00 31.63 122 SER D CA 1
ATOM 5831 C C . SER D 1 125 ? 19.151 45.525 -8.601 1.00 29.67 122 SER D C 1
ATOM 5832 O O . SER D 1 125 ? 18.619 45.072 -9.610 1.00 29.40 122 SER D O 1
ATOM 5835 N N . LYS D 1 126 ? 20.429 45.830 -8.590 1.00 28.88 123 LYS D N 1
ATOM 5836 C CA . LYS D 1 126 ? 21.267 45.576 -9.752 1.00 30.37 123 LYS D CA 1
ATOM 5837 C C . LYS D 1 126 ? 21.339 44.066 -10.072 1.00 30.49 123 LYS D C 1
ATOM 5838 O O . LYS D 1 126 ? 21.328 43.679 -11.247 1.00 30.06 123 LYS D O 1
ATOM 5844 N N . GLU D 1 127 ? 21.455 43.228 -9.038 1.00 28.65 124 GLU D N 1
ATOM 5845 C CA . GLU D 1 127 ? 21.471 41.768 -9.214 1.00 31.29 124 GLU D CA 1
ATOM 5846 C C . GLU D 1 127 ? 20.133 41.248 -9.803 1.00 27.79 124 GLU D C 1
ATOM 5847 O O . GLU D 1 127 ? 20.120 40.430 -10.739 1.00 27.51 124 GLU D O 1
ATOM 5853 N N . ILE D 1 128 ? 19.021 41.720 -9.255 1.00 26.40 125 ILE D N 1
ATOM 5854 C CA . ILE D 1 128 ? 17.734 41.316 -9.743 1.00 28.57 125 ILE D CA 1
ATOM 5855 C C . ILE D 1 128 ? 17.575 41.651 -11.225 1.00 25.53 125 ILE D C 1
ATOM 5856 O O . ILE D 1 128 ? 16.999 40.854 -11.998 1.00 26.03 125 ILE D O 1
ATOM 5861 N N . ALA D 1 129 ? 18.069 42.834 -11.606 1.00 28.50 126 ALA D N 1
ATOM 5862 C CA . ALA D 1 129 ? 17.974 43.328 -12.968 1.00 25.18 126 ALA D CA 1
ATOM 5863 C C . ALA D 1 129 ? 18.555 42.336 -13.979 1.00 29.54 126 ALA D C 1
ATOM 5864 O O . ALA D 1 129 ? 18.090 42.264 -15.118 1.00 28.16 126 ALA D O 1
ATOM 5866 N N . LYS D 1 130 ? 19.584 41.587 -13.563 1.00 26.89 127 LYS D N 1
ATOM 5867 C CA . LYS D 1 130 ? 20.284 40.638 -14.432 1.00 27.62 127 LYS D CA 1
ATOM 5868 C C . LYS D 1 130 ? 19.401 39.457 -14.819 1.00 27.28 127 LYS D C 1
ATOM 5869 O O . LYS D 1 130 ? 19.680 38.768 -15.793 1.00 29.90 127 LYS D O 1
ATOM 5875 N N . PHE D 1 131 ? 18.350 39.212 -14.052 1.00 23.09 128 PHE D N 1
ATOM 5876 C CA . PHE D 1 131 ? 17.431 38.152 -14.398 1.00 26.22 128 PHE D CA 1
ATOM 5877 C C . PHE D 1 131 ? 16.301 38.644 -15.310 1.00 30.77 128 PHE D C 1
ATOM 5878 O O . PHE D 1 131 ? 15.445 37.838 -15.727 1.00 25.78 128 PHE D O 1
ATOM 5886 N N . TYR D 1 132 ? 16.271 39.950 -15.586 1.00 27.88 129 TYR D N 1
ATOM 5887 C CA . TYR D 1 132 ? 15.154 40.522 -16.357 1.00 25.89 129 TYR D CA 1
ATOM 5888 C C . TYR D 1 132 ? 15.327 40.152 -17.823 1.00 26.41 129 TYR D C 1
ATOM 5889 O O . TYR D 1 132 ? 16.247 40.609 -18.473 1.00 31.01 129 TYR D O 1
ATOM 5898 N N . ASP D 1 133 ? 14.405 39.357 -18.332 1.00 31.38 130 ASP D N 1
ATOM 5899 C CA . ASP D 1 133 ? 14.438 38.875 -19.699 1.00 33.66 130 ASP D CA 1
ATOM 5900 C C . ASP D 1 133 ? 13.190 39.367 -20.388 1.00 33.63 130 ASP D C 1
ATOM 5901 O O . ASP D 1 133 ? 12.101 38.805 -20.222 1.00 32.37 130 ASP D O 1
ATOM 5906 N N . GLU D 1 134 ? 13.346 40.450 -21.142 1.00 34.68 131 GLU D N 1
ATOM 5907 C CA . GLU D 1 134 ? 12.210 41.181 -21.674 1.00 41.19 131 GLU D CA 1
ATOM 5908 C C . GLU D 1 134 ? 11.288 40.302 -22.497 1.00 41.91 131 GLU D C 1
ATOM 5909 O O . GLU D 1 134 ? 10.078 40.529 -22.550 1.00 46.82 131 GLU D O 1
ATOM 5915 N N . SER D 1 135 ? 11.845 39.277 -23.125 1.00 40.36 132 SER D N 1
ATOM 5916 C CA . SER D 1 135 ? 11.047 38.419 -23.989 1.00 41.64 132 SER D CA 1
ATOM 5917 C C . SER D 1 135 ? 10.148 37.480 -23.200 1.00 37.82 132 SER D C 1
ATOM 5918 O O . SER D 1 135 ? 9.209 36.921 -23.748 1.00 40.42 132 SER D O 1
ATOM 5921 N N . LYS D 1 136 ? 10.449 37.277 -21.924 1.00 29.13 133 LYS D N 1
ATOM 5922 C CA . LYS D 1 136 ? 9.697 36.322 -21.106 1.00 29.01 133 LYS D CA 1
ATOM 5923 C C . LYS D 1 136 ? 8.794 37.003 -20.068 1.00 28.30 133 LYS D C 1
ATOM 5924 O O . LYS D 1 136 ? 7.898 36.344 -19.497 1.00 30.10 133 LYS D O 1
ATOM 5930 N N . ILE D 1 137 ? 9.043 38.295 -19.837 1.00 27.57 134 ILE D N 1
ATOM 5931 C CA . ILE D 1 137 ? 8.419 38.999 -18.689 1.00 24.65 134 ILE D CA 1
ATOM 5932 C C . ILE D 1 137 ? 7.403 40.091 -19.128 1.00 24.63 134 ILE D C 1
ATOM 5933 O O . ILE D 1 137 ? 7.741 40.985 -19.884 1.00 29.50 134 ILE D O 1
ATOM 5938 N N . LYS D 1 138 ? 6.173 40.019 -18.629 1.00 25.98 135 LYS D N 1
ATOM 5939 C CA . LYS D 1 138 ? 5.102 40.893 -19.122 1.00 24.47 135 LYS D CA 1
ATOM 5940 C C . LYS D 1 138 ? 4.998 42.202 -18.323 1.00 23.78 135 LYS D C 1
ATOM 5941 O O . LYS D 1 138 ? 3.906 42.637 -17.947 1.00 26.89 135 LYS D O 1
ATOM 5955 N N . THR D 1 140 ? 7.777 45.980 -17.290 1.00 23.03 137 THR D N 1
ATOM 5956 C CA . THR D 1 140 ? 9.044 46.674 -17.490 1.00 25.37 137 THR D CA 1
ATOM 5957 C C . THR D 1 140 ? 10.057 46.147 -16.488 1.00 28.21 137 THR D C 1
ATOM 5958 O O . THR D 1 140 ? 9.703 45.543 -15.468 1.00 23.24 137 THR D O 1
ATOM 5962 N N . LYS D 1 141 ? 11.327 46.388 -16.768 1.00 25.23 138 LYS D N 1
ATOM 5963 C CA . LYS D 1 141 ? 12.365 46.031 -15.833 1.00 27.75 138 LYS D CA 1
ATOM 5964 C C . LYS D 1 141 ? 12.128 46.688 -14.474 1.00 27.69 138 LYS D C 1
ATOM 5965 O O . LYS D 1 141 ? 12.344 46.092 -13.430 1.00 27.84 138 LYS D O 1
ATOM 5971 N N . GLU D 1 142 ? 11.661 47.926 -14.470 1.00 26.28 139 GLU D N 1
ATOM 5972 C CA . GLU D 1 142 ? 11.456 48.631 -13.216 1.00 27.18 139 GLU D CA 1
ATOM 5973 C C . GLU D 1 142 ? 10.350 48.054 -12.355 1.00 26.94 139 GLU D C 1
ATOM 5974 O O . GLU D 1 142 ? 10.493 47.977 -11.137 1.00 25.45 139 GLU D O 1
ATOM 5980 N N . ASP D 1 143 ? 9.239 47.646 -12.967 1.00 23.72 140 ASP D N 1
ATOM 5981 C CA . ASP D 1 143 ? 8.153 47.028 -12.201 1.00 24.67 140 ASP D CA 1
ATOM 5982 C C . ASP D 1 143 ? 8.599 45.642 -11.744 1.00 21.72 140 ASP D C 1
ATOM 5983 O O . ASP D 1 143 ? 8.365 45.294 -10.604 1.00 21.82 140 ASP D O 1
ATOM 5988 N N . PHE D 1 144 ? 9.275 44.897 -12.613 1.00 20.57 141 PHE D N 1
ATOM 5989 C CA . PHE D 1 144 ? 9.926 43.620 -12.218 1.00 23.13 141 PHE D CA 1
ATOM 5990 C C . PHE D 1 144 ? 10.841 43.810 -10.980 1.00 27.94 141 PHE D C 1
ATOM 5991 O O . PHE D 1 144 ? 10.683 43.115 -9.962 1.00 22.00 141 PHE D O 1
ATOM 5999 N N . GLN D 1 145 ? 11.787 44.747 -11.052 1.00 21.46 142 GLN D N 1
ATOM 6000 C CA . GLN D 1 145 ? 12.690 44.995 -9.901 1.00 24.07 142 GLN D CA 1
ATOM 6001 C C . GLN D 1 145 ? 11.924 45.279 -8.609 1.00 23.49 142 GLN D C 1
ATOM 6002 O O . GLN D 1 145 ? 12.233 44.684 -7.561 1.00 24.04 142 GLN D O 1
ATOM 6008 N N . ASN D 1 146 ? 10.956 46.197 -8.681 1.00 23.25 143 ASN D N 1
ATOM 6009 C CA . ASN D 1 146 ? 10.144 46.568 -7.523 1.00 23.74 143 ASN D CA 1
ATOM 6010 C C . ASN D 1 146 ? 9.373 45.378 -6.978 1.00 23.24 143 ASN D C 1
ATOM 6011 O O . ASN D 1 146 ? 9.279 45.209 -5.765 1.00 27.02 143 ASN D O 1
ATOM 6016 N N . LEU D 1 147 ? 8.758 44.585 -7.850 1.00 21.57 144 LEU D N 1
ATOM 6017 C CA . LEU D 1 147 ? 8.019 43.426 -7.362 1.00 21.67 144 LEU D CA 1
ATOM 6018 C C . LEU D 1 147 ? 8.916 42.462 -6.584 1.00 26.30 144 LEU D C 1
ATOM 6019 O O . LEU D 1 147 ? 8.554 41.955 -5.526 1.00 24.28 144 LEU D O 1
ATOM 6024 N N . ILE D 1 148 ? 10.087 42.152 -7.129 1.00 20.32 145 ILE D N 1
ATOM 6025 C CA . ILE D 1 148 ? 10.964 41.183 -6.481 1.00 24.38 145 ILE D CA 1
ATOM 6026 C C . ILE D 1 148 ? 11.484 41.785 -5.184 1.00 21.63 145 ILE D C 1
ATOM 6027 O O . ILE D 1 148 ? 11.605 41.099 -4.186 1.00 23.98 145 ILE D O 1
ATOM 6032 N N . LEU D 1 149 ? 11.832 43.053 -5.211 1.00 23.45 146 LEU D N 1
ATOM 6033 C CA . LEU D 1 149 ? 12.317 43.695 -3.983 1.00 25.83 146 LEU D CA 1
ATOM 6034 C C . LEU D 1 149 ? 11.283 43.713 -2.856 1.00 27.16 146 LEU D C 1
ATOM 6035 O O . LEU D 1 149 ? 11.626 43.523 -1.690 1.00 23.84 146 LEU D O 1
ATOM 6040 N N . LEU D 1 150 ? 10.034 44.003 -3.195 1.00 22.06 147 LEU D N 1
ATOM 6041 C CA . LEU D 1 150 ? 8.961 43.923 -2.211 1.00 24.00 147 LEU D CA 1
ATOM 6042 C C . LEU D 1 150 ? 8.776 42.501 -1.736 1.00 23.73 147 LEU D C 1
ATOM 6043 O O . LEU D 1 150 ? 8.529 42.265 -0.540 1.00 23.54 147 LEU D O 1
ATOM 6048 N N . PHE D 1 151 ? 8.820 41.540 -2.672 1.00 23.74 148 PHE D N 1
ATOM 6049 C CA . PHE D 1 151 ? 8.768 40.127 -2.248 1.00 25.23 148 PHE D CA 1
ATOM 6050 C C . PHE D 1 151 ? 9.817 39.814 -1.170 1.00 27.31 148 PHE D C 1
ATOM 6051 O O . PHE D 1 151 ? 9.493 39.278 -0.105 1.00 24.00 148 PHE D O 1
ATOM 6059 N N . LEU D 1 152 ? 11.072 40.165 -1.442 1.00 26.19 149 LEU D N 1
ATOM 6060 C CA . LEU D 1 152 ? 12.169 39.945 -0.488 1.00 29.24 149 LEU D CA 1
ATOM 6061 C C . LEU D 1 152 ? 11.870 40.652 0.810 1.00 27.45 149 LEU D C 1
ATOM 6062 O O . LEU D 1 152 ? 12.047 40.058 1.880 1.00 29.10 149 LEU D O 1
ATOM 6067 N N . GLU D 1 153 ? 11.442 41.919 0.729 1.00 23.61 150 GLU D N 1
ATOM 6068 C CA . GLU D 1 153 ? 11.210 42.708 1.932 1.00 28.27 150 GLU D CA 1
ATOM 6069 C C . GLU D 1 153 ? 10.143 42.048 2.822 1.00 32.81 150 GLU D C 1
ATOM 6070 O O . GLU D 1 153 ? 10.290 42.040 4.044 1.00 28.93 150 GLU D O 1
ATOM 6076 N N . SER D 1 154 ? 9.071 41.507 2.228 1.00 27.64 151 SER D N 1
ATOM 6077 C CA . SER D 1 154 ? 8.064 40.841 3.056 1.00 27.78 151 SER D CA 1
ATOM 6078 C C . SER D 1 154 ? 8.707 39.608 3.769 1.00 31.31 151 SER D C 1
ATOM 6079 O O . SER D 1 154 ? 8.374 39.255 4.933 1.00 29.01 151 SER D O 1
ATOM 6082 N N . TRP D 1 155 ? 9.651 38.975 3.097 1.00 26.14 152 TRP D N 1
ATOM 6083 C CA . TRP D 1 155 ? 10.248 37.773 3.638 1.00 26.42 152 TRP D CA 1
ATOM 6084 C C . TRP D 1 155 ? 11.368 37.965 4.691 1.00 29.86 152 TRP D C 1
ATOM 6085 O O . TRP D 1 155 ? 11.645 37.038 5.430 1.00 30.23 152 TRP D O 1
ATOM 6096 N N . TYR D 1 156 ? 12.070 39.100 4.724 1.00 27.32 153 TYR D N 1
ATOM 6097 C CA . TYR D 1 156 ? 13.101 39.298 5.761 1.00 28.82 153 TYR D CA 1
ATOM 6098 C C . TYR D 1 156 ? 12.392 39.115 7.108 1.00 28.99 153 TYR D C 1
ATOM 6099 O O . TYR D 1 156 ? 12.889 38.504 8.027 1.00 27.97 153 TYR D O 1
ATOM 6108 N N . LEU D 1 157 ? 11.248 39.745 7.248 1.00 25.05 154 LEU D N 1
ATOM 6109 C CA . LEU D 1 157 ? 10.459 39.614 8.496 1.00 25.43 154 LEU D CA 1
ATOM 6110 C C . LEU D 1 157 ? 9.826 38.263 8.729 1.00 24.67 154 LEU D C 1
ATOM 6111 O O . LEU D 1 157 ? 9.967 37.695 9.813 1.00 26.79 154 LEU D O 1
ATOM 6116 N N . LYS D 1 158 ? 9.174 37.681 7.724 1.00 24.28 155 LYS D N 1
ATOM 6117 C CA . LYS D 1 158 ? 8.632 36.340 7.885 1.00 26.81 155 LYS D CA 1
ATOM 6118 C C . LYS D 1 158 ? 9.699 35.294 8.182 1.00 29.57 155 LYS D C 1
ATOM 6119 O O . LYS D 1 158 ? 9.477 34.437 9.028 1.00 26.12 155 LYS D O 1
ATOM 6125 N N . ALA D 1 159 ? 10.841 35.359 7.509 1.00 26.25 156 ALA D N 1
ATOM 6126 C CA . ALA D 1 159 ? 11.921 34.402 7.822 1.00 31.15 156 ALA D CA 1
ATOM 6127 C C . ALA D 1 159 ? 12.508 34.699 9.198 1.00 29.62 156 ALA D C 1
ATOM 6128 O O . ALA D 1 159 ? 12.879 33.779 9.932 1.00 31.30 156 ALA D O 1
ATOM 6130 N N . SER D 1 160 ? 12.618 35.982 9.566 1.00 31.14 157 SER D N 1
ATOM 6131 C CA . SER D 1 160 ? 13.095 36.320 10.911 1.00 30.85 157 SER D CA 1
ATOM 6132 C C . SER D 1 160 ? 12.137 35.756 11.981 1.00 31.02 157 SER D C 1
ATOM 6133 O O . SER D 1 160 ? 12.566 35.104 12.944 1.00 31.86 157 SER D O 1
ATOM 6136 N N . PHE D 1 161 ? 10.831 35.950 11.810 1.00 29.11 158 PHE D N 1
ATOM 6137 C CA . PHE D 1 161 ? 9.882 35.328 12.756 1.00 29.65 158 PHE D CA 1
ATOM 6138 C C . PHE D 1 161 ? 10.026 33.791 12.796 1.00 27.95 158 PHE D C 1
ATOM 6139 O O . PHE D 1 161 ? 9.993 33.140 13.870 1.00 25.85 158 PHE D O 1
ATOM 6147 N N . SER D 1 162 ? 10.100 33.175 11.627 1.00 28.71 159 SER D N 1
ATOM 6148 C CA . SER D 1 162 ? 10.061 31.699 11.640 1.00 31.51 159 SER D CA 1
ATOM 6149 C C . SER D 1 162 ? 11.320 31.084 12.254 1.00 32.64 159 SER D C 1
ATOM 6150 O O . SER D 1 162 ? 11.223 30.056 12.895 1.00 26.42 159 SER D O 1
ATOM 6153 N N . GLN D 1 163 ? 12.475 31.720 12.061 1.00 29.15 160 GLN D N 1
ATOM 6154 C CA . GLN D 1 163 ? 13.685 31.349 12.797 1.00 32.44 160 GLN D CA 1
ATOM 6155 C C . GLN D 1 163 ? 13.525 31.536 14.322 1.00 32.23 160 GLN D C 1
ATOM 6156 O O . GLN D 1 163 ? 13.901 30.680 15.114 1.00 32.12 160 GLN D O 1
ATOM 6162 N N . LYS D 1 164 ? 12.966 32.662 14.741 1.00 29.97 161 LYS D N 1
ATOM 6163 C CA . LYS D 1 164 ? 12.751 32.901 16.181 1.00 29.60 161 LYS D CA 1
ATOM 6164 C C . LYS D 1 164 ? 11.743 31.922 16.822 1.00 34.65 161 LYS D C 1
ATOM 6165 O O . LYS D 1 164 ? 11.927 31.452 17.965 1.00 33.79 161 LYS D O 1
ATOM 6171 N N . PHE D 1 165 ? 10.678 31.617 16.091 1.00 26.44 162 PHE D N 1
ATOM 6172 C CA . PHE D 1 165 ? 9.623 30.813 16.633 1.00 27.48 162 PHE D CA 1
ATOM 6173 C C . PHE D 1 165 ? 9.701 29.353 16.269 1.00 32.39 162 PHE D C 1
ATOM 6174 O O . PHE D 1 165 ? 8.755 28.607 16.504 1.00 31.38 162 PHE D O 1
ATOM 6182 N N . GLY D 1 166 ? 10.841 28.941 15.705 1.00 28.41 163 GLY D N 1
ATOM 6183 C CA . GLY D 1 166 ? 11.120 27.548 15.554 1.00 31.08 163 GLY D CA 1
ATOM 6184 C C . GLY D 1 166 ? 10.271 26.941 14.476 1.00 37.65 163 GLY D C 1
ATOM 6185 O O . GLY D 1 166 ? 9.877 25.790 14.574 1.00 39.66 163 GLY D O 1
ATOM 6186 N N . ALA D 1 167 ? 9.992 27.699 13.416 1.00 36.87 164 ALA D N 1
ATOM 6187 C CA . ALA D 1 167 ? 9.170 27.153 12.353 1.00 36.56 164 ALA D CA 1
ATOM 6188 C C . ALA D 1 167 ? 9.784 27.344 10.961 1.00 37.88 164 ALA D C 1
ATOM 6189 O O . ALA D 1 167 ? 9.072 27.556 9.992 1.00 34.48 164 ALA D O 1
ATOM 6191 N N . VAL D 1 168 ? 11.106 27.236 10.858 1.00 37.05 165 VAL D N 1
ATOM 6192 C CA . VAL D 1 168 ? 11.768 27.482 9.575 1.00 37.81 165 VAL D CA 1
ATOM 6193 C C . VAL D 1 168 ? 11.258 26.561 8.449 1.00 37.59 165 VAL D C 1
ATOM 6194 O O . VAL D 1 168 ? 11.021 27.001 7.353 1.00 31.66 165 VAL D O 1
ATOM 6198 N N . GLU D 1 169 ? 11.084 25.270 8.713 1.00 36.90 166 GLU D N 1
ATOM 6199 C CA . GLU D 1 169 ? 10.764 24.331 7.634 1.00 33.76 166 GLU D CA 1
ATOM 6200 C C . GLU D 1 169 ? 9.373 24.566 7.073 1.00 36.46 166 GLU D C 1
ATOM 6201 O O . GLU D 1 169 ? 9.157 24.520 5.861 1.00 35.72 166 GLU D O 1
ATOM 6207 N N . GLU D 1 170 ? 8.420 24.875 7.946 1.00 36.80 167 GLU D N 1
ATOM 6208 C CA . GLU D 1 170 ? 7.084 25.236 7.476 1.00 34.81 167 GLU D CA 1
ATOM 6209 C C . GLU D 1 170 ? 7.181 26.491 6.577 1.00 29.02 167 GLU D C 1
ATOM 6210 O O . GLU D 1 170 ? 6.526 26.601 5.534 1.00 31.14 167 GLU D O 1
ATOM 6216 N N . SER D 1 171 ? 7.998 27.433 7.002 1.00 30.49 168 SER D N 1
ATOM 6217 C CA . SER D 1 171 ? 8.090 28.705 6.270 1.00 32.36 168 SER D CA 1
ATOM 6218 C C . SER D 1 171 ? 8.790 28.541 4.904 1.00 32.31 168 SER D C 1
ATOM 6219 O O . SER D 1 171 ? 8.375 29.184 3.915 1.00 30.23 168 SER D O 1
ATOM 6222 N N . LYS D 1 172 ? 9.807 27.679 4.833 1.00 30.04 169 LYS D N 1
ATOM 6223 C CA . LYS D 1 172 ? 10.499 27.363 3.558 1.00 32.19 169 LYS D CA 1
ATOM 6224 C C . LYS D 1 172 ? 9.481 26.791 2.573 1.00 32.09 169 LYS D C 1
ATOM 6225 O O . LYS D 1 172 ? 9.457 27.120 1.377 1.00 34.13 169 LYS D O 1
ATOM 6231 N N . SER D 1 173 ? 8.607 25.945 3.081 1.00 34.32 170 SER D N 1
ATOM 6232 C CA . SER D 1 173 ? 7.517 25.421 2.269 1.00 29.33 170 SER D CA 1
ATOM 6233 C C . SER D 1 173 ? 6.499 26.470 1.786 1.00 34.58 170 SER D C 1
ATOM 6234 O O . SER D 1 173 ? 6.073 26.473 0.619 1.00 32.00 170 SER D O 1
ATOM 6237 N N . GLN D 1 174 ? 6.113 27.389 2.675 1.00 31.50 171 GLN D N 1
ATOM 6238 C CA . GLN D 1 174 ? 5.249 28.478 2.296 1.00 32.40 171 GLN D CA 1
ATOM 6239 C C . GLN D 1 174 ? 5.994 29.332 1.260 1.00 32.27 171 GLN D C 1
ATOM 6240 O O . GLN D 1 174 ? 5.415 29.681 0.258 1.00 41.20 171 GLN D O 1
ATOM 6246 N N . PHE D 1 175 ? 7.271 29.617 1.503 1.00 30.10 172 PHE D N 1
ATOM 6247 C CA . PHE D 1 175 ? 8.102 30.403 0.589 1.00 41.06 172 PHE D CA 1
ATOM 6248 C C . PHE D 1 175 ? 8.154 29.814 -0.858 1.00 34.98 172 PHE D C 1
ATOM 6249 O O . PHE D 1 175 ? 7.977 30.554 -1.820 1.00 29.12 172 PHE D O 1
ATOM 6257 N N . LYS D 1 176 ? 8.388 28.517 -0.967 1.00 28.65 173 LYS D N 1
ATOM 6258 C CA . LYS D 1 176 ? 8.418 27.848 -2.282 1.00 26.60 173 LYS D CA 1
ATOM 6259 C C . LYS D 1 176 ? 7.130 28.064 -3.035 1.00 29.28 173 LYS D C 1
ATOM 6260 O O . LYS D 1 176 ? 7.169 28.454 -4.210 1.00 30.93 173 LYS D O 1
ATOM 6266 N N . ASP D 1 177 ? 5.988 27.874 -2.362 1.00 29.96 174 ASP D N 1
ATOM 6267 C CA A ASP D 1 177 ? 4.705 28.065 -3.045 0.50 34.17 174 ASP D CA 1
ATOM 6268 C CA B ASP D 1 177 ? 4.659 28.090 -2.971 0.50 32.60 174 ASP D CA 1
ATOM 6269 C C . ASP D 1 177 ? 4.504 29.518 -3.504 1.00 33.38 174 ASP D C 1
ATOM 6270 O O . ASP D 1 177 ? 4.023 29.757 -4.645 1.00 29.95 174 ASP D O 1
ATOM 6279 N N . GLU D 1 178 ? 4.900 30.473 -2.659 1.00 30.79 175 GLU D N 1
ATOM 6280 C CA . GLU D 1 178 ? 4.839 31.865 -3.021 1.00 26.73 175 GLU D CA 1
ATOM 6281 C C . GLU D 1 178 ? 5.760 32.225 -4.168 1.00 27.50 175 GLU D C 1
ATOM 6282 O O . GLU D 1 178 ? 5.415 33.067 -4.955 1.00 26.50 175 GLU D O 1
ATOM 6288 N N . VAL D 1 179 ? 6.935 31.612 -4.254 1.00 28.71 176 VAL D N 1
ATOM 6289 C CA . VAL D 1 179 ? 7.839 31.935 -5.394 1.00 28.98 176 VAL D CA 1
ATOM 6290 C C . VAL D 1 179 ? 7.283 31.351 -6.704 1.00 27.42 176 VAL D C 1
ATOM 6291 O O . VAL D 1 179 ? 7.323 32.001 -7.753 1.00 29.72 176 VAL D O 1
ATOM 6295 N N . TYR D 1 180 ? 6.794 30.107 -6.676 1.00 27.19 177 TYR D N 1
ATOM 6296 C CA . TYR D 1 180 ? 6.044 29.624 -7.858 1.00 25.97 177 TYR D CA 1
ATOM 6297 C C . TYR D 1 180 ? 4.970 30.623 -8.311 1.00 25.23 177 TYR D C 1
ATOM 6298 O O . TYR D 1 180 ? 4.838 30.947 -9.507 1.00 25.73 177 TYR D O 1
ATOM 6307 N N . SER D 1 181 ? 4.215 31.135 -7.371 1.00 25.91 178 SER D N 1
ATOM 6308 C CA . SER D 1 181 ? 3.158 32.101 -7.721 1.00 26.78 178 SER D CA 1
ATOM 6309 C C . SER D 1 181 ? 3.785 33.433 -8.252 1.00 29.80 178 SER D C 1
ATOM 6310 O O . SER D 1 181 ? 3.300 34.034 -9.219 1.00 27.38 178 SER D O 1
ATOM 6313 N N . LEU D 1 182 ? 4.873 33.875 -7.627 1.00 30.66 179 LEU D N 1
ATOM 6314 C CA . LEU D 1 182 ? 5.581 35.100 -8.045 1.00 25.20 179 LEU D CA 1
ATOM 6315 C C . LEU D 1 182 ? 6.052 35.019 -9.527 1.00 26.51 179 LEU D C 1
ATOM 6316 O O . LEU D 1 182 ? 5.871 35.916 -10.313 1.00 26.30 179 LEU D O 1
ATOM 6321 N N . LEU D 1 183 ? 6.643 33.903 -9.915 1.00 23.64 180 LEU D N 1
ATOM 6322 C CA . LEU D 1 183 ? 6.964 33.661 -11.309 1.00 24.88 180 LEU D CA 1
ATOM 6323 C C . LEU D 1 183 ? 5.729 33.689 -12.217 1.00 21.27 180 LEU D C 1
ATOM 6324 O O . LEU D 1 183 ? 5.750 34.288 -13.272 1.00 28.10 180 LEU D O 1
ATOM 6329 N N . ASN D 1 184 ? 4.647 33.055 -11.793 1.00 20.82 181 ASN D N 1
ATOM 6330 C CA . ASN D 1 184 ? 3.446 32.991 -12.621 1.00 22.56 181 ASN D CA 1
ATOM 6331 C C . ASN D 1 184 ? 2.860 34.419 -12.835 1.00 27.46 181 ASN D C 1
ATOM 6332 O O . ASN D 1 184 ? 2.277 34.727 -13.874 1.00 27.75 181 ASN D O 1
ATOM 6337 N N . ILE D 1 185 ? 3.042 35.258 -11.827 1.00 23.92 182 ILE D N 1
ATOM 6338 C CA . ILE D 1 185 ? 2.650 36.702 -11.897 1.00 29.30 182 ILE D CA 1
ATOM 6339 C C . ILE D 1 185 ? 3.389 37.457 -12.982 1.00 30.26 182 ILE D C 1
ATOM 6340 O O . ILE D 1 185 ? 2.778 38.141 -13.813 1.00 33.09 182 ILE D O 1
ATOM 6345 N N . PHE D 1 186 ? 4.727 37.378 -13.003 1.00 22.72 183 PHE D N 1
ATOM 6346 C CA . PHE D 1 186 ? 5.455 38.237 -13.891 1.00 24.94 183 PHE D CA 1
ATOM 6347 C C . PHE D 1 186 ? 5.762 37.653 -15.282 1.00 27.64 183 PHE D C 1
ATOM 6348 O O . PHE D 1 186 ? 6.098 38.386 -16.220 1.00 23.98 183 PHE D O 1
ATOM 6356 N N . LEU D 1 187 ? 5.604 36.326 -15.442 1.00 27.90 184 LEU D N 1
ATOM 6357 C CA . LEU D 1 187 ? 5.951 35.697 -16.705 1.00 27.65 184 LEU D CA 1
ATOM 6358 C C . LEU D 1 187 ? 4.863 35.829 -17.750 1.00 32.46 184 LEU D C 1
ATOM 6359 O O . LEU D 1 187 ? 3.683 35.682 -17.438 1.00 33.84 184 LEU D O 1
ATOM 6364 N N . LYS D 1 188 ? 5.304 36.060 -18.980 1.00 32.80 185 LYS D N 1
ATOM 6365 C CA . LYS D 1 188 ? 4.447 36.057 -20.161 1.00 43.40 185 LYS D CA 1
ATOM 6366 C C . LYS D 1 188 ? 3.894 34.646 -20.347 1.00 48.36 185 LYS D C 1
ATOM 6367 O O . LYS D 1 188 ? 4.604 33.649 -20.148 1.00 44.45 185 LYS D O 1
ATOM 6373 N N . LYS D 1 189 ? 2.622 34.541 -20.693 1.00 53.15 186 LYS D N 1
ATOM 6374 C CA . LYS D 1 189 ? 2.024 33.219 -20.839 1.00 61.16 186 LYS D CA 1
ATOM 6375 C C . LYS D 1 189 ? 2.707 32.482 -22.008 1.00 64.03 186 LYS D C 1
ATOM 6376 O O . LYS D 1 189 ? 3.205 31.358 -21.834 1.00 65.15 186 LYS D O 1
#

Foldseek 3Di:
DVVLVVLLVQVLQQCLPQNLVRHDLVNSCVSVVHDSVVVCVSAPDSLRSVVVSLVVLLVLLLVLLCVVPDPLEPVSVLVSLLCLLPVDDLSSLSLVSLVPPDPVNVDCNVVSVVVSLVSQLVSQLSNDDPVWFQDSVVSSVLSSVLNVVSSVQQNVCVVPPHNVVSSVVSSVVSVVVRVVGTPD/DPDLVQLLVLVLQQCLVQNLVRRDLCNSCVSVVHDSCVVVVNAPDSLRSVVVSLVVLLVVLLVLLAVVPDPLELVSVVVSLCCNLVPPDLSSLSCVSLVRRDPPPCPVVVVSVVVSLVSQLVSQLSNDDPVWWQDSVVSSVVVVVVSVVRSVVSNVCVVVVNNVVSVVVNVVVVVVVCVVTTDD/DPVLVQLLVQVLQVCLVQNLVRADLVNSCVVVVHDSVVVCVNDVDSQRSVVVSLVVLLVLLLVLLQVVVVDQEPVSVLVSLLCLLPVPDLSSLSLVSLVVHPDDHPDPSVVSVVVSLVSLLVSQLSNDDVVFWQDSVVSSVLVSVLNVVSSVQQSVCVVVDDNVVSSVVSSVVSVVVRVVTTPD/DPVLVQLLVQVLLVCLQQNLVRADLCNSCVSVVHDSVVVVVSAVDSVRSVVVSLVVLLVVLLVLLQVVPAPLELVSVLVSLLCSLPVDDLSSLSCVSCVVPDVVCVVVVVVSVVVSLVSVLVSQLSNDDPVWWPDSVVSSVLVVVVSVVRSVVSNVCVVVVNNVVVSVVSSVVSVVVCVVTTDD

Nearest PDB structures (foldseek):
  3geu-assembly1_B  TM=1.005E+00  e=5.317E-26  Staphylococcus aureus subsp. aureus COL
  2zcn-assembly2_C  TM=9.252E-01  e=7.687E-16  Staphylococcus epidermidis RP62A
  2zcn-assembly1_B  TM=9.133E-01  e=8.948E-16  Staphylococcus epidermidis RP62A
  6o6o-assembly1_B  TM=6.796E-01  e=1.470E-04  Mycobacterium tuberculosis
  2g3b-assembly1_A  TM=6.207E-01  e=5.215E-04  Rhodococcus jostii RHA1

Secondary structure (DSSP, 8-state):
----HHHHHHHHHHHHHHHHHH--HHHHHHHTT--HHHHTTT-SSHHHHHHHHHHHHHHHHHHH--TTT----HHHHHHHHHHHHHHS-HHHH--GGGGG--GGG-TTHHHHHHHHHHHHHHHHHTT--TTTB--HHHHHHHHHHHHHHHHHHHHHHHHSS-HHHHHHHHHHHHHHHHGGGB--/----HHHHHHHHHHHHHHHHHH--HHHHHHHTT--GGGGGGT-S-HHHHHHHHHHHHHHHHHHH--TTS----HHHHHHHHHHHHS-S-TTTT--GGGGGS-GGG-HHHHHHHHHHHHHHHHHHHTT--TTTB--HHHHHHHHHHHHHHHHHHHHHHHHTT-HHHHHHHHHHHHHHHHHHHB--/----HHHHHHHHHHHHHHTTTT--HHHHHHHTT--HHHHHTT-S-HHHHHHHHHHHHHHHHHHH--GGGT--SHHHHHHHHHHHHHHS-HHHH--THHHH--S--SS-HHHHHHHHHHHHHHHHHTT--TTTB--HHHHHHHHHHHHHHHHHHHHHHHHTS-HHHHHHHHHHHHHHHHHTTB--/----HHHHHHHHHHHHHHHHHH--HHHHHHHHT--GGGGGGT-S-HHHHHHHHHHHHHHHHHHH--TTT---SHHHHHHHHHIIIIIS-TTTT--GGGGG--GGGHHHHHHHHHHHHHHHHHHHHTT--TTTB--HHHHHHHHHHHHHHHHHHHHHHHHTT-HHHHHHHHHHHHHHHHHHHB--

Solvent-accessible surface area: 33367 Å² total

Radius of gyration: 29.35 Å; Cα contacts (8 Å, |Δi|>4): 761; chains: 4; bounding box: 70×72×87 Å

B-factor: mean 35.92, std 12.91, range [8.61, 231.67]

Sequence (736 aa):
SNAKDKIIDNAITLFSEKGYDGTTLDDIAKSVNIKKASLYYHFDSKKSIYEQSVKCCCFDYLNNIINQNKSNYSIDALYQFLFEFIFDIEERYIRYVQLSNTPEEFSGNIYGQIQDLNQQSLSKEIAKFYDESKIKTKEDFQNLILLFLESWYLKASFSQKFGAVEESKSQFKDEVYSLLNIFLKKSNAKDKIIDNAITLFSEKGYDGTTLDDIAKSVNIKKASLYYHFDSKKKSIYEQSVKCCCFDYLNNIINQNKSNYSIDALYQFLFEFIFDDIEERYIRRYVQLSNTPEEFSGNIYGQIQDLNQSLSKEIAKFYDESKIKTKEDFQNLILLFLESWYLKASFSQKFGAVEEESKSQFKDEVYSLLNIFLKKSNAKDKIIDNAITLFSEKGYDGTTLDDIAKSVNIKKASLYYHFDSKKSIYEQSVKCCCFDYLNNIINQNKSNYSIDDALYQFLFEFIFDIEERYIRYVQLSNTPEEFSGNIYGQIQDLNQSLSKEIAKFYDEESKIKTKEEDFQNLILLFLESWYLKASFSQKFGAVEESKSQFKDEVYSLLNIFLKKSNAKDKIIDNAITLFSEKGYDGTTLDDIAKSVNIKKASLYYHFDSKKSSIYEQSVKCCCFDYLNNIINQNKSNYSIDALYQFLFEEFIFDIEERYIRRYVQLSNTPEEFSGNIYGQIQDLNQSLSKEIAKFYDESKIKTKEDFQNLILLFLESWYLKASFSQKFGAVEESKSQFKDDEVYSLLNIFLKK

InterPro domains:
  IPR001647 DNA-binding HTH domain, TetR-type [PF00440] (5-49)
  IPR001647 DNA-binding HTH domain, TetR-type [PR00455] (5-18)
  IPR001647 DNA-binding HTH domain, TetR-type [PR00455] (26-49)
  IPR001647 DNA-binding HTH domain, TetR-type [PS50977] (1-59)
  IPR009057 Homedomain-like superfamily [SSF46689] (2-64)
  IPR041646 IcaR, C-terminal [PF18665] (73-182)
  IPR050624 Nucleoid occlusion factor SlmA/HTH-type transcriptional regulator [PTHR43479] (2-176)

Organism: Staphylococcus aureus (strain COL) (NCBI:txid93062)